Protein AF-0000000078644577 (afdb_homodimer)

Foldseek 3Di:
DLQCLAQDALVDAEEDADALVDDLVVQVVVVVVQCVDVVCVVSVRYYYDRRHQHDDQFALSVVVRLLVVLVVCCVPPVPDLKDWDDDPQKHFLAHNLLVCVLVVPPDSQAKEAAKFLPCPPLCVVWFFWFKAFCSVPDRDGDDIDTDPGTHDGDDVFGWMFADLTIIGTSVLSVCLNPVPVCLNVVLSVSRNGTTSSSGISSRRSQLRDPVNPLRYQNHSLEDFAADVVGDPDTDEDAPVCLVVRLQQLGGMYDGHDDPGVVVVVSCVPHQVPDDPHHRDFPCDDDPHRHSPDGDGDPSSVSNSVVSVVRSVVSVVPPDGSDD/DVQCLAQDALLAAEEDADALPDDLVVQVVVVVVQCVDVVCVVSVRHYYDRRHFHDDQFALSVVVRLLVVLVVVVVVPRPDLKDWDDDPQKHFLAHNLLVVVLVVPPDSQAKEAAKFLPCPPLCVVWFFWFKAFCSVPDRDGDDIDTDPGTHDGDDVFGWMFADLTIIGTSVLSVCLNPVPPCLNVVLSVSRNGTTSSSGISSRGSQLRDPVNPLRYQNHSLEDFAADVVGDPDTDEDAPVCLVVRLQQLGGMYDGHDDPGVVVVVSCVPHQVADDPHHRDFPCDDDPHRHSPDGDGDPSSVSNSVVRVVRSVVSVVPPDGSDD

Nearest PDB structures (foldseek):
  6ejc-assembly1_A  TM=8.434E-01  e=5.855E-18  Homo sapiens
  6foa-assembly1_A  TM=8.448E-01  e=1.329E-17  Homo sapiens
  6eja-assembly1_A  TM=8.284E-01  e=1.329E-17  Homo sapiens
  6ejb-assembly1_A  TM=8.358E-01  e=1.495E-17  Homo sapiens
  6ej7-assembly1_A  TM=8.425E-01  e=7.267E-17  Homo sapiens

Organism: Amborella trichopoda (NCBI:txid13333)

Solvent-accessible surface area (backbone atoms only — not comparable to full-atom values): 34469 Å² total; per-residue (Å²): 106,68,55,57,27,56,67,48,51,83,78,48,78,43,74,45,80,56,54,33,83,50,49,71,66,54,50,49,48,49,52,48,54,50,61,67,37,62,70,45,54,74,66,62,39,66,44,68,58,77,89,46,62,27,50,39,78,54,24,25,21,35,42,51,47,54,52,24,51,52,28,41,46,56,67,75,48,78,80,61,52,65,48,69,61,78,57,93,35,39,41,69,63,44,36,57,28,16,51,53,53,45,52,71,74,44,70,64,70,44,23,28,40,29,60,41,64,79,52,71,71,45,43,71,65,24,54,21,38,36,35,45,36,41,26,48,35,30,66,65,72,50,77,66,48,72,38,80,48,68,47,77,71,55,68,60,51,66,73,26,34,46,55,66,42,37,35,34,12,40,69,56,51,50,42,52,42,44,15,55,83,29,56,37,50,33,50,48,41,56,32,34,26,18,53,38,24,54,24,20,49,66,44,21,44,45,47,64,32,76,89,46,57,90,23,63,26,76,35,48,47,58,41,72,44,66,48,88,74,69,59,98,58,64,37,72,60,44,67,90,43,46,65,63,52,68,69,60,19,33,50,28,34,40,34,46,55,88,86,39,68,41,56,55,48,41,28,58,73,62,38,55,31,51,90,94,45,50,34,72,46,57,23,67,42,97,87,49,79,40,76,86,47,64,60,62,53,76,54,24,56,39,29,43,50,42,51,52,52,42,48,53,50,41,70,65,43,78,50,75,63,56,129,104,70,56,55,27,57,67,48,52,84,76,49,79,43,78,45,82,55,58,34,83,49,48,70,66,55,50,50,48,48,53,51,55,51,62,67,37,62,69,44,55,75,65,60,39,66,43,69,59,77,88,44,63,26,50,38,78,54,23,26,23,36,43,50,48,54,52,24,51,51,28,40,51,62,62,70,65,58,98,59,52,63,49,71,61,78,58,92,35,40,42,71,64,44,38,56,27,15,52,53,53,44,52,72,74,45,70,65,69,43,24,28,37,28,60,41,62,78,52,74,72,45,42,70,66,25,54,20,38,36,35,45,36,39,25,48,36,29,66,64,72,53,77,65,46,71,38,80,47,69,46,78,71,56,67,61,52,64,72,27,34,46,54,64,42,37,35,34,13,41,69,58,51,50,43,54,41,45,15,55,83,32,57,37,50,33,50,48,42,55,33,35,27,19,52,38,24,53,25,21,49,65,45,21,45,45,46,64,32,76,89,45,57,90,24,64,26,75,35,49,46,59,40,70,46,68,48,87,74,67,58,98,58,64,36,70,60,44,66,90,43,46,66,60,52,70,68,60,20,31,49,28,32,40,32,45,56,88,86,40,67,43,56,54,48,41,29,59,75,62,39,56,32,52,90,95,43,50,32,70,45,57,24,68,40,100,88,48,80,39,76,85,46,64,59,62,52,75,54,23,56,40,29,42,50,43,52,52,52,42,49,53,49,41,69,67,43,78,50,78,61,56,129

Secondary structure (DSSP, 8-state):
-HHHHHS--TTS-EEE---TTS-HHHHHHHHHHHHHSHHHHHH--EEE-SSPPP--TTSHHHHHHHHHHHHHHHHH-TT--EEE---TT-EESS-HHHHHHHHHTS-TT-EE--EES--TTHIIIIISEEEE-GGGT-SS----EEEEEE-PPPSSS---EE-S--EEEHHHHHHHHH-TTSHHHHHHHHHTTSSSGGGTHHHHHHHH-GGGTT-EES---EE----SS--SSPPPP-GGGHHHHHHS--SEE----TT-HHHHHIIIIII-PPTTSPPP-TTEETTEE-TT-----HHHHHHHHHHHHHHHHHHH-S-TT--/-HHHHHH--TTS-EEE---TTS-HHHHHHHHHHHHHSHHHHHH--EEE-SSPPP--TTSHHHHHHHHHHHHHHHHTT----EEE---TT-EESS-HHHHHHHHHTS-TT-EE--EES--TTHIIIIISEEEE-GGGT-SS----EEEEEE-PPPSSS---EE-S--EEEHHHHHHHHH-TTSHHHHHHHHHTTSSSGGGTHHHHHHHH-GGGTT-EES---EE----SS--SSPPPP-GGGHHHHHHS--SEE----TT-HHHHHIIIIII-PPTTSPPP-TTEETTEE-TT-----HHHHHHHHHHHHHHHHHHH---TT--

Radius of gyration: 27.71 Å; Cα contacts (8 Å, |Δi|>4): 1169; chains: 2; bounding box: 49×83×67 Å

Sequence (646 aa):
MRLLKAVYHPRNQYLLHLDAISSDEERTKLAHSVRSVKVFRVFGNVNVIGKADASDRMGSSSLAAALHAAAVLLKINGDWDWFVTLSSSDYPIVTQDDLLDVFSHVPRNLNFIDHTSDVGWKLYQRVQPIVVDPGIYLARRTRIFYASQTRPAPNSFKFFTGSPWVILSRSFMEYCVTGYDNLPRRVLMYFTNVLLPLEAYFHTVLCNSPQFQNTTVNTDLRFLVWDTPPKSDPNFLNLTHFEDMTNSGAAFARRFQEDDPILNKIDSEILKRPRNGVVPGKWCSEDRVDVNIVEPGPFAVKLSKLISKMVAKENIRSTQCKFMRLLKAVYHPRNQYLLHLDAISSDEERTKLAHSVRSVKVFRVFGNVNVIGKADASDRMGSSSLAAALHAAAVLLKINGDWDWFVTLSSSDYPIVTQDDLLDVFSHVPRNLNFIDHTSDVGWKLYQRVQPIVVDPGIYLARRTRIFYASQTRPAPNSFKFFTGSPWVILSRSFMEYCVTGYDNLPRRVLMYFTNVLLPLEAYFHTVLCNSPQFQNTTVNTDLRFLVWDTPPKSDPNFLNLTHFEDMTNSGAAFARRFQEDDPILNKIDSEILKRPRNGVVPGKWCSEDRVDVNIVEPGPFAVKLSKLISKMVAKENIRSTQCKF

InterPro domains:
  IPR003406 Glycosyl transferase, family 14 [PF02485] (2-244)
  IPR044610 Beta-glucuronosyltransferase GlcAT14A/B/C [PTHR45719] (1-321)

pLDDT: mean 89.2, std 10.63, range [40.31, 98.38]

Structure (mmCIF, N/CA/C/O backbone):
data_AF-0000000078644577-model_v1
#
loop_
_entity.id
_entity.type
_entity.pdbx_description
1 polymer 'Uncharacterized protein'
#
loop_
_atom_site.group_PDB
_atom_site.id
_atom_site.type_symbol
_atom_site.label_atom_id
_atom_site.label_alt_id
_atom_site.label_comp_id
_atom_site.label_asym_id
_atom_site.label_entity_id
_atom_site.label_seq_id
_atom_site.pdbx_PDB_ins_code
_atom_site.Cartn_x
_atom_site.Cartn_y
_atom_site.Cartn_z
_atom_site.occupancy
_atom_site.B_iso_or_equiv
_atom_site.auth_seq_id
_atom_site.auth_comp_id
_atom_site.auth_asym_id
_atom_site.auth_atom_id
_atom_site.pdbx_PDB_model_num
ATOM 1 N N . MET A 1 1 ? 11.891 -20.547 -18.719 1 87.94 1 MET A N 1
ATOM 2 C CA . MET A 1 1 ? 11.578 -20.344 -20.125 1 87.94 1 MET A CA 1
ATOM 3 C C . MET A 1 1 ? 10.562 -21.375 -20.609 1 87.94 1 MET A C 1
ATOM 5 O O . MET A 1 1 ? 9.617 -21.031 -21.328 1 87.94 1 MET A O 1
ATOM 9 N N . ARG A 1 2 ? 10.734 -22.625 -20.125 1 91.69 2 ARG A N 1
ATOM 10 C CA . ARG A 1 2 ? 9.789 -23.656 -20.562 1 91.69 2 ARG A CA 1
ATOM 11 C C . ARG A 1 2 ? 8.367 -23.312 -20.125 1 91.69 2 ARG A C 1
ATOM 13 O O . ARG A 1 2 ? 7.434 -23.359 -20.922 1 91.69 2 ARG A O 1
ATOM 20 N N . LEU A 1 3 ? 8.242 -22.953 -18.859 1 94.5 3 LEU A N 1
ATOM 21 C CA . LEU A 1 3 ? 6.934 -22.578 -18.328 1 94.5 3 LEU A CA 1
ATOM 22 C C . LEU A 1 3 ? 6.359 -21.391 -19.109 1 94.5 3 LEU A C 1
ATOM 24 O O . LEU A 1 3 ? 5.188 -21.406 -19.484 1 94.5 3 LEU A O 1
ATOM 28 N N . LEU A 1 4 ? 7.172 -20.375 -19.328 1 94.81 4 LEU A N 1
ATOM 29 C CA . LEU A 1 4 ? 6.727 -19.188 -20.031 1 94.81 4 LEU A CA 1
ATOM 30 C C . LEU A 1 4 ? 6.176 -19.531 -21.406 1 94.81 4 LEU A C 1
ATOM 32 O O . LEU A 1 4 ? 5.109 -19.047 -21.797 1 94.81 4 LEU A O 1
ATOM 36 N N . LYS A 1 5 ? 6.859 -20.391 -22.109 1 94.94 5 LYS A N 1
ATOM 37 C CA . LYS A 1 5 ? 6.434 -20.797 -23.453 1 94.94 5 LYS A CA 1
ATOM 38 C C . LYS A 1 5 ? 5.152 -21.625 -23.391 1 94.94 5 LYS A C 1
ATOM 40 O O . LYS A 1 5 ? 4.328 -21.562 -24.297 1 94.94 5 LYS A O 1
ATOM 45 N N . ALA A 1 6 ? 5.016 -22.359 -22.297 1 96.12 6 ALA A N 1
ATOM 46 C CA . ALA A 1 6 ? 3.859 -23.234 -22.125 1 96.12 6 ALA A CA 1
ATOM 47 C C . ALA A 1 6 ? 2.598 -22.422 -21.828 1 96.12 6 ALA A C 1
ATOM 49 O O . ALA A 1 6 ? 1.49 -22.844 -22.172 1 96.12 6 ALA A O 1
ATOM 50 N N . VAL A 1 7 ? 2.75 -21.25 -21.188 1 97 7 VAL A N 1
ATOM 51 C CA . VAL A 1 7 ? 1.579 -20.484 -20.766 1 97 7 VAL A CA 1
ATOM 52 C C . VAL A 1 7 ? 1.41 -19.266 -21.656 1 97 7 VAL A C 1
ATOM 54 O O . VAL A 1 7 ? 0.558 -18.406 -21.391 1 97 7 VAL A O 1
ATOM 57 N N . TYR A 1 8 ? 2.098 -19.109 -22.734 1 96.06 8 TYR A N 1
ATOM 58 C CA . TYR A 1 8 ? 2.154 -17.875 -23.5 1 96.06 8 TYR A CA 1
ATOM 59 C C . TYR A 1 8 ? 0.902 -17.703 -24.344 1 96.06 8 TYR A C 1
ATOM 61 O O . TYR A 1 8 ? 0.438 -18.656 -24.984 1 96.06 8 TYR A O 1
ATOM 69 N N . HIS A 1 9 ? 0.362 -16.641 -24.391 1 94.88 9 HIS A N 1
ATOM 70 C CA . HIS A 1 9 ? -0.679 -16.141 -25.281 1 94.88 9 HIS A CA 1
ATOM 71 C C . HIS A 1 9 ? -0.552 -14.633 -25.469 1 94.88 9 HIS A C 1
ATOM 73 O O . HIS A 1 9 ? -0.275 -13.898 -24.516 1 94.88 9 HIS A O 1
ATOM 79 N N . PRO A 1 10 ? -0.743 -14.109 -26.609 1 92.94 10 PRO A N 1
ATOM 80 C CA . PRO A 1 10 ? -0.548 -12.688 -26.875 1 92.94 10 PRO A CA 1
ATOM 81 C C . PRO A 1 10 ? -1.476 -11.797 -26.047 1 92.94 10 PRO A C 1
ATOM 83 O O . PRO A 1 10 ? -1.176 -10.617 -25.828 1 92.94 10 PRO A O 1
ATOM 86 N N . ARG A 1 11 ? -2.535 -12.297 -25.531 1 92.56 11 ARG A N 1
ATOM 87 C CA . ARG A 1 11 ? -3.502 -11.484 -24.797 1 92.56 11 ARG A CA 1
ATOM 88 C C . ARG A 1 11 ? -3.119 -11.383 -23.328 1 92.56 11 ARG A C 1
ATOM 90 O O . ARG A 1 11 ? -3.67 -10.562 -22.594 1 92.56 11 ARG A O 1
ATOM 97 N N . ASN A 1 12 ? -2.209 -12.195 -22.922 1 94.75 12 ASN A N 1
ATOM 98 C CA . ASN A 1 12 ? -1.759 -12.172 -21.547 1 94.75 12 ASN A CA 1
ATOM 99 C C . ASN A 1 12 ? -0.59 -11.211 -21.344 1 94.75 12 ASN A C 1
ATOM 101 O O . ASN A 1 12 ? 0.024 -10.766 -22.312 1 94.75 12 ASN A O 1
ATOM 105 N N . GLN A 1 13 ? -0.437 -10.797 -20.125 1 95.5 13 GLN A N 1
ATOM 106 C CA . GLN A 1 13 ? 0.747 -10.055 -19.703 1 95.5 13 GLN A CA 1
ATOM 107 C C . GLN A 1 13 ? 1.597 -10.883 -18.75 1 95.5 13 GLN A C 1
ATOM 109 O O . GLN A 1 13 ? 1.066 -11.547 -17.844 1 95.5 13 GLN A O 1
ATOM 114 N N . TYR A 1 14 ? 2.908 -10.914 -19 1 95.06 14 TYR A N 1
ATOM 115 C CA . TYR A 1 14 ? 3.801 -11.742 -18.203 1 95.06 14 TYR A CA 1
ATOM 116 C C . TYR A 1 14 ? 4.863 -10.891 -17.516 1 95.06 14 TYR A C 1
ATOM 118 O O . TYR A 1 14 ? 5.441 -9.992 -18.125 1 95.06 14 TYR A O 1
ATOM 126 N N . LEU A 1 15 ? 4.984 -11.117 -16.312 1 92.12 15 LEU A N 1
ATOM 127 C CA . LEU A 1 15 ? 6.035 -10.484 -15.516 1 92.12 15 LEU A CA 1
ATOM 128 C C . LEU A 1 15 ? 6.91 -11.539 -14.844 1 92.12 15 LEU A C 1
ATOM 130 O O . LEU A 1 15 ? 6.426 -12.328 -14.031 1 92.12 15 LEU A O 1
ATOM 134 N N . LEU A 1 16 ? 8.148 -11.516 -15.164 1 90.44 16 LEU A N 1
ATOM 135 C CA . LEU A 1 16 ? 9.094 -12.492 -14.625 1 90.44 16 LEU A CA 1
ATOM 136 C C . LEU A 1 16 ? 9.914 -11.883 -13.492 1 90.44 16 LEU A C 1
ATOM 138 O O . LEU A 1 16 ? 10.492 -10.805 -13.648 1 90.44 16 LEU A O 1
ATOM 142 N N . HIS A 1 17 ? 9.836 -12.531 -12.453 1 83.81 17 HIS A N 1
ATOM 143 C CA . HIS A 1 17 ? 10.609 -12.117 -11.281 1 83.81 17 HIS A CA 1
ATOM 144 C C . HIS A 1 17 ? 11.711 -13.117 -10.969 1 83.81 17 HIS A C 1
ATOM 146 O O . HIS A 1 17 ? 11.453 -14.32 -10.844 1 83.81 17 HIS A O 1
ATOM 152 N N . LEU A 1 18 ? 12.914 -12.57 -10.945 1 74.5 18 LEU A N 1
ATOM 153 C CA . LEU A 1 18 ? 14.047 -13.375 -10.492 1 74.5 18 LEU A CA 1
ATOM 154 C C . LEU A 1 18 ? 14.492 -12.945 -9.102 1 74.5 18 LEU A C 1
ATOM 156 O O . LEU A 1 18 ? 14.539 -11.75 -8.797 1 74.5 18 LEU A O 1
ATOM 160 N N . ASP A 1 19 ? 14.633 -13.891 -8.297 1 65.31 19 ASP A N 1
ATOM 161 C CA . ASP A 1 19 ? 15.031 -13.57 -6.934 1 65.31 19 ASP A CA 1
ATOM 162 C C . ASP A 1 19 ? 16.297 -12.719 -6.918 1 65.31 19 ASP A C 1
ATOM 164 O O . ASP A 1 19 ? 17.141 -12.836 -7.801 1 65.31 19 ASP A O 1
ATOM 168 N N . ALA A 1 20 ? 16.328 -11.852 -5.977 1 59.16 20 ALA A N 1
ATOM 169 C CA . ALA A 1 20 ? 17.438 -10.906 -5.855 1 59.16 20 ALA A CA 1
ATOM 170 C C . ALA A 1 20 ? 18.766 -11.625 -5.703 1 59.16 20 ALA A C 1
ATOM 172 O O . ALA A 1 20 ? 19.828 -11.07 -6.023 1 59.16 20 ALA A O 1
ATOM 173 N N . ILE A 1 21 ? 18.625 -12.867 -5.289 1 59.81 21 ILE A N 1
ATOM 174 C CA . ILE A 1 21 ? 19.859 -13.609 -5.074 1 59.81 21 ILE A CA 1
ATOM 175 C C . ILE A 1 21 ? 20.484 -13.961 -6.422 1 59.81 21 ILE A C 1
ATOM 177 O O . ILE A 1 21 ? 21.688 -14.195 -6.508 1 59.81 21 ILE A O 1
ATOM 181 N N . SER A 1 22 ? 19.641 -13.781 -7.352 1 63.38 22 SER A N 1
ATOM 182 C CA . SER A 1 22 ? 20.172 -14.07 -8.68 1 63.38 22 SER A CA 1
ATOM 183 C C . SER A 1 22 ? 21.125 -12.969 -9.148 1 63.38 22 SER A C 1
ATOM 185 O O . SER A 1 22 ? 20.906 -11.789 -8.852 1 63.38 22 SER A O 1
ATOM 187 N N . SER A 1 23 ? 22.188 -13.383 -9.688 1 66.5 23 SER A N 1
ATOM 188 C CA . SER A 1 23 ? 23.203 -12.445 -10.156 1 66.5 23 SER A CA 1
ATOM 189 C C . SER A 1 23 ? 22.688 -11.586 -11.297 1 66.5 23 SER A C 1
ATOM 191 O O . SER A 1 23 ? 21.672 -11.922 -11.922 1 66.5 23 SER A O 1
ATOM 193 N N . ASP A 1 24 ? 23.25 -10.5 -11.359 1 72.06 24 ASP A N 1
ATOM 194 C CA . ASP A 1 24 ? 22.938 -9.625 -12.492 1 72.06 24 ASP A CA 1
ATOM 195 C C . ASP A 1 24 ? 23.109 -10.367 -13.82 1 72.06 24 ASP A C 1
ATOM 197 O O . ASP A 1 24 ? 22.375 -10.117 -14.773 1 72.06 24 ASP A O 1
ATOM 201 N N . GLU A 1 25 ? 24.047 -11.227 -13.773 1 75.75 25 GLU A N 1
ATOM 202 C CA . GLU A 1 25 ? 24.312 -12.016 -14.977 1 75.75 25 GLU A CA 1
ATOM 203 C C . GLU A 1 25 ? 23.125 -12.906 -15.312 1 75.75 25 GLU A C 1
ATOM 205 O O . GLU A 1 25 ? 22.719 -13.016 -16.484 1 75.75 25 GLU A O 1
ATOM 210 N N . GLU A 1 26 ? 22.516 -13.477 -14.312 1 76.69 26 GLU A N 1
ATOM 211 C CA . GLU A 1 26 ? 21.359 -14.352 -14.523 1 76.69 26 GLU A CA 1
ATOM 212 C C . GLU A 1 26 ? 20.156 -13.555 -15.023 1 76.69 26 GLU A C 1
ATOM 214 O O . GLU A 1 26 ? 19.406 -14.031 -15.883 1 76.69 26 GLU A O 1
ATOM 219 N N . ARG A 1 27 ? 20.094 -12.43 -14.547 1 77.25 27 ARG A N 1
ATOM 220 C CA . ARG A 1 27 ? 19.016 -11.555 -14.969 1 77.25 27 ARG A CA 1
ATOM 221 C C . ARG A 1 27 ? 19.172 -11.133 -16.422 1 77.25 27 ARG A C 1
ATOM 223 O O . ARG A 1 27 ? 18.203 -11.125 -17.188 1 77.25 27 ARG A O 1
ATOM 230 N N . THR A 1 28 ? 20.359 -10.797 -16.688 1 78.75 28 THR A N 1
ATOM 231 C CA . THR A 1 28 ? 20.656 -10.398 -18.062 1 78.75 28 THR A CA 1
ATOM 232 C C . THR A 1 28 ? 20.438 -11.57 -19.016 1 78.75 28 THR A C 1
ATOM 234 O O . THR A 1 28 ? 19.922 -11.383 -20.109 1 78.75 28 THR A O 1
ATOM 237 N N . LYS A 1 29 ? 20.781 -12.672 -18.547 1 82.31 29 LYS A N 1
ATOM 238 C CA . LYS A 1 29 ? 20.594 -13.859 -19.359 1 82.31 29 LYS A CA 1
ATOM 239 C C . LYS A 1 29 ? 19.109 -14.133 -19.609 1 82.31 29 LYS A C 1
ATOM 241 O O . LYS A 1 29 ? 18.719 -14.484 -20.719 1 82.31 29 LYS A O 1
ATOM 246 N N . LEU A 1 30 ? 18.359 -13.945 -18.578 1 83.06 30 LEU A N 1
ATOM 247 C CA . LEU A 1 30 ? 16.922 -14.148 -18.719 1 83.06 30 LEU A CA 1
ATOM 248 C C . LEU A 1 30 ? 16.328 -13.133 -19.688 1 83.06 30 LEU A C 1
ATOM 250 O O . LEU A 1 30 ? 15.531 -13.484 -20.562 1 83.06 30 LEU A O 1
ATOM 254 N N . ALA A 1 31 ? 16.734 -11.938 -19.516 1 82.75 31 ALA A N 1
ATOM 255 C CA . ALA A 1 31 ? 16.234 -10.875 -20.391 1 82.75 31 ALA A CA 1
ATOM 256 C C . ALA A 1 31 ? 16.609 -11.148 -21.844 1 82.75 31 ALA A C 1
ATOM 258 O O . ALA A 1 31 ? 15.805 -10.938 -22.75 1 82.75 31 ALA A O 1
ATOM 259 N N . HIS A 1 32 ? 17.797 -11.617 -22.016 1 86.19 32 HIS A N 1
ATOM 260 C CA . HIS A 1 32 ? 18.25 -11.953 -23.359 1 86.19 32 HIS A CA 1
ATOM 261 C C . HIS A 1 32 ? 17.453 -13.125 -23.938 1 86.19 32 HIS A C 1
ATOM 263 O O . HIS A 1 32 ? 17.094 -13.117 -25.125 1 86.19 32 HIS A O 1
ATOM 269 N N . SER A 1 33 ? 17.25 -14.039 -23.062 1 88 33 SER A N 1
ATOM 270 C CA . SER A 1 33 ? 16.484 -15.203 -23.5 1 88 33 SER A CA 1
ATOM 271 C C . SER A 1 33 ? 15.078 -14.812 -23.922 1 88 33 SER A C 1
ATOM 273 O O . SER A 1 33 ? 14.555 -15.312 -24.922 1 88 33 SER A O 1
ATOM 275 N N . VAL A 1 34 ? 14.469 -13.938 -23.203 1 89 34 VAL A N 1
ATOM 276 C CA . VAL A 1 34 ? 13.125 -13.461 -23.5 1 89 34 VAL A CA 1
ATOM 277 C C . VAL A 1 34 ? 13.133 -12.711 -24.828 1 89 34 VAL A C 1
ATOM 279 O O . VAL A 1 34 ? 12.25 -12.914 -25.672 1 89 34 VAL A O 1
ATOM 282 N N . ARG A 1 35 ? 14.172 -11.922 -25.141 1 88.56 35 ARG A N 1
ATOM 283 C CA . ARG A 1 35 ? 14.266 -11.102 -26.344 1 88.56 35 ARG A CA 1
ATOM 284 C C . ARG A 1 35 ? 14.578 -11.969 -27.562 1 88.56 35 ARG A C 1
ATOM 286 O O . ARG A 1 35 ? 14.328 -11.562 -28.703 1 88.56 35 ARG A O 1
ATOM 293 N N . SER A 1 36 ? 15.078 -13.117 -27.266 1 90.38 36 SER A N 1
ATOM 294 C CA . SER A 1 36 ? 15.492 -13.977 -28.359 1 90.38 36 SER A CA 1
ATOM 295 C C . SER A 1 36 ? 14.297 -14.688 -28.984 1 90.38 36 SER A C 1
ATOM 297 O O . SER A 1 36 ? 14.391 -15.195 -30.109 1 90.38 36 SER A O 1
ATOM 299 N N . VAL A 1 37 ? 13.258 -14.781 -28.328 1 91.12 37 VAL A N 1
ATOM 300 C CA . VAL A 1 37 ? 12.062 -15.438 -28.828 1 91.12 37 VAL A CA 1
ATOM 301 C C . VAL A 1 37 ? 11.234 -14.445 -29.656 1 91.12 37 VAL A C 1
ATOM 303 O O . VAL A 1 37 ? 10.766 -13.438 -29.125 1 91.12 37 VAL A O 1
ATOM 306 N N . LYS A 1 38 ? 11 -14.688 -30.875 1 90.62 38 LYS A N 1
ATOM 307 C CA . LYS A 1 38 ? 10.398 -13.766 -31.844 1 90.62 38 LYS A CA 1
ATOM 308 C C . LYS A 1 38 ? 8.992 -13.344 -31.391 1 90.62 38 LYS A C 1
ATOM 310 O O . LYS A 1 38 ? 8.664 -12.156 -31.391 1 90.62 38 LYS A O 1
ATOM 315 N N . VAL A 1 39 ? 8.203 -14.289 -31.016 1 91.12 39 VAL A N 1
ATOM 316 C CA . VAL A 1 39 ? 6.812 -14 -30.688 1 91.12 39 VAL A CA 1
ATOM 317 C C . VAL A 1 39 ? 6.75 -13.055 -29.484 1 91.12 39 VAL A C 1
ATOM 319 O O . VAL A 1 39 ? 5.875 -12.195 -29.422 1 91.12 39 VAL A O 1
ATOM 322 N N . PHE A 1 40 ? 7.66 -13.211 -28.547 1 93.56 40 PHE A N 1
ATOM 323 C CA . PHE A 1 40 ? 7.703 -12.336 -27.375 1 93.56 40 PHE A CA 1
ATOM 324 C C . PHE A 1 40 ? 8.016 -10.906 -27.797 1 93.56 40 PHE A C 1
ATOM 326 O O . PHE A 1 40 ? 7.457 -9.953 -27.25 1 93.56 40 PHE A O 1
ATOM 333 N N . ARG A 1 41 ? 8.859 -10.758 -28.75 1 92 41 ARG A N 1
ATOM 334 C CA . ARG A 1 41 ? 9.258 -9.445 -29.25 1 92 41 ARG A CA 1
ATOM 335 C C . ARG A 1 41 ? 8.133 -8.789 -30.031 1 92 41 ARG A C 1
ATOM 337 O O . ARG A 1 41 ? 7.891 -7.586 -29.891 1 92 41 ARG A O 1
ATOM 344 N N . VAL A 1 42 ? 7.516 -9.539 -30.828 1 91.44 42 VAL A N 1
ATOM 345 C CA . VAL A 1 42 ? 6.484 -9.016 -31.719 1 91.44 42 VAL A CA 1
ATOM 346 C C . VAL A 1 42 ? 5.324 -8.453 -30.891 1 91.44 42 VAL A C 1
ATOM 348 O O . VAL A 1 42 ? 4.844 -7.352 -31.172 1 91.44 42 VAL A O 1
ATOM 351 N N . PHE A 1 43 ? 4.895 -9.18 -29.891 1 91.88 43 PHE A N 1
ATOM 352 C CA . PHE A 1 43 ? 3.729 -8.742 -29.125 1 91.88 43 PHE A CA 1
ATOM 353 C C . PHE A 1 43 ? 4.145 -7.879 -27.953 1 91.88 43 PHE A C 1
ATOM 355 O O . PHE A 1 43 ? 3.34 -7.102 -27.422 1 91.88 43 PHE A O 1
ATOM 362 N N . GLY A 1 44 ? 5.324 -8.039 -27.406 1 91.62 44 GLY A N 1
ATOM 363 C CA . GLY A 1 44 ? 5.887 -7.172 -26.375 1 91.62 44 GLY A CA 1
ATOM 364 C C . GLY A 1 44 ? 5.156 -7.266 -25.047 1 91.62 44 GLY A C 1
ATOM 365 O O . GLY A 1 44 ? 5.004 -6.266 -24.344 1 91.62 44 GLY A O 1
ATOM 366 N N . ASN A 1 45 ? 4.613 -8.484 -24.703 1 93.94 45 ASN A N 1
ATOM 367 C CA . ASN A 1 45 ? 3.793 -8.617 -23.516 1 93.94 45 ASN A CA 1
ATOM 368 C C . ASN A 1 45 ? 4.516 -9.406 -22.422 1 93.94 45 ASN A C 1
ATOM 370 O O . ASN A 1 45 ? 3.883 -9.906 -21.484 1 93.94 45 ASN A O 1
ATOM 374 N N . VAL A 1 46 ? 5.855 -9.594 -22.609 1 93.56 46 VAL A N 1
ATOM 375 C CA . VAL A 1 46 ? 6.688 -10.25 -21.609 1 93.56 46 VAL A CA 1
ATOM 376 C C . VAL A 1 46 ? 7.672 -9.25 -21.016 1 93.56 46 VAL A C 1
ATOM 378 O O . VAL A 1 46 ? 8.492 -8.68 -21.734 1 93.56 46 VAL A O 1
ATOM 381 N N . ASN A 1 47 ? 7.539 -9.07 -19.719 1 89.44 47 ASN A N 1
ATOM 382 C CA . ASN A 1 47 ? 8.398 -8.117 -19.031 1 89.44 47 ASN A CA 1
ATOM 383 C C . ASN A 1 47 ? 9.211 -8.789 -17.922 1 89.44 47 ASN A C 1
ATOM 385 O O . ASN A 1 47 ? 8.742 -9.742 -17.297 1 89.44 47 ASN A O 1
ATOM 389 N N . VAL A 1 48 ? 10.391 -8.352 -17.75 1 86.69 48 VAL A N 1
ATOM 390 C CA . VAL A 1 48 ? 11.266 -8.836 -16.688 1 86.69 48 VAL A CA 1
ATOM 391 C C . VAL A 1 48 ? 11.523 -7.723 -15.68 1 86.69 48 VAL A C 1
ATOM 393 O O . VAL A 1 48 ? 11.82 -6.586 -16.047 1 86.69 48 VAL A O 1
ATOM 396 N N . ILE A 1 49 ? 11.32 -8.031 -14.484 1 79.62 49 ILE A N 1
ATOM 397 C CA . ILE A 1 49 ? 11.594 -7.043 -13.453 1 79.62 49 ILE A CA 1
ATOM 398 C C . ILE A 1 49 ? 13.094 -6.785 -13.359 1 79.62 49 ILE A C 1
ATOM 400 O O . ILE A 1 49 ? 13.883 -7.727 -13.242 1 79.62 49 ILE A O 1
ATOM 404 N N . GLY A 1 50 ? 13.555 -5.59 -13.57 1 69.69 50 GLY A N 1
ATOM 405 C CA . GLY A 1 50 ? 14.953 -5.203 -13.539 1 69.69 50 GLY A CA 1
ATOM 406 C C . GLY A 1 50 ? 15.578 -5.32 -12.164 1 69.69 50 GLY A C 1
ATOM 407 O O . GLY A 1 50 ? 16.422 -6.191 -11.93 1 69.69 50 GLY A O 1
ATOM 408 N N . LYS A 1 51 ? 15.289 -4.379 -11.312 1 64.38 51 LYS A N 1
ATOM 409 C CA . LYS A 1 51 ? 15.828 -4.395 -9.953 1 64.38 51 LYS A CA 1
ATOM 410 C C . LYS A 1 51 ? 14.977 -5.266 -9.031 1 64.38 51 LYS A C 1
ATOM 412 O O . LYS A 1 51 ? 13.828 -4.93 -8.742 1 64.38 51 LYS A O 1
ATOM 417 N N . ALA A 1 52 ? 15.531 -6.652 -8.906 1 63 52 ALA A N 1
ATOM 418 C CA . ALA A 1 52 ? 14.734 -7.551 -8.078 1 63 52 ALA A CA 1
ATOM 419 C C . ALA A 1 52 ? 15.086 -7.395 -6.605 1 63 52 ALA A C 1
ATOM 421 O O . ALA A 1 52 ? 16.25 -7.211 -6.254 1 63 52 ALA A O 1
ATOM 422 N N . ASP A 1 53 ? 14.07 -7.109 -5.809 1 63.88 53 ASP A N 1
ATOM 423 C CA . ASP A 1 53 ? 14.25 -7.074 -4.359 1 63.88 53 ASP A CA 1
ATOM 424 C C . ASP A 1 53 ? 14.523 -8.469 -3.807 1 63.88 53 ASP A C 1
ATOM 426 O O . ASP A 1 53 ? 14.07 -9.469 -4.375 1 63.88 53 ASP A O 1
ATOM 430 N N . ALA A 1 54 ? 15.414 -8.523 -2.834 1 70 54 ALA A N 1
ATOM 431 C CA . ALA A 1 54 ? 15.633 -9.781 -2.125 1 70 54 ALA A CA 1
ATOM 432 C C . ALA A 1 54 ? 14.328 -10.312 -1.54 1 70 54 ALA A C 1
ATOM 434 O O . ALA A 1 54 ? 13.539 -9.555 -0.967 1 70 54 ALA A O 1
ATOM 435 N N . SER A 1 55 ? 13.969 -11.484 -1.998 1 76.12 55 SER A N 1
ATOM 436 C CA . SER A 1 55 ? 12.727 -12.039 -1.478 1 76.12 55 SER A CA 1
ATOM 437 C C . SER A 1 55 ? 12.961 -13.383 -0.795 1 76.12 55 SER A C 1
ATOM 439 O O . SER A 1 55 ? 13.734 -14.203 -1.288 1 76.12 55 SER A O 1
ATOM 441 N N . ASP A 1 56 ? 12.531 -13.43 0.429 1 81.19 56 ASP A N 1
ATOM 442 C CA . ASP A 1 56 ? 12.508 -14.672 1.191 1 81.19 56 ASP A CA 1
ATOM 443 C C . ASP A 1 56 ? 11.102 -15.266 1.228 1 81.19 56 ASP A C 1
ATOM 445 O O . ASP A 1 56 ? 10.156 -14.609 1.685 1 81.19 56 ASP A O 1
ATOM 449 N N . ARG A 1 57 ? 11.039 -16.5 0.817 1 81.38 57 ARG A N 1
ATOM 450 C CA . ARG A 1 57 ? 9.727 -17.141 0.735 1 81.38 57 ARG A CA 1
ATOM 451 C C . ARG A 1 57 ? 9.047 -17.188 2.102 1 81.38 57 ARG A C 1
ATOM 453 O O . ARG A 1 57 ? 7.824 -17.125 2.191 1 81.38 57 ARG A O 1
ATOM 460 N N . MET A 1 58 ? 9.797 -17.188 3.102 1 88.19 58 MET A N 1
ATOM 461 C CA . MET A 1 58 ? 9.258 -17.344 4.449 1 88.19 58 MET A CA 1
ATOM 462 C C . MET A 1 58 ? 8.883 -15.984 5.035 1 88.19 58 MET A C 1
ATOM 464 O O . MET A 1 58 ? 8.172 -15.906 6.039 1 88.19 58 MET A O 1
ATOM 468 N N . GLY A 1 59 ? 9.398 -14.984 4.375 1 91.38 59 GLY A N 1
ATOM 469 C CA . GLY A 1 59 ? 9.242 -13.672 4.984 1 91.38 59 GLY A CA 1
ATOM 470 C C . GLY A 1 59 ? 8.375 -12.734 4.164 1 91.38 59 GLY A C 1
ATOM 471 O O . GLY A 1 59 ? 7.879 -13.102 3.104 1 91.38 59 GLY A O 1
ATOM 472 N N . SER A 1 60 ? 8.242 -11.523 4.691 1 94.75 60 SER A N 1
ATOM 473 C CA . SER A 1 60 ? 7.336 -10.523 4.129 1 94.75 60 SER A CA 1
ATOM 474 C C . SER A 1 60 ? 7.895 -9.938 2.836 1 94.75 60 SER A C 1
ATOM 476 O O . SER A 1 60 ? 7.164 -9.305 2.07 1 94.75 60 SER A O 1
ATOM 478 N N . SER A 1 61 ? 9.172 -10.164 2.539 1 92.12 61 SER A N 1
ATOM 479 C CA . SER A 1 61 ? 9.734 -9.688 1.278 1 92.12 61 SER A CA 1
ATOM 480 C C . SER A 1 61 ? 9.07 -10.375 0.086 1 92.12 61 SER A C 1
ATOM 482 O O . SER A 1 61 ? 8.977 -9.789 -0.996 1 92.12 61 SER A O 1
ATOM 484 N N . SER A 1 62 ? 8.609 -11.586 0.284 1 91.81 62 SER A N 1
ATOM 485 C CA . SER A 1 62 ? 7.898 -12.281 -0.782 1 91.81 62 SER A CA 1
ATOM 486 C C . SER A 1 62 ? 6.547 -11.633 -1.056 1 91.81 62 SER A C 1
ATOM 488 O O . SER A 1 62 ? 6.109 -11.562 -2.205 1 91.81 62 SER A O 1
ATOM 490 N N . LEU A 1 63 ? 5.922 -11.242 0.002 1 94.75 63 LEU A N 1
ATOM 491 C CA . LEU A 1 63 ? 4.652 -10.531 -0.138 1 94.75 63 LEU A CA 1
ATOM 492 C C . LEU A 1 63 ? 4.848 -9.203 -0.855 1 94.75 63 LEU A C 1
ATOM 494 O O . LEU A 1 63 ? 4.074 -8.859 -1.752 1 94.75 63 LEU A O 1
ATOM 498 N N . ALA A 1 64 ? 5.918 -8.484 -0.475 1 93.31 64 ALA A N 1
ATOM 499 C CA . ALA A 1 64 ? 6.246 -7.23 -1.15 1 93.31 64 ALA A CA 1
ATOM 500 C C . ALA A 1 64 ? 6.465 -7.453 -2.645 1 93.31 64 ALA A C 1
ATOM 502 O O . ALA A 1 64 ? 6.02 -6.656 -3.471 1 93.31 64 ALA A O 1
ATOM 503 N N . ALA A 1 65 ? 7.098 -8.523 -2.941 1 91.19 65 ALA A N 1
ATOM 504 C CA . ALA A 1 65 ? 7.383 -8.836 -4.336 1 91.19 65 ALA A CA 1
ATOM 505 C C . ALA A 1 65 ? 6.098 -9.117 -5.109 1 91.19 65 ALA A C 1
ATOM 507 O O . ALA A 1 65 ? 5.941 -8.672 -6.25 1 91.19 65 ALA A O 1
ATOM 508 N N . ALA A 1 66 ? 5.227 -9.875 -4.527 1 93.25 66 ALA A N 1
ATOM 509 C CA . ALA A 1 66 ? 3.961 -10.195 -5.18 1 93.25 66 ALA A CA 1
ATOM 510 C C . ALA A 1 66 ? 3.143 -8.93 -5.441 1 93.25 66 ALA A C 1
ATOM 512 O O . ALA A 1 66 ? 2.609 -8.75 -6.535 1 93.25 66 ALA A O 1
ATOM 513 N N . LEU A 1 67 ? 3.061 -8.078 -4.457 1 94.38 67 LEU A N 1
ATOM 514 C CA . LEU A 1 67 ? 2.307 -6.836 -4.609 1 94.38 67 LEU A CA 1
ATOM 515 C C . LEU A 1 67 ? 2.994 -5.895 -5.59 1 94.38 67 LEU A C 1
ATOM 517 O O . LEU A 1 67 ? 2.33 -5.148 -6.312 1 94.38 67 LEU A O 1
ATOM 521 N N . HIS A 1 68 ? 4.324 -5.934 -5.613 1 92.31 68 HIS A N 1
ATOM 522 C CA . HIS A 1 68 ? 5.066 -5.172 -6.605 1 92.31 68 HIS A CA 1
ATOM 523 C C . HIS A 1 68 ? 4.707 -5.609 -8.023 1 92.31 68 HIS A C 1
ATOM 525 O O . HIS A 1 68 ? 4.461 -4.77 -8.891 1 92.31 68 HIS A O 1
ATOM 531 N N . ALA A 1 69 ? 4.668 -6.871 -8.188 1 91.94 69 ALA A N 1
ATOM 532 C CA . ALA A 1 69 ? 4.301 -7.414 -9.492 1 91.94 69 ALA A CA 1
ATOM 533 C C . ALA A 1 69 ? 2.902 -6.953 -9.906 1 91.94 69 ALA A C 1
ATOM 535 O O . ALA A 1 69 ? 2.686 -6.547 -11.047 1 91.94 69 ALA A O 1
ATOM 536 N N . ALA A 1 70 ? 2.004 -7.055 -9 1 93.31 70 ALA A N 1
ATOM 537 C CA . ALA A 1 70 ? 0.639 -6.613 -9.273 1 93.31 70 ALA A CA 1
ATOM 538 C C . ALA A 1 70 ? 0.609 -5.137 -9.656 1 93.31 70 ALA A C 1
ATOM 540 O O . ALA A 1 70 ? -0.067 -4.758 -10.617 1 93.31 70 ALA A O 1
ATOM 541 N N . ALA A 1 71 ? 1.357 -4.324 -8.922 1 91.88 71 ALA A N 1
ATOM 542 C CA . ALA A 1 71 ? 1.384 -2.887 -9.188 1 91.88 71 ALA A CA 1
ATOM 543 C C . ALA A 1 71 ? 1.936 -2.602 -10.586 1 91.88 71 ALA A C 1
ATOM 545 O O . ALA A 1 71 ? 1.403 -1.756 -11.305 1 91.88 71 ALA A O 1
ATOM 546 N N . VAL A 1 72 ? 2.975 -3.293 -10.953 1 90.62 72 VAL A N 1
ATOM 547 C CA . VAL A 1 72 ? 3.592 -3.119 -12.266 1 90.62 72 VAL A CA 1
ATOM 548 C C . VAL A 1 72 ? 2.598 -3.504 -13.359 1 90.62 72 VAL A C 1
ATOM 550 O O . VAL A 1 72 ? 2.418 -2.768 -14.336 1 90.62 72 VAL A O 1
ATOM 553 N N . LEU A 1 73 ? 1.937 -4.59 -13.195 1 93.19 73 LEU A N 1
ATOM 554 C CA . LEU A 1 73 ? 1.009 -5.078 -14.211 1 93.19 73 LEU A CA 1
ATOM 555 C C . LEU A 1 73 ? -0.197 -4.152 -14.328 1 93.19 73 LEU A C 1
ATOM 557 O O . LEU A 1 73 ? -0.744 -3.977 -15.422 1 93.19 73 LEU A O 1
ATOM 561 N N . LEU A 1 74 ? -0.612 -3.611 -13.203 1 91.88 74 LEU A N 1
ATOM 562 C CA . LEU A 1 74 ? -1.714 -2.656 -13.234 1 91.88 74 LEU A CA 1
ATOM 563 C C . LEU A 1 74 ? -1.315 -1.388 -13.984 1 91.88 74 LEU A C 1
ATOM 565 O O . LEU A 1 74 ? -2.152 -0.758 -14.633 1 91.88 74 LEU A O 1
ATOM 569 N N . LYS A 1 75 ? -0.08 -1.033 -13.859 1 88 75 LYS A N 1
ATOM 570 C CA . LYS A 1 75 ? 0.407 0.19 -14.492 1 88 75 LYS A CA 1
ATOM 571 C C . LYS A 1 75 ? 0.601 -0.005 -15.992 1 88 75 LYS A C 1
ATOM 573 O O . LYS A 1 75 ? 0.232 0.861 -16.781 1 88 75 LYS A O 1
ATOM 578 N N . ILE A 1 76 ? 1.273 -1.031 -16.5 1 84.19 76 ILE A N 1
ATOM 579 C CA . ILE A 1 76 ? 1.612 -1.27 -17.906 1 84.19 76 ILE A CA 1
ATOM 580 C C . ILE A 1 76 ? 0.339 -1.515 -18.703 1 84.19 76 ILE A C 1
ATOM 582 O O . ILE A 1 76 ? 0.195 -1.01 -19.828 1 84.19 76 ILE A O 1
ATOM 586 N N . ASN A 1 77 ? -0.368 -2.49 -18.391 1 73.19 77 ASN A N 1
ATOM 587 C CA . ASN A 1 77 ? -1.481 -2.951 -19.219 1 73.19 77 ASN A CA 1
ATOM 588 C C . ASN A 1 77 ? -2.76 -3.102 -18.391 1 73.19 77 ASN A C 1
ATOM 590 O O . ASN A 1 77 ? -2.945 -4.109 -17.719 1 73.19 77 ASN A O 1
ATOM 594 N N . GLY A 1 78 ? -3.635 -2.068 -18.516 1 66.19 78 GLY A N 1
ATOM 595 C CA . GLY A 1 78 ? -4.805 -2.033 -17.656 1 66.19 78 GLY A CA 1
ATOM 596 C C . GLY A 1 78 ? -5.887 -3.006 -18.078 1 66.19 78 GLY A C 1
ATOM 597 O O . GLY A 1 78 ? -6.895 -3.166 -17.375 1 66.19 78 GLY A O 1
ATOM 598 N N . ASP A 1 79 ? -5.539 -4.113 -19.109 1 85.44 79 ASP A N 1
ATOM 599 C CA . ASP A 1 79 ? -6.801 -4.75 -19.484 1 85.44 79 ASP A CA 1
ATOM 600 C C . ASP A 1 79 ? -6.789 -6.234 -19.125 1 85.44 79 ASP A C 1
ATOM 602 O O . ASP A 1 79 ? -7.512 -7.031 -19.734 1 85.44 79 ASP A O 1
ATOM 606 N N . TRP A 1 80 ? -5.973 -6.754 -18.266 1 94.06 80 TRP A N 1
ATOM 607 C CA . TRP A 1 80 ? -6.039 -8.148 -17.828 1 94.06 80 TRP A CA 1
ATOM 608 C C . TRP A 1 80 ? -7.125 -8.336 -16.781 1 94.06 80 TRP A C 1
ATOM 610 O O . TRP A 1 80 ? -7.52 -7.387 -16.094 1 94.06 80 TRP A O 1
ATOM 620 N N . ASP A 1 81 ? -7.621 -9.547 -16.688 1 96.31 81 ASP A N 1
ATOM 621 C CA . ASP A 1 81 ? -8.766 -9.805 -15.82 1 96.31 81 ASP A CA 1
ATOM 622 C C . ASP A 1 81 ? -8.336 -10.461 -14.508 1 96.31 81 ASP A C 1
ATOM 624 O O . ASP A 1 81 ? -8.898 -10.164 -13.453 1 96.31 81 ASP A O 1
ATOM 628 N N . TRP A 1 82 ? -7.328 -11.328 -14.641 1 97.75 82 TRP A N 1
ATOM 629 C CA . TRP A 1 82 ? -6.922 -12.062 -13.438 1 97.75 82 TRP A CA 1
ATOM 630 C C . TRP A 1 82 ? -5.406 -12.023 -13.266 1 97.75 82 TRP A C 1
ATOM 632 O O . TRP A 1 82 ? -4.664 -12.047 -14.25 1 97.75 82 TRP A O 1
ATOM 642 N N . PHE A 1 83 ? -5.008 -11.945 -12.047 1 97.56 83 PHE A N 1
ATOM 643 C CA . PHE A 1 83 ? -3.619 -12.055 -11.617 1 97.56 83 PHE A CA 1
ATOM 644 C C . PHE A 1 83 ? -3.307 -13.469 -11.156 1 97.56 83 PHE A C 1
ATOM 646 O O . PHE A 1 83 ? -3.9 -13.961 -10.188 1 97.56 83 PHE A O 1
ATOM 653 N N . VAL A 1 84 ? -2.402 -14.164 -11.82 1 97.69 84 VAL A N 1
ATOM 654 C CA . VAL A 1 84 ? -2.07 -15.555 -11.523 1 97.69 84 VAL A CA 1
ATOM 655 C C . VAL A 1 84 ? -0.615 -15.656 -11.078 1 97.69 84 VAL A C 1
ATOM 657 O O . VAL A 1 84 ? 0.282 -15.117 -11.734 1 97.69 84 VAL A O 1
ATOM 660 N N . THR A 1 85 ? -0.356 -16.281 -10 1 96.5 85 THR A N 1
ATOM 661 C CA . THR A 1 85 ? 1.014 -16.5 -9.547 1 96.5 85 THR A CA 1
ATOM 662 C C . THR A 1 85 ? 1.466 -17.922 -9.898 1 96.5 85 THR A C 1
ATOM 664 O O . THR A 1 85 ? 0.722 -18.891 -9.695 1 96.5 85 THR A O 1
ATOM 667 N N . LEU A 1 86 ? 2.645 -17.984 -10.445 1 95.75 86 LEU A N 1
ATOM 668 C CA . LEU A 1 86 ? 3.244 -19.266 -10.797 1 95.75 86 LEU A CA 1
ATOM 669 C C . LEU A 1 86 ? 4.715 -19.312 -10.398 1 95.75 86 LEU A C 1
ATOM 671 O O . LEU A 1 86 ? 5.375 -18.266 -10.344 1 95.75 86 LEU A O 1
ATOM 675 N N . SER A 1 87 ? 5.176 -20.406 -10.047 1 92.06 87 SER A N 1
ATOM 676 C CA . SER A 1 87 ? 6.602 -20.625 -9.836 1 92.06 87 SER A CA 1
ATOM 677 C C . SER A 1 87 ? 7.184 -21.531 -10.914 1 92.06 87 SER A C 1
ATOM 679 O O . SER A 1 87 ? 6.449 -22.094 -11.727 1 92.06 87 SER A O 1
ATOM 681 N N . SER A 1 88 ? 8.484 -21.75 -10.875 1 89.69 88 SER A N 1
ATOM 682 C CA . SER A 1 88 ? 9.172 -22.578 -11.859 1 89.69 88 SER A CA 1
ATOM 683 C C . SER A 1 88 ? 8.773 -24.047 -11.719 1 89.69 88 SER A C 1
ATOM 685 O O . SER A 1 88 ? 9.016 -24.859 -12.617 1 89.69 88 SER A O 1
ATOM 687 N N . SER A 1 89 ? 8.094 -24.344 -10.609 1 94 89 SER A N 1
ATOM 688 C CA . SER A 1 89 ? 7.703 -25.734 -10.391 1 94 89 SER A CA 1
ATOM 689 C C . SER A 1 89 ? 6.25 -25.969 -10.797 1 94 89 SER A C 1
ATOM 691 O O . SER A 1 89 ? 5.707 -27.047 -10.578 1 94 89 SER A O 1
ATOM 693 N N . ASP A 1 90 ? 5.633 -25 -11.297 1 96.31 90 ASP A N 1
ATOM 694 C CA . ASP A 1 90 ? 4.273 -25.094 -11.828 1 96.31 90 ASP A CA 1
ATOM 695 C C . ASP A 1 90 ? 4.285 -25.391 -13.32 1 96.31 90 ASP A C 1
ATOM 697 O O . ASP A 1 90 ? 5.258 -25.094 -14.016 1 96.31 90 ASP A O 1
ATOM 701 N N . TYR A 1 91 ? 3.209 -25.984 -13.789 1 98.06 91 TYR A N 1
ATOM 702 C CA . TYR A 1 91 ? 3.021 -26.188 -15.219 1 98.06 91 TYR A CA 1
ATOM 703 C C . TYR A 1 91 ? 1.54 -26.25 -15.57 1 98.06 91 TYR A C 1
ATOM 705 O O . TYR A 1 91 ? 0.734 -26.781 -14.797 1 98.06 91 TYR A O 1
ATOM 713 N N . PRO A 1 92 ? 1.189 -25.672 -16.703 1 97.94 92 PRO A N 1
ATOM 714 C CA . PRO A 1 92 ? -0.217 -25.766 -17.109 1 97.94 92 PRO A CA 1
ATOM 715 C C . PRO A 1 92 ? -0.612 -27.172 -17.547 1 97.94 92 PRO A C 1
ATOM 717 O O . PRO A 1 92 ? 0.186 -27.875 -18.188 1 97.94 92 PRO A O 1
ATOM 720 N N . ILE A 1 93 ? -1.812 -27.547 -17.297 1 97.94 93 ILE A N 1
ATOM 721 C CA . ILE A 1 93 ? -2.305 -28.844 -17.75 1 97.94 93 ILE A CA 1
ATOM 722 C C . ILE A 1 93 ? -3.551 -28.656 -18.609 1 97.94 93 ILE A C 1
ATOM 724 O O . ILE A 1 93 ? -4.406 -29.547 -18.672 1 97.94 93 ILE A O 1
ATOM 728 N N . VAL A 1 94 ? -3.777 -27.5 -19.125 1 97.31 94 VAL A N 1
ATOM 729 C CA . VAL A 1 94 ? -4.727 -27.109 -20.172 1 97.31 94 VAL A CA 1
ATOM 730 C C . VAL A 1 94 ? -4.059 -26.125 -21.141 1 97.31 94 VAL A C 1
ATOM 732 O O . VAL A 1 94 ? -3.096 -25.453 -20.781 1 97.31 94 VAL A O 1
ATOM 735 N N . THR A 1 95 ? -4.523 -26.031 -22.344 1 95.81 95 THR A N 1
ATOM 736 C CA . THR A 1 95 ? -3.99 -25.062 -23.297 1 95.81 95 THR A CA 1
ATOM 737 C C . THR A 1 95 ? -4.469 -23.656 -22.953 1 95.81 95 THR A C 1
ATOM 739 O O . THR A 1 95 ? -5.418 -23.484 -22.172 1 95.81 95 THR A O 1
ATOM 742 N N . GLN A 1 96 ? -3.807 -22.672 -23.469 1 95.62 96 GLN A N 1
ATOM 743 C CA . GLN A 1 96 ? -4.254 -21.297 -23.266 1 95.62 96 GLN A CA 1
ATOM 744 C C . GLN A 1 96 ? -5.625 -21.062 -23.891 1 95.62 96 GLN A C 1
ATOM 746 O O . GLN A 1 96 ? -6.43 -20.281 -23.375 1 95.62 96 GLN A O 1
ATOM 751 N N . ASP A 1 97 ? -5.855 -21.734 -25.016 1 95.88 97 ASP A N 1
ATOM 752 C CA . ASP A 1 97 ? -7.18 -21.656 -25.625 1 95.88 97 ASP A CA 1
ATOM 753 C C . ASP A 1 97 ? -8.258 -22.172 -24.672 1 95.88 97 ASP A C 1
ATOM 755 O O . ASP A 1 97 ? -9.32 -21.562 -24.547 1 95.88 97 ASP A O 1
ATOM 759 N N . ASP A 1 98 ? -7.977 -23.312 -24.031 1 96.94 98 ASP A N 1
ATOM 760 C CA . ASP A 1 98 ? -8.906 -23.875 -23.062 1 96.94 98 ASP A CA 1
ATOM 761 C C . ASP A 1 98 ? -9.156 -22.891 -21.922 1 96.94 98 ASP A C 1
ATOM 763 O O . ASP A 1 98 ? -10.305 -22.609 -21.578 1 96.94 98 ASP A O 1
ATOM 767 N N . LEU A 1 99 ? -8.102 -22.359 -21.359 1 97.06 99 LEU A N 1
ATOM 768 C CA . LEU A 1 99 ? -8.172 -21.469 -20.203 1 97.06 99 LEU A CA 1
ATOM 769 C C . LEU A 1 99 ? -8.945 -20.203 -20.531 1 97.06 99 LEU A C 1
ATOM 771 O O . LEU A 1 99 ? -9.859 -19.812 -19.797 1 97.06 99 LEU A O 1
ATOM 775 N N . LEU A 1 100 ? -8.594 -19.562 -21.641 1 96.25 100 LEU A N 1
ATOM 776 C CA . LEU A 1 100 ? -9.227 -18.312 -22.062 1 96.25 100 LEU A CA 1
ATOM 777 C C . LEU A 1 100 ? -10.703 -18.531 -22.359 1 96.25 100 LEU A C 1
ATOM 779 O O . LEU A 1 100 ? -11.539 -17.688 -22.016 1 96.25 100 LEU A O 1
ATOM 783 N N . ASP A 1 101 ? -10.961 -19.625 -22.953 1 96.38 101 ASP A N 1
ATOM 784 C CA . ASP A 1 101 ? -12.359 -19.938 -23.266 1 96.38 101 ASP A CA 1
ATOM 785 C C . ASP A 1 101 ? -13.18 -20.078 -21.984 1 96.38 101 ASP A C 1
ATOM 787 O O . ASP A 1 101 ? -14.219 -19.438 -21.828 1 96.38 101 ASP A O 1
ATOM 791 N N . VAL A 1 102 ? -12.75 -20.906 -21.094 1 97.25 102 VAL A N 1
ATOM 792 C CA . VAL A 1 102 ? -13.484 -21.172 -19.859 1 97.25 102 VAL A CA 1
ATOM 793 C C . VAL A 1 102 ? -13.625 -19.891 -19.047 1 97.25 102 VAL A C 1
ATOM 795 O O . VAL A 1 102 ? -14.719 -19.562 -18.578 1 97.25 102 VAL A O 1
ATOM 798 N N . PHE A 1 103 ? -12.57 -19.078 -18.938 1 96.81 103 PHE A N 1
ATOM 799 C CA . PHE A 1 103 ? -12.586 -17.891 -18.109 1 96.81 103 PHE A CA 1
ATOM 800 C C . PHE A 1 103 ? -13.43 -16.781 -18.766 1 96.81 103 PHE A C 1
ATOM 802 O O . PHE A 1 103 ? -13.844 -15.844 -18.094 1 96.81 103 PHE A O 1
ATOM 809 N N . SER A 1 104 ? -13.602 -16.859 -20.047 1 95.38 104 SER A N 1
ATOM 810 C CA . SER A 1 104 ? -14.469 -15.891 -20.703 1 95.38 104 SER A CA 1
ATOM 811 C C . SER A 1 104 ? -15.906 -16.016 -20.219 1 95.38 104 SER A C 1
ATOM 813 O O . SER A 1 104 ? -16.703 -15.086 -20.359 1 95.38 104 SER A O 1
ATOM 815 N N . HIS A 1 105 ? -16.203 -17.172 -19.609 1 94.56 105 HIS A N 1
ATOM 816 C CA . HIS A 1 105 ? -17.562 -17.406 -19.125 1 94.56 105 HIS A CA 1
ATOM 817 C C . HIS A 1 105 ? -17.656 -17.219 -17.609 1 94.56 105 HIS A C 1
ATOM 819 O O . HIS A 1 105 ? -18.734 -17.375 -17.031 1 94.56 105 HIS A O 1
ATOM 825 N N . VAL A 1 106 ? -16.594 -16.922 -16.969 1 93.88 106 VAL A N 1
ATOM 826 C CA . VAL A 1 106 ? -16.516 -16.75 -15.523 1 93.88 106 VAL A CA 1
ATOM 827 C C . VAL A 1 106 ? -16.672 -15.266 -15.18 1 93.88 106 VAL A C 1
ATOM 829 O O . VAL A 1 106 ? -16.078 -14.398 -15.828 1 93.88 106 VAL A O 1
ATOM 832 N N . PRO A 1 107 ? -17.562 -14.953 -14.227 1 94.12 107 PRO A N 1
ATOM 833 C CA . PRO A 1 107 ? -17.625 -13.555 -13.797 1 94.12 107 PRO A CA 1
ATOM 834 C C . PRO A 1 107 ? -16.25 -13 -13.43 1 94.12 107 PRO A C 1
ATOM 836 O O . PRO A 1 107 ? -15.492 -13.633 -12.68 1 94.12 107 PRO A O 1
ATOM 839 N N . ARG A 1 108 ? -15.914 -11.844 -13.891 1 94.62 108 ARG A N 1
ATOM 840 C CA . ARG A 1 108 ? -14.57 -11.281 -13.828 1 94.62 108 ARG A CA 1
ATOM 841 C C . ARG A 1 108 ? -14.211 -10.875 -12.406 1 94.62 108 ARG A C 1
ATOM 843 O O . ARG A 1 108 ? -13.047 -10.617 -12.102 1 94.62 108 ARG A O 1
ATOM 850 N N . ASN A 1 109 ? -15.141 -10.82 -11.5 1 94.12 109 ASN A N 1
ATOM 851 C CA . ASN A 1 109 ? -14.875 -10.383 -10.133 1 94.12 109 ASN A CA 1
ATOM 852 C C . ASN A 1 109 ? -14.547 -11.562 -9.227 1 94.12 109 ASN A C 1
ATOM 854 O O . ASN A 1 109 ? -14.258 -11.375 -8.039 1 94.12 109 ASN A O 1
ATOM 858 N N . LEU A 1 110 ? -14.586 -12.797 -9.766 1 95.81 110 LEU A N 1
ATOM 859 C CA . LEU A 1 110 ? -14.336 -13.969 -8.938 1 95.81 110 LEU A CA 1
ATOM 860 C C . LEU A 1 110 ? -12.852 -14.109 -8.625 1 95.81 110 LEU A C 1
ATOM 862 O O . LEU A 1 110 ? -12.008 -13.82 -9.477 1 95.81 110 LEU A O 1
ATOM 866 N N . ASN A 1 111 ? -12.594 -14.516 -7.457 1 97.62 111 ASN A N 1
ATOM 867 C CA . ASN A 1 111 ? -11.25 -14.789 -6.977 1 97.62 111 ASN A CA 1
ATOM 868 C C . ASN A 1 111 ? -11.07 -16.25 -6.609 1 97.62 111 ASN A C 1
ATOM 870 O O . ASN A 1 111 ? -11.805 -16.781 -5.77 1 97.62 111 ASN A O 1
ATOM 874 N N . PHE A 1 112 ? -10.148 -16.938 -7.223 1 97.31 112 PHE A N 1
ATOM 875 C CA . PHE A 1 112 ? -9.867 -18.344 -6.965 1 97.31 112 PHE A CA 1
ATOM 876 C C . PHE A 1 112 ? -8.727 -18.484 -5.965 1 97.31 112 PHE A C 1
ATOM 878 O O . PHE A 1 112 ? -7.559 -18.297 -6.312 1 97.31 112 PHE A O 1
ATOM 885 N N . ILE A 1 113 ? -9.062 -18.828 -4.777 1 95.88 113 ILE A N 1
ATOM 886 C CA . ILE A 1 113 ? -8.117 -18.859 -3.67 1 95.88 113 ILE A CA 1
ATOM 887 C C . ILE A 1 113 ? -8.539 -19.938 -2.668 1 95.88 113 ILE A C 1
ATOM 889 O O . ILE A 1 113 ? -9.664 -19.906 -2.158 1 95.88 113 ILE A O 1
ATOM 893 N N . ASP A 1 114 ? -7.668 -20.938 -2.441 1 93.38 114 ASP A N 1
ATOM 894 C CA . ASP A 1 114 ? -7.895 -21.922 -1.392 1 93.38 114 ASP A CA 1
ATOM 895 C C . ASP A 1 114 ? -7.699 -21.297 -0.007 1 93.38 114 ASP A C 1
ATOM 897 O O . ASP A 1 114 ? -6.59 -20.906 0.353 1 93.38 114 ASP A O 1
ATOM 901 N N . HIS A 1 115 ? -8.758 -21.188 0.771 1 90.62 115 HIS A N 1
ATOM 902 C CA . HIS A 1 115 ? -8.68 -20.453 2.031 1 90.62 115 HIS A CA 1
ATOM 903 C C . HIS A 1 115 ? -9.438 -21.188 3.137 1 90.62 115 HIS A C 1
ATOM 905 O O . HIS A 1 115 ? -10.375 -21.938 2.861 1 90.62 115 HIS A O 1
ATOM 911 N N . THR A 1 116 ? -9.023 -20.953 4.344 1 90.88 116 THR A N 1
ATOM 912 C CA . THR A 1 116 ? -9.695 -21.469 5.527 1 90.88 116 THR A CA 1
ATOM 913 C C . THR A 1 116 ? -9.508 -20.531 6.715 1 90.88 116 THR A C 1
ATOM 915 O O . THR A 1 116 ? -8.484 -19.844 6.812 1 90.88 116 THR A O 1
ATOM 918 N N . SER A 1 117 ? -10.453 -20.438 7.59 1 88.88 117 SER A N 1
ATOM 919 C CA . SER A 1 117 ? -10.352 -19.672 8.828 1 88.88 117 SER A CA 1
ATOM 920 C C . SER A 1 117 ? -9.875 -20.547 9.977 1 88.88 117 SER A C 1
ATOM 922 O O . SER A 1 117 ? -9.664 -20.062 11.094 1 88.88 117 SER A O 1
ATOM 924 N N . ASP A 1 118 ? -9.797 -21.797 9.648 1 88.12 118 ASP A N 1
ATOM 925 C CA . ASP A 1 118 ? -9.266 -22.719 10.648 1 88.12 118 ASP A CA 1
ATOM 926 C C . ASP A 1 118 ? -7.738 -22.641 10.711 1 88.12 118 ASP A C 1
ATOM 928 O O . ASP A 1 118 ? -7.047 -23.344 9.977 1 88.12 118 ASP A O 1
ATOM 932 N N . VAL A 1 119 ? -7.344 -21.922 11.617 1 85.56 119 VAL A N 1
ATOM 933 C CA . VAL A 1 119 ? -5.918 -21.609 11.656 1 85.56 119 VAL A CA 1
ATOM 934 C C . VAL A 1 119 ? -5.188 -22.656 12.5 1 85.56 119 VAL A C 1
ATOM 936 O O . VAL A 1 119 ? -4.035 -23 12.219 1 85.56 119 VAL A O 1
ATOM 939 N N . GLY A 1 120 ? -5.777 -23.25 13.531 1 84.19 120 GLY A N 1
ATOM 940 C CA . GLY A 1 120 ? -5.191 -24.281 14.367 1 84.19 120 GLY A CA 1
ATOM 941 C C . GLY A 1 120 ? -3.812 -23.922 14.883 1 84.19 120 GLY A C 1
ATOM 942 O O . GLY A 1 120 ? -3.631 -22.875 15.484 1 84.19 120 GLY A O 1
ATOM 943 N N . TRP A 1 121 ? -2.855 -24.828 14.609 1 82.75 121 TRP A N 1
ATOM 944 C CA . TRP A 1 121 ? -1.49 -24.672 15.102 1 82.75 121 TRP A CA 1
ATOM 945 C C . TRP A 1 121 ? -0.816 -23.453 14.477 1 82.75 121 TRP A C 1
ATOM 947 O O . TRP A 1 121 ? 0.162 -22.938 15.016 1 82.75 121 TRP A O 1
ATOM 957 N N . LYS A 1 122 ? -1.233 -22.969 13.406 1 87.25 122 LYS A N 1
ATOM 958 C CA . LYS A 1 122 ? -0.666 -21.812 12.719 1 87.25 122 LYS A CA 1
ATOM 959 C C . LYS A 1 122 ? -0.775 -20.562 13.586 1 87.25 122 LYS A C 1
ATOM 961 O O . LYS A 1 122 ? -0.053 -19.578 13.367 1 87.25 122 LYS A O 1
ATOM 966 N N . LEU A 1 123 ? -1.704 -20.562 14.516 1 87.12 123 LEU A N 1
ATOM 967 C CA . LEU A 1 123 ? -1.853 -19.438 15.438 1 87.12 123 LEU A CA 1
ATOM 968 C C . LEU A 1 123 ? -0.568 -19.203 16.219 1 87.12 123 LEU A C 1
ATOM 970 O O . LEU A 1 123 ? -0.087 -18.078 16.312 1 87.12 123 LEU A O 1
ATOM 974 N N . TYR A 1 124 ? 0 -20.281 16.703 1 89.19 124 TYR A N 1
ATOM 975 C CA . TYR A 1 124 ? 1.163 -20.172 17.578 1 89.19 124 TYR A CA 1
ATOM 976 C C . TYR A 1 124 ? 2.449 -20.078 16.766 1 89.19 124 TYR A C 1
ATOM 978 O O . TYR A 1 124 ? 3.461 -19.578 17.25 1 89.19 124 TYR A O 1
ATOM 986 N N . GLN A 1 125 ? 2.369 -20.484 15.57 1 88.12 125 GLN A N 1
ATOM 987 C CA . GLN A 1 125 ? 3.6 -20.531 14.789 1 88.12 125 GLN A CA 1
ATOM 988 C C . GLN A 1 125 ? 3.699 -19.328 13.852 1 88.12 125 GLN A C 1
ATOM 990 O O . GLN A 1 125 ? 4.797 -18.891 13.5 1 88.12 125 GLN A O 1
ATOM 995 N N . ARG A 1 126 ? 2.561 -18.844 13.469 1 89.88 126 ARG A N 1
ATOM 996 C CA . ARG A 1 126 ? 2.598 -17.844 12.414 1 89.88 126 ARG A CA 1
ATOM 997 C C . ARG A 1 126 ? 1.953 -16.531 12.875 1 89.88 126 ARG A C 1
ATOM 999 O O . ARG A 1 126 ? 2.396 -15.453 12.5 1 89.88 126 ARG A O 1
ATOM 1006 N N . VAL A 1 127 ? 1.023 -16.609 13.695 1 89.88 127 VAL A N 1
ATOM 1007 C CA . VAL A 1 127 ? 0.224 -15.438 14.039 1 89.88 127 VAL A CA 1
ATOM 1008 C C . VAL A 1 127 ? 0.846 -14.719 15.234 1 89.88 127 VAL A C 1
ATOM 1010 O O . VAL A 1 127 ? 1.016 -13.5 15.211 1 89.88 127 VAL A O 1
ATOM 1013 N N . GLN A 1 128 ? 1.255 -15.414 16.203 1 92 128 GLN A N 1
ATOM 1014 C CA . GLN A 1 128 ? 1.66 -14.812 17.469 1 92 128 GLN A CA 1
ATOM 1015 C C . GLN A 1 128 ? 3.125 -14.383 17.438 1 92 128 GLN A C 1
ATOM 1017 O O . GLN A 1 128 ? 3.479 -13.32 17.953 1 92 128 GLN A O 1
ATOM 1022 N N . PRO A 1 129 ? 3.939 -15.188 16.844 1 93.62 129 PRO A N 1
ATOM 1023 C CA . PRO A 1 129 ? 5.336 -14.742 16.812 1 93.62 129 PRO A CA 1
ATOM 1024 C C . PRO A 1 129 ? 5.531 -13.484 15.969 1 93.62 129 PRO A C 1
ATOM 1026 O O . PRO A 1 129 ? 4.742 -13.211 15.062 1 93.62 129 PRO A O 1
ATOM 1029 N N . ILE A 1 130 ? 6.555 -12.758 16.391 1 94.69 130 ILE A N 1
ATOM 1030 C CA . ILE A 1 130 ? 6.957 -11.578 15.625 1 94.69 130 ILE A CA 1
ATOM 1031 C C . ILE A 1 130 ? 8.211 -11.891 14.82 1 94.69 130 ILE A C 1
ATOM 1033 O O . ILE A 1 130 ? 9.305 -12.008 15.383 1 94.69 130 ILE A O 1
ATOM 1037 N N . VAL A 1 131 ? 8.055 -11.977 13.555 1 95.06 131 VAL A N 1
ATOM 1038 C CA . VAL A 1 131 ? 9.148 -12.336 12.648 1 95.06 131 VAL A CA 1
ATOM 1039 C C . VAL A 1 131 ? 9.68 -11.078 11.969 1 95.06 131 VAL A C 1
ATOM 1041 O O . VAL A 1 131 ? 8.906 -10.195 11.586 1 95.06 131 VAL A O 1
ATOM 1044 N N . VAL A 1 132 ? 10.984 -11 11.836 1 93.56 132 VAL A N 1
ATOM 1045 C CA . VAL A 1 132 ? 11.617 -9.883 11.141 1 93.56 132 VAL A CA 1
ATOM 1046 C C . VAL A 1 132 ? 12.289 -10.383 9.867 1 93.56 132 VAL A C 1
ATOM 1048 O O . VAL A 1 132 ? 13.078 -11.32 9.898 1 93.56 132 VAL A O 1
ATOM 1051 N N . ASP A 1 133 ? 11.93 -9.828 8.75 1 93.38 133 ASP A N 1
ATOM 1052 C CA . ASP A 1 133 ? 12.508 -10.164 7.453 1 93.38 133 ASP A CA 1
ATOM 1053 C C . ASP A 1 133 ? 13.469 -9.078 6.977 1 93.38 133 ASP A C 1
ATOM 1055 O O . ASP A 1 133 ? 13.039 -8.039 6.465 1 93.38 133 ASP A O 1
ATOM 1059 N N . PRO A 1 134 ? 14.742 -9.312 7.027 1 91.19 134 PRO A N 1
ATOM 1060 C CA . PRO A 1 134 ? 15.719 -8.305 6.609 1 91.19 134 PRO A CA 1
ATOM 1061 C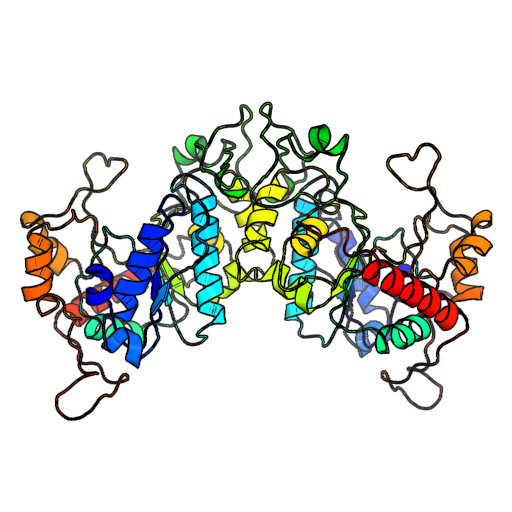 C . PRO A 1 134 ? 15.656 -8.008 5.117 1 91.19 134 PRO A C 1
ATOM 1063 O O . PRO A 1 134 ? 16.188 -6.992 4.66 1 91.19 134 PRO A O 1
ATOM 1066 N N . GLY A 1 135 ? 15.016 -8.859 4.363 1 89.19 135 GLY A N 1
ATOM 1067 C CA . GLY A 1 135 ? 14.883 -8.633 2.936 1 89.19 135 GLY A CA 1
ATOM 1068 C C . GLY A 1 135 ? 14.078 -7.391 2.602 1 89.19 135 GLY A C 1
ATOM 1069 O O . GLY A 1 135 ? 14.102 -6.918 1.462 1 89.19 135 GLY A O 1
ATOM 1070 N N . ILE A 1 136 ? 13.438 -6.883 3.605 1 91.31 136 ILE A N 1
ATOM 1071 C CA . ILE A 1 136 ? 12.625 -5.688 3.418 1 91.31 136 ILE A CA 1
ATOM 1072 C C . ILE A 1 136 ? 13.523 -4.453 3.398 1 91.31 136 ILE A C 1
ATOM 1074 O O . ILE A 1 136 ? 13.242 -3.48 2.695 1 91.31 136 ILE A O 1
ATOM 1078 N N . TYR A 1 137 ? 14.68 -4.504 4.109 1 90.5 137 TYR A N 1
ATOM 1079 C CA . TYR A 1 137 ? 15.398 -3.248 4.301 1 90.5 137 TYR A CA 1
ATOM 1080 C C . TYR A 1 137 ? 16.891 -3.428 4.035 1 90.5 137 TYR A C 1
ATOM 1082 O O . TYR A 1 137 ? 17.641 -2.449 3.961 1 90.5 137 TYR A O 1
ATOM 1090 N N . LEU A 1 138 ? 17.281 -4.637 3.949 1 87.81 138 LEU A N 1
ATOM 1091 C CA . LEU A 1 138 ? 18.688 -4.879 3.639 1 87.81 138 LEU A CA 1
ATOM 1092 C C . LEU A 1 138 ? 18.859 -5.289 2.18 1 87.81 138 LEU A C 1
ATOM 1094 O O . LEU A 1 138 ? 18.031 -6.008 1.631 1 87.81 138 LEU A O 1
ATOM 1098 N N . ALA A 1 139 ? 19.922 -4.879 1.634 1 78 139 ALA A N 1
ATOM 1099 C CA . ALA A 1 139 ? 20.219 -5.203 0.242 1 78 139 ALA A CA 1
ATOM 1100 C C . ALA A 1 139 ? 20.625 -6.668 0.095 1 78 139 ALA A C 1
ATOM 1102 O O . ALA A 1 139 ? 20.312 -7.305 -0.914 1 78 139 ALA A O 1
ATOM 1103 N N . ARG A 1 140 ? 21.375 -7.098 1.137 1 73.75 140 ARG A N 1
ATOM 1104 C CA . ARG A 1 140 ? 21.797 -8.492 1.092 1 73.75 140 ARG A CA 1
ATOM 1105 C C . ARG A 1 140 ? 20.969 -9.352 2.041 1 73.75 140 ARG A C 1
ATOM 1107 O O . ARG A 1 140 ? 20.734 -8.969 3.191 1 73.75 140 ARG A O 1
ATOM 1114 N N . ARG A 1 141 ? 20.484 -10.367 1.482 1 64.62 141 ARG A N 1
ATOM 1115 C CA . ARG A 1 141 ? 19.562 -11.266 2.178 1 64.62 141 ARG A CA 1
ATOM 1116 C C . ARG A 1 141 ? 20.234 -11.891 3.396 1 64.62 141 ARG A C 1
ATOM 1118 O O . ARG A 1 141 ? 21.375 -12.344 3.322 1 64.62 141 ARG A O 1
ATOM 1125 N N . THR A 1 142 ? 19.594 -11.57 4.426 1 72.69 142 THR A N 1
ATOM 1126 C CA . THR A 1 142 ? 19.891 -12.391 5.59 1 72.69 142 THR A CA 1
ATOM 1127 C C . THR A 1 142 ? 18.672 -13.188 6.027 1 72.69 142 THR A C 1
ATOM 1129 O O . THR A 1 142 ? 17.562 -12.938 5.551 1 72.69 142 THR A O 1
ATOM 1132 N N . ARG A 1 143 ? 18.797 -14.164 6.777 1 83.25 143 ARG A N 1
ATOM 1133 C CA . ARG A 1 143 ? 17.703 -15.031 7.227 1 83.25 143 ARG A CA 1
ATOM 1134 C C . ARG A 1 143 ? 16.75 -14.266 8.133 1 83.25 143 ARG A C 1
ATOM 1136 O O . ARG A 1 143 ? 17.156 -13.359 8.859 1 83.25 143 ARG A O 1
ATOM 1143 N N . ILE A 1 144 ? 15.562 -14.633 8.039 1 88.81 144 ILE A N 1
ATOM 1144 C CA . ILE A 1 144 ? 14.562 -14.062 8.938 1 88.81 144 ILE A CA 1
ATOM 1145 C C . ILE A 1 144 ? 14.906 -14.414 10.383 1 88.81 144 ILE A C 1
ATOM 1147 O O . ILE A 1 144 ? 15.594 -15.406 10.641 1 88.81 144 ILE A O 1
ATOM 1151 N N . PHE A 1 145 ? 14.531 -13.578 11.297 1 89.69 145 PHE A N 1
ATOM 1152 C CA . PHE A 1 145 ? 14.719 -13.891 12.703 1 89.69 145 PHE A CA 1
ATOM 1153 C C . PHE A 1 145 ? 13.477 -13.531 13.516 1 89.69 145 PHE A C 1
ATOM 1155 O O . PHE A 1 145 ? 12.57 -12.867 13 1 89.69 145 PHE A O 1
ATOM 1162 N N . TYR A 1 146 ? 13.453 -14.039 14.75 1 90.94 146 TYR A N 1
ATOM 1163 C CA . TYR A 1 146 ? 12.281 -13.906 15.602 1 90.94 146 TYR A CA 1
ATOM 1164 C C . TYR A 1 146 ? 12.562 -12.961 16.766 1 90.94 146 TYR A C 1
ATOM 1166 O O . TYR A 1 146 ? 13.648 -12.992 17.344 1 90.94 146 TYR A O 1
ATOM 1174 N N . ALA A 1 147 ? 11.547 -12.148 17.016 1 91.38 147 ALA A N 1
ATOM 1175 C CA . ALA A 1 147 ? 11.578 -11.461 18.297 1 91.38 147 ALA A CA 1
ATOM 1176 C C . ALA A 1 147 ? 11.234 -12.406 19.438 1 91.38 147 ALA A C 1
ATOM 1178 O O . ALA A 1 147 ? 10.539 -13.406 19.234 1 91.38 147 ALA A O 1
ATOM 1179 N N . SER A 1 148 ? 11.695 -12.016 20.609 1 89.81 148 SER A N 1
ATOM 1180 C CA . SER A 1 148 ? 11.406 -12.844 21.766 1 89.81 148 SER A CA 1
ATOM 1181 C C . SER A 1 148 ? 9.969 -12.672 22.234 1 89.81 148 SER A C 1
ATOM 1183 O O . SER A 1 148 ? 9.359 -13.602 22.766 1 89.81 148 SER A O 1
ATOM 1185 N N . GLN A 1 149 ? 9.453 -11.547 22.016 1 89.56 149 GLN A N 1
ATOM 1186 C CA . GLN A 1 149 ? 8.086 -11.25 22.422 1 89.56 149 GLN A CA 1
ATOM 1187 C C . GLN A 1 149 ? 7.082 -11.836 21.438 1 89.56 149 GLN A C 1
ATOM 1189 O O . GLN A 1 149 ? 7.375 -11.977 20.25 1 89.56 149 GLN A O 1
ATOM 1194 N N . THR A 1 150 ? 5.984 -12.211 21.953 1 91.12 150 THR A N 1
ATOM 1195 C CA . THR A 1 150 ? 4.844 -12.609 21.141 1 91.12 150 THR A CA 1
ATOM 1196 C C . THR A 1 150 ? 3.736 -11.562 21.219 1 91.12 150 THR A C 1
ATOM 1198 O O . THR A 1 150 ? 3.824 -10.617 22 1 91.12 150 THR A O 1
ATOM 1201 N N . ARG A 1 151 ? 2.812 -11.672 20.344 1 90.81 151 ARG A N 1
ATOM 1202 C CA . ARG A 1 151 ? 1.7 -10.727 20.359 1 90.81 151 ARG A CA 1
ATOM 1203 C C . ARG A 1 151 ? 0.363 -11.453 20.266 1 90.81 151 ARG A C 1
ATOM 1205 O O . ARG A 1 151 ? 0.299 -12.586 19.781 1 90.81 151 ARG A O 1
ATOM 1212 N N . PRO A 1 152 ? -0.677 -10.789 20.766 1 89.88 152 PRO A N 1
ATOM 1213 C CA . PRO A 1 152 ? -2.002 -11.398 20.641 1 89.88 152 PRO A CA 1
ATOM 1214 C C . PRO A 1 152 ? -2.482 -11.477 19.203 1 89.88 152 PRO A C 1
ATOM 1216 O O . PRO A 1 152 ? -2.027 -10.703 18.359 1 89.88 152 PRO A O 1
ATOM 1219 N N . ALA A 1 153 ? -3.371 -12.398 18.984 1 91 153 ALA A N 1
ATOM 1220 C CA . ALA A 1 153 ? -3.984 -12.5 17.656 1 91 153 ALA A CA 1
ATOM 1221 C C . ALA A 1 153 ? -4.785 -11.242 17.328 1 91 153 ALA A C 1
ATOM 1223 O O . ALA A 1 153 ? -5.348 -10.609 18.219 1 91 153 ALA A O 1
ATOM 1224 N N . PRO A 1 154 ? -4.742 -10.938 16.062 1 92.56 154 PRO A N 1
ATOM 1225 C CA . PRO A 1 154 ? -5.527 -9.766 15.68 1 92.56 154 PRO A CA 1
ATOM 1226 C C . PRO A 1 154 ? -7.02 -9.938 15.961 1 92.56 154 PRO A C 1
ATOM 1228 O O . PRO A 1 154 ? -7.551 -11.039 15.828 1 92.56 154 PRO A O 1
ATOM 1231 N N . ASN A 1 155 ? -7.68 -8.859 16.281 1 90.94 155 ASN A N 1
ATOM 1232 C CA . ASN A 1 155 ? -9.125 -8.906 16.453 1 90.94 155 ASN A CA 1
ATOM 1233 C C . ASN A 1 155 ? -9.82 -7.789 15.68 1 90.94 155 ASN A C 1
ATOM 1235 O O . ASN A 1 155 ? -11.039 -7.633 15.766 1 90.94 155 ASN A O 1
ATOM 1239 N N . SER A 1 156 ? -9.023 -6.992 15.008 1 89.5 156 SER A N 1
ATOM 1240 C CA . SER A 1 156 ? -9.617 -5.996 14.117 1 89.5 156 SER A CA 1
ATOM 1241 C C . SER A 1 156 ? -10 -6.617 12.781 1 89.5 156 SER A C 1
ATOM 1243 O O . SER A 1 156 ? -10.773 -6.031 12.016 1 89.5 156 SER A O 1
ATOM 1245 N N . PHE A 1 157 ? -9.469 -7.715 12.461 1 91.56 157 PHE A N 1
ATOM 1246 C CA . PHE A 1 157 ? -9.812 -8.555 11.32 1 91.56 157 PHE A CA 1
ATOM 1247 C C . PHE A 1 157 ? -9.555 -10.023 11.641 1 91.56 157 PHE A C 1
ATOM 1249 O O . PHE A 1 157 ? -8.812 -10.344 12.57 1 91.56 157 PHE A O 1
ATOM 1256 N N . LYS A 1 158 ? -10.188 -10.852 10.898 1 93.31 158 LYS A N 1
ATOM 1257 C CA . LYS A 1 158 ? -10.023 -12.289 11.094 1 93.31 158 LYS A CA 1
ATOM 1258 C C . LYS A 1 158 ? -8.883 -12.836 10.234 1 93.31 158 LYS A C 1
ATOM 1260 O O . LYS A 1 158 ? -8.773 -12.492 9.055 1 93.31 158 LYS A O 1
ATOM 1265 N N . PHE A 1 159 ? -8.055 -13.648 10.867 1 94.56 159 PHE A N 1
ATOM 1266 C CA . PHE A 1 159 ? -6.926 -14.258 10.172 1 94.56 159 PHE A CA 1
ATOM 1267 C C . PHE A 1 159 ? -7.379 -15.438 9.328 1 94.56 159 PHE A C 1
ATOM 1269 O O . PHE A 1 159 ? -8.125 -16.297 9.805 1 94.56 159 PHE A O 1
ATOM 1276 N N . PHE A 1 160 ? -7.023 -15.477 8.047 1 94.81 160 PHE A N 1
ATOM 1277 C CA . PHE A 1 160 ? -7.273 -16.578 7.137 1 94.81 160 PHE A CA 1
ATOM 1278 C C . PHE A 1 160 ? -5.965 -17.109 6.562 1 94.81 160 PHE A C 1
ATOM 1280 O O . PHE A 1 160 ? -4.961 -16.406 6.531 1 94.81 160 PHE A O 1
ATOM 1287 N N . THR A 1 161 ? -5.941 -18.344 6.195 1 94.25 161 THR A N 1
ATOM 1288 C CA . THR A 1 161 ? -4.754 -18.953 5.605 1 94.25 161 THR A CA 1
ATOM 1289 C C . THR A 1 161 ? -5.141 -19.922 4.488 1 94.25 161 THR A C 1
ATOM 1291 O O . THR A 1 161 ? -6.316 -20.25 4.328 1 94.25 161 THR A O 1
ATOM 1294 N N . GLY A 1 162 ? -4.176 -20.281 3.648 1 93.5 162 GLY A N 1
ATOM 1295 C CA . GLY A 1 162 ? -4.395 -21.219 2.557 1 93.5 162 GLY A CA 1
ATOM 1296 C C . GLY A 1 162 ? -3.209 -21.328 1.615 1 93.5 162 GLY A C 1
ATOM 1297 O O . GLY A 1 162 ? -2.059 -21.203 2.039 1 93.5 162 GLY A O 1
ATOM 1298 N N . SER A 1 163 ? -3.49 -21.672 0.369 1 93.12 163 SER A N 1
ATOM 1299 C CA . SER A 1 163 ? -2.469 -21.859 -0.658 1 93.12 163 SER A CA 1
ATOM 1300 C C . SER A 1 163 ? -1.86 -20.516 -1.065 1 93.12 163 SER A C 1
ATOM 1302 O O . SER A 1 163 ? -2.574 -19.516 -1.205 1 93.12 163 SER A O 1
ATOM 1304 N N . PRO A 1 164 ? -0.483 -20.5 -1.186 1 94.56 164 PRO A N 1
ATOM 1305 C CA . PRO A 1 164 ? 0.126 -19.25 -1.643 1 94.56 164 PRO A CA 1
ATOM 1306 C C . PRO A 1 164 ? -0.126 -18.984 -3.123 1 94.56 164 PRO A C 1
ATOM 1308 O O . PRO A 1 164 ? 0.166 -17.891 -3.611 1 94.56 164 PRO A O 1
ATOM 1311 N N . TRP A 1 165 ? -0.676 -19.922 -3.834 1 95.81 165 TRP A N 1
ATOM 1312 C CA . TRP A 1 165 ? -0.948 -19.766 -5.258 1 95.81 165 TRP A CA 1
ATOM 1313 C C . TRP A 1 165 ? -2.371 -19.266 -5.492 1 95.81 165 TRP A C 1
ATOM 1315 O O . TRP A 1 165 ? -3.334 -19.875 -5.031 1 95.81 165 TRP A O 1
ATOM 1325 N N . VAL A 1 166 ? -2.42 -18.172 -6.242 1 97.44 166 VAL A N 1
ATOM 1326 C CA . VAL A 1 166 ? -3.725 -17.516 -6.293 1 97.44 166 VAL A CA 1
ATOM 1327 C C . VAL A 1 166 ? -4.051 -17.125 -7.73 1 97.44 166 VAL A C 1
ATOM 1329 O O . VAL A 1 166 ? -3.156 -17.016 -8.57 1 97.44 166 VAL A O 1
ATOM 1332 N N . ILE A 1 167 ? -5.277 -17.016 -8.109 1 98.25 167 ILE A N 1
ATOM 1333 C CA . ILE A 1 167 ? -5.883 -16.391 -9.281 1 98.25 167 ILE A CA 1
ATOM 1334 C C . ILE A 1 167 ? -6.883 -15.32 -8.836 1 98.25 167 ILE A C 1
ATOM 1336 O O . ILE A 1 167 ? -8.023 -15.641 -8.484 1 98.25 167 ILE A O 1
ATOM 1340 N N . LEU A 1 168 ? -6.395 -14.109 -8.844 1 98.25 168 LEU A N 1
ATOM 1341 C CA . LEU A 1 168 ? -7.16 -13.031 -8.219 1 98.25 168 LEU A CA 1
ATOM 1342 C C . LEU A 1 168 ? -7.609 -12.016 -9.266 1 98.25 168 LEU A C 1
ATOM 1344 O O . LEU A 1 168 ? -6.859 -11.695 -10.188 1 98.25 168 LEU A O 1
ATOM 1348 N N . SER A 1 169 ? -8.789 -11.516 -9.078 1 97.69 169 SER A N 1
ATOM 1349 C CA . SER A 1 169 ? -9.359 -10.562 -10.023 1 97.69 169 SER A CA 1
ATOM 1350 C C . SER A 1 169 ? -8.57 -9.258 -10.039 1 97.69 169 SER A C 1
ATOM 1352 O O . SER A 1 169 ? -7.969 -8.875 -9.031 1 97.69 169 SER A O 1
ATOM 1354 N N . ARG A 1 170 ? -8.609 -8.633 -11.18 1 96.44 170 ARG A N 1
ATOM 1355 C CA . ARG A 1 170 ? -7.938 -7.352 -11.328 1 96.44 170 ARG A CA 1
ATOM 1356 C C . ARG A 1 170 ? -8.438 -6.34 -10.305 1 96.44 170 ARG A C 1
ATOM 1358 O O . ARG A 1 170 ? -7.648 -5.617 -9.695 1 96.44 170 ARG A O 1
ATOM 1365 N N . SER A 1 171 ? -9.742 -6.262 -10.078 1 95 171 SER A N 1
ATOM 1366 C CA . SER A 1 171 ? -10.336 -5.309 -9.141 1 95 171 SER A CA 1
ATOM 1367 C C . SER A 1 171 ? -9.844 -5.555 -7.719 1 95 171 SER A C 1
ATOM 1369 O O . SER A 1 171 ? -9.586 -4.605 -6.977 1 95 171 SER A O 1
ATOM 1371 N N . PHE A 1 172 ? -9.742 -6.781 -7.363 1 96.94 172 PHE A N 1
ATOM 1372 C CA . PHE A 1 172 ? -9.258 -7.094 -6.027 1 96.94 172 PHE A CA 1
ATOM 1373 C C . PHE A 1 172 ? -7.785 -6.715 -5.887 1 96.94 172 PHE A C 1
ATOM 1375 O O . PHE A 1 172 ? -7.371 -6.188 -4.852 1 96.94 172 PHE A O 1
ATOM 1382 N N . MET A 1 173 ? -7.012 -6.992 -6.906 1 96.19 173 MET A N 1
ATOM 1383 C CA . MET A 1 173 ? -5.598 -6.633 -6.844 1 96.19 173 MET A CA 1
ATOM 1384 C C . MET A 1 173 ? -5.422 -5.121 -6.773 1 96.19 173 MET A C 1
ATOM 1386 O O . MET A 1 173 ? -4.539 -4.625 -6.074 1 96.19 173 MET A O 1
ATOM 1390 N N . GLU A 1 174 ? -6.223 -4.406 -7.531 1 93.12 17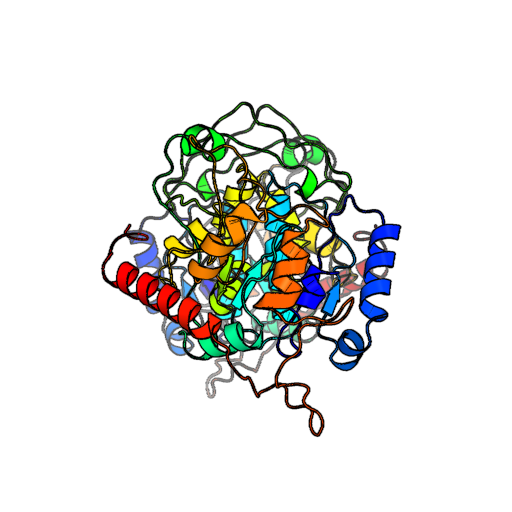4 GLU A N 1
ATOM 1391 C CA . GLU A 1 174 ? -6.211 -2.949 -7.426 1 93.12 174 GLU A CA 1
ATOM 1392 C C . GLU A 1 174 ? -6.52 -2.494 -6.004 1 93.12 174 GLU A C 1
ATOM 1394 O O . GLU A 1 174 ? -5.891 -1.567 -5.492 1 93.12 174 GLU A O 1
ATOM 1399 N N . TYR A 1 175 ? -7.484 -3.143 -5.43 1 94.94 175 TYR A N 1
ATOM 1400 C CA . TYR A 1 175 ? -7.859 -2.867 -4.047 1 94.94 175 TYR A CA 1
ATOM 1401 C C . TYR A 1 175 ? -6.691 -3.129 -3.104 1 94.94 175 TYR A C 1
ATOM 1403 O O . TYR A 1 175 ? -6.438 -2.344 -2.189 1 94.94 175 TYR A O 1
ATOM 1411 N N . CYS A 1 176 ? -5.938 -4.207 -3.301 1 96.12 176 CYS A N 1
ATOM 1412 C CA . CYS A 1 176 ? -4.805 -4.559 -2.453 1 96.12 176 CYS A CA 1
ATOM 1413 C C . CYS A 1 176 ? -3.686 -3.533 -2.586 1 96.12 176 CYS A C 1
ATOM 1415 O O . CYS A 1 176 ? -2.994 -3.234 -1.611 1 96.12 176 CYS A O 1
ATOM 1417 N N . VAL A 1 177 ? -3.502 -3.012 -3.768 1 93.31 177 VAL A N 1
ATOM 1418 C CA . VAL A 1 177 ? -2.393 -2.104 -4.039 1 93.31 177 VAL A CA 1
ATOM 1419 C C . VAL A 1 177 ? -2.754 -0.694 -3.574 1 93.31 177 VAL A C 1
ATOM 1421 O O . VAL A 1 177 ? -1.939 -0.012 -2.947 1 93.31 177 VAL A O 1
ATOM 1424 N N . THR A 1 178 ? -3.945 -0.226 -3.768 1 86.56 178 THR A N 1
ATOM 1425 C CA . THR A 1 178 ? -4.324 1.146 -3.455 1 86.56 178 THR A CA 1
ATOM 1426 C C . THR A 1 178 ? -4.793 1.262 -2.006 1 86.56 178 THR A C 1
ATOM 1428 O O . THR A 1 178 ? -4.453 2.221 -1.312 1 86.56 178 THR A O 1
ATOM 1431 N N . GLY A 1 179 ? -5.594 0.249 -1.57 1 81.94 179 GLY A N 1
ATOM 1432 C CA . GLY A 1 179 ? -6.043 0.223 -0.187 1 81.94 179 GLY A CA 1
ATOM 1433 C C . GLY A 1 179 ? -6.91 1.413 0.181 1 81.94 179 GLY A C 1
ATOM 1434 O O . GLY A 1 179 ? -6.664 2.076 1.19 1 81.94 179 GLY A O 1
ATOM 1435 N N . TYR A 1 180 ? -7.973 1.672 -0.476 1 81 180 TYR A N 1
ATOM 1436 C CA . TYR A 1 180 ? -8.727 2.904 -0.277 1 81 180 TYR A CA 1
ATOM 1437 C C . TYR A 1 180 ? -9.398 2.916 1.091 1 81 180 TYR A C 1
ATOM 1439 O O . TYR A 1 180 ? -9.617 3.98 1.674 1 81 180 TYR A O 1
ATOM 1447 N N . ASP A 1 181 ? -9.719 1.723 1.652 1 86.5 181 ASP A N 1
ATOM 1448 C CA . ASP A 1 181 ? -10.391 1.701 2.947 1 86.5 181 ASP A CA 1
ATOM 1449 C C . ASP A 1 181 ? -9.422 1.334 4.066 1 86.5 181 ASP A C 1
ATOM 1451 O O . ASP A 1 181 ? -9.828 1.104 5.203 1 86.5 181 ASP A O 1
ATOM 1455 N N . ASN A 1 182 ? -8.188 1.154 3.816 1 90.25 182 ASN A N 1
ATOM 1456 C CA . ASN A 1 182 ? -7.094 1.003 4.77 1 90.25 182 ASN A CA 1
ATOM 1457 C C . ASN A 1 182 ? -6.914 -0.454 5.188 1 90.25 182 ASN A C 1
ATOM 1459 O O . ASN A 1 182 ? -5.902 -0.807 5.801 1 90.25 182 ASN A O 1
ATOM 1463 N N . LEU A 1 183 ? -7.879 -1.346 4.914 1 93.38 183 LEU A N 1
ATOM 1464 C CA . LEU A 1 183 ? -7.773 -2.738 5.336 1 93.38 183 LEU A CA 1
ATOM 1465 C C . LEU A 1 183 ? -6.551 -3.404 4.719 1 93.38 183 LEU A C 1
ATOM 1467 O O . LEU A 1 183 ? -5.715 -3.965 5.43 1 93.38 183 LEU A O 1
ATOM 1471 N N . PRO A 1 184 ? -6.398 -3.32 3.367 1 96.44 184 PRO A N 1
ATOM 1472 C CA . PRO A 1 184 ? -5.219 -3.973 2.797 1 96.44 184 PRO A CA 1
ATOM 1473 C C . PRO A 1 184 ? -3.912 -3.445 3.385 1 96.44 184 PRO A C 1
ATOM 1475 O O . PRO A 1 184 ? -2.973 -4.215 3.6 1 96.44 184 PRO A O 1
ATOM 1478 N N . ARG A 1 185 ? -3.857 -2.178 3.637 1 95.19 185 ARG A N 1
ATOM 1479 C CA . ARG A 1 185 ? -2.648 -1.561 4.172 1 95.19 185 ARG A CA 1
ATOM 1480 C C . ARG A 1 185 ? -2.365 -2.053 5.59 1 95.19 185 ARG A C 1
ATOM 1482 O O . ARG A 1 185 ? -1.234 -2.424 5.906 1 95.19 185 ARG A O 1
ATOM 1489 N N . ARG A 1 186 ? -3.365 -2.043 6.43 1 94.25 186 ARG A N 1
ATOM 1490 C CA . ARG A 1 186 ? -3.203 -2.504 7.805 1 94.25 186 ARG A CA 1
ATOM 1491 C C . ARG A 1 186 ? -2.803 -3.975 7.848 1 94.25 186 ARG A C 1
ATOM 1493 O O . ARG A 1 186 ? -1.941 -4.367 8.633 1 94.25 186 ARG A O 1
ATOM 1500 N N . VAL A 1 187 ? -3.482 -4.73 7.051 1 96.94 187 VAL A N 1
ATOM 1501 C CA . VAL A 1 187 ? -3.162 -6.152 6.992 1 96.94 187 VAL A CA 1
ATOM 1502 C C . VAL A 1 187 ? -1.733 -6.344 6.488 1 96.94 187 VAL A C 1
ATOM 1504 O O . VAL A 1 187 ? -0.993 -7.184 7.008 1 96.94 187 VAL A O 1
ATOM 1507 N N . LEU A 1 188 ? -1.341 -5.574 5.477 1 97.31 188 LEU A N 1
ATOM 1508 C CA . LEU A 1 188 ? 0.034 -5.629 4.992 1 97.31 188 LEU A CA 1
ATOM 1509 C C . LEU A 1 188 ? 1.02 -5.309 6.109 1 97.31 188 LEU A C 1
ATOM 1511 O O . LEU A 1 188 ? 2.023 -6.004 6.277 1 97.31 188 LEU A O 1
ATOM 1515 N N . MET A 1 189 ? 0.732 -4.281 6.848 1 96.88 189 MET A N 1
ATOM 1516 C CA . MET A 1 189 ? 1.597 -3.879 7.953 1 96.88 189 MET A CA 1
ATOM 1517 C C . MET A 1 189 ? 1.684 -4.98 9 1 96.88 189 MET A C 1
ATOM 1519 O O . MET A 1 189 ? 2.768 -5.281 9.5 1 96.88 189 MET A O 1
ATOM 1523 N N . TYR A 1 190 ? 0.586 -5.578 9.305 1 96.56 190 TYR A N 1
ATOM 1524 C CA . TYR A 1 190 ? 0.58 -6.691 10.25 1 96.56 190 TYR A CA 1
ATOM 1525 C C . TYR A 1 190 ? 1.408 -7.855 9.719 1 96.56 190 TYR A C 1
ATOM 1527 O O . TYR A 1 190 ? 2.221 -8.43 10.453 1 96.56 190 TYR A O 1
ATOM 1535 N N . PHE A 1 191 ? 1.242 -8.164 8.469 1 97.56 191 PHE A N 1
ATOM 1536 C CA . PHE A 1 191 ? 1.846 -9.352 7.875 1 97.56 191 PHE A CA 1
ATOM 1537 C C . PHE A 1 191 ? 3.324 -9.117 7.586 1 97.56 191 PHE A C 1
ATOM 1539 O O . PHE A 1 191 ? 4.035 -10.039 7.18 1 97.56 191 PHE A O 1
ATOM 1546 N N . THR A 1 192 ? 3.775 -7.926 7.777 1 96.88 192 THR A N 1
ATOM 1547 C CA . THR A 1 192 ? 5.207 -7.652 7.707 1 96.88 192 THR A CA 1
ATOM 1548 C C . THR A 1 192 ? 5.973 -8.523 8.695 1 96.88 192 THR A C 1
ATOM 1550 O O . THR A 1 192 ? 7.129 -8.875 8.461 1 96.88 192 THR A O 1
ATOM 1553 N N . ASN A 1 193 ? 5.305 -8.875 9.75 1 96.75 193 ASN A N 1
ATOM 1554 C CA . ASN A 1 193 ? 5.969 -9.625 10.812 1 96.75 193 ASN A CA 1
ATOM 1555 C C . ASN A 1 193 ? 5.352 -11.016 10.992 1 96.75 193 ASN A C 1
ATOM 1557 O O . ASN A 1 193 ? 5.305 -11.539 12.102 1 96.75 193 ASN A O 1
ATOM 1561 N N . VAL A 1 194 ? 4.82 -11.516 9.977 1 96.44 194 VAL A N 1
ATOM 1562 C CA . VAL A 1 194 ? 4.195 -12.836 10.039 1 96.44 194 VAL A CA 1
ATOM 1563 C C . VAL A 1 194 ? 4.957 -13.805 9.133 1 96.44 194 VAL A C 1
ATOM 1565 O O . VAL A 1 194 ? 5.359 -13.453 8.023 1 96.44 194 VAL A O 1
ATOM 1568 N N . LEU A 1 195 ? 5.102 -15.016 9.609 1 95.19 195 LEU A N 1
ATOM 1569 C CA . LEU A 1 195 ? 5.742 -16.062 8.828 1 95.19 195 LEU A CA 1
ATOM 1570 C C . LEU A 1 195 ? 4.848 -16.516 7.676 1 95.19 195 LEU A C 1
ATOM 1572 O O . LEU A 1 195 ? 3.641 -16.672 7.852 1 95.19 195 LEU A O 1
ATOM 1576 N N . LEU A 1 196 ? 5.418 -16.734 6.496 1 93.88 196 LEU A N 1
ATOM 1577 C CA . LEU A 1 196 ? 4.75 -17.219 5.293 1 93.88 196 LEU A CA 1
ATOM 1578 C C . LEU A 1 196 ? 3.533 -16.375 4.965 1 93.88 196 LEU A C 1
ATOM 1580 O O . LEU A 1 196 ? 2.43 -16.891 4.789 1 93.88 196 LEU A O 1
ATOM 1584 N N . PRO A 1 197 ? 3.764 -15.094 4.762 1 96.12 197 PRO A N 1
ATOM 1585 C CA . PRO A 1 197 ? 2.641 -14.172 4.578 1 96.12 197 PRO A CA 1
ATOM 1586 C C . PRO A 1 197 ? 1.885 -14.422 3.273 1 96.12 197 PRO A C 1
ATOM 1588 O O . PRO A 1 197 ? 0.705 -14.078 3.164 1 96.12 197 PRO A O 1
ATOM 1591 N N . LEU A 1 198 ? 2.449 -15.023 2.281 1 95.69 198 LEU A N 1
ATOM 1592 C CA . LEU A 1 198 ? 1.781 -15.297 1.015 1 95.69 198 LEU A CA 1
ATOM 1593 C C . LEU A 1 198 ? 0.664 -16.312 1.198 1 95.69 198 LEU A C 1
ATOM 1595 O O . LEU A 1 198 ? -0.224 -16.438 0.349 1 95.69 198 LEU A O 1
ATOM 1599 N N . GLU A 1 199 ? 0.697 -17 2.27 1 95.56 199 GLU A N 1
ATOM 1600 C CA . GLU A 1 199 ? -0.314 -18.016 2.535 1 95.56 199 GLU A CA 1
ATOM 1601 C C . GLU A 1 199 ? -1.479 -17.453 3.338 1 95.56 199 GLU A C 1
ATOM 1603 O O . GLU A 1 199 ? -2.367 -18.188 3.768 1 95.56 199 GLU A O 1
ATOM 1608 N N . ALA A 1 200 ? -1.437 -16.172 3.512 1 96.81 200 ALA A N 1
ATOM 1609 C CA . ALA A 1 200 ? -2.459 -15.695 4.441 1 96.81 200 ALA A CA 1
ATOM 1610 C C . ALA A 1 200 ? -2.922 -14.289 4.078 1 96.81 200 ALA A C 1
ATOM 1612 O O . ALA A 1 200 ? -4.066 -13.914 4.352 1 96.81 200 ALA A O 1
ATOM 1613 N N . TYR A 1 201 ? -2.078 -13.438 3.494 1 97.75 201 TYR A N 1
ATOM 1614 C CA . TYR A 1 201 ? -2.385 -12.023 3.303 1 97.75 201 TYR A CA 1
ATOM 1615 C C . TYR A 1 201 ? -3.617 -11.852 2.424 1 97.75 201 TYR A C 1
ATOM 1617 O O . TYR A 1 201 ? -4.605 -11.242 2.846 1 97.75 201 TYR A O 1
ATOM 1625 N N . PHE A 1 202 ? -3.529 -12.391 1.202 1 98.06 202 PHE A N 1
ATOM 1626 C CA . PHE A 1 202 ? -4.629 -12.203 0.263 1 98.06 202 PHE A CA 1
ATOM 1627 C C . PHE A 1 202 ? -5.91 -12.836 0.793 1 98.06 202 PHE A C 1
ATOM 1629 O O . PHE A 1 202 ? -7 -12.281 0.62 1 98.06 202 PHE A O 1
ATOM 1636 N N . HIS A 1 203 ? -5.746 -13.961 1.457 1 96.75 203 HIS A N 1
ATOM 1637 C CA . HIS A 1 203 ? -6.875 -14.656 2.07 1 96.75 203 HIS A CA 1
ATOM 1638 C C . HIS A 1 203 ? -7.562 -13.773 3.109 1 96.75 203 HIS A C 1
ATOM 1640 O O . HIS A 1 203 ? -8.789 -13.648 3.111 1 96.75 203 HIS A O 1
ATOM 1646 N N . THR A 1 204 ? -6.746 -13.18 3.879 1 96.75 204 THR A N 1
ATOM 1647 C CA . THR A 1 204 ? -7.246 -12.359 4.973 1 96.75 204 THR A CA 1
ATOM 1648 C C . THR A 1 204 ? -7.895 -11.086 4.441 1 96.75 204 THR A C 1
ATOM 1650 O O . THR A 1 204 ? -8.992 -10.711 4.867 1 96.75 204 THR A O 1
ATOM 1653 N N . VAL A 1 205 ? -7.258 -10.438 3.518 1 97.19 205 VAL A N 1
ATOM 1654 C CA . VAL A 1 205 ? -7.816 -9.211 2.953 1 97.19 205 VAL A CA 1
ATOM 1655 C C . VAL A 1 205 ? -9.133 -9.516 2.25 1 97.19 205 VAL A C 1
ATOM 1657 O O . VAL A 1 205 ? -10.141 -8.836 2.475 1 97.19 205 VAL A O 1
ATOM 1660 N N . LEU A 1 206 ? -9.109 -10.547 1.443 1 96.94 206 LEU A N 1
ATOM 1661 C CA . LEU A 1 206 ? -10.266 -10.906 0.629 1 96.94 206 LEU A CA 1
ATOM 1662 C C . LEU A 1 206 ? -11.469 -11.234 1.508 1 96.94 206 LEU A C 1
ATOM 1664 O O . LEU A 1 206 ? -12.562 -10.719 1.289 1 96.94 206 LEU A O 1
ATOM 1668 N N . CYS A 1 207 ? -11.234 -11.969 2.512 1 95.19 207 CYS A N 1
ATOM 1669 C CA . CYS A 1 207 ? -12.336 -12.5 3.311 1 95.19 207 CYS A CA 1
ATOM 1670 C C . CYS A 1 207 ? -12.82 -11.469 4.32 1 95.19 207 CYS A C 1
ATOM 1672 O O . CYS A 1 207 ? -13.906 -11.617 4.891 1 95.19 207 CYS A O 1
ATOM 1674 N N . ASN A 1 208 ? -12.023 -10.438 4.574 1 94.81 208 ASN A N 1
ATOM 1675 C CA . ASN A 1 208 ? -12.453 -9.414 5.52 1 94.81 208 ASN A CA 1
ATOM 1676 C C . ASN A 1 208 ? -13.008 -8.188 4.801 1 94.81 208 ASN A C 1
ATOM 1678 O O . ASN A 1 208 ? -13.477 -7.25 5.445 1 94.81 208 ASN A O 1
ATOM 1682 N N . SER A 1 209 ? -12.953 -8.156 3.49 1 93.81 209 SER A N 1
ATOM 1683 C CA . SER A 1 209 ? -13.406 -6.996 2.73 1 93.81 209 SER A CA 1
ATOM 1684 C C . SER A 1 209 ? -14.883 -7.125 2.357 1 93.81 209 SER A C 1
ATOM 1686 O O . SER A 1 209 ? -15.266 -8.031 1.61 1 93.81 209 SER A O 1
ATOM 1688 N N . PRO A 1 210 ? -15.695 -6.211 2.756 1 89.69 210 PRO A N 1
ATOM 1689 C CA . PRO A 1 210 ? -17.109 -6.273 2.383 1 89.69 210 PRO A CA 1
ATOM 1690 C C . PRO A 1 210 ? -17.328 -6.172 0.875 1 89.69 210 PRO A C 1
ATOM 1692 O O . PRO A 1 210 ? -18.25 -6.793 0.336 1 89.69 210 PRO A O 1
ATOM 1695 N N . GLN A 1 211 ? -16.547 -5.461 0.197 1 89.75 211 GLN A N 1
ATOM 1696 C CA . GLN A 1 211 ? -16.672 -5.25 -1.242 1 89.75 211 GLN A CA 1
ATOM 1697 C C . GLN A 1 211 ? -16.453 -6.551 -2.008 1 89.75 211 GLN A C 1
ATOM 1699 O O . GLN A 1 211 ? -16.969 -6.727 -3.111 1 89.75 211 GLN A O 1
ATOM 1704 N N . PHE A 1 212 ? -15.711 -7.441 -1.447 1 93.12 212 PHE A N 1
ATOM 1705 C CA . PHE A 1 212 ? -15.352 -8.656 -2.168 1 93.12 212 PHE A CA 1
ATOM 1706 C C . PHE A 1 212 ? -15.984 -9.875 -1.515 1 93.12 212 PHE A C 1
ATOM 1708 O O . PHE A 1 212 ? -15.547 -11.008 -1.739 1 93.12 212 PHE A O 1
ATOM 1715 N N . GLN A 1 213 ? -17.047 -9.383 -0.83 1 84.56 213 GLN A N 1
ATOM 1716 C CA . GLN A 1 213 ? -17.844 -10.461 -0.246 1 84.56 213 GLN A CA 1
ATOM 1717 C C . GLN A 1 213 ? -18.484 -11.32 -1.331 1 84.56 213 GLN A C 1
ATOM 1719 O O . GLN A 1 213 ? -18.953 -10.805 -2.342 1 84.56 213 GLN A O 1
ATOM 1724 N N . ASN A 1 214 ? -18.391 -12.625 -1.337 1 85.25 214 ASN A N 1
ATOM 1725 C CA . ASN A 1 214 ? -19.031 -13.578 -2.238 1 85.25 214 ASN A CA 1
ATOM 1726 C C . ASN A 1 214 ? -18.297 -13.664 -3.572 1 85.25 214 ASN A C 1
ATOM 1728 O O . ASN A 1 214 ? -18.891 -14 -4.594 1 85.25 214 ASN A O 1
ATOM 1732 N N . THR A 1 215 ? -17.172 -13.18 -3.617 1 93.62 215 THR A N 1
ATOM 1733 C CA . THR A 1 215 ? -16.406 -13.266 -4.852 1 93.62 215 THR A CA 1
ATOM 1734 C C . THR A 1 215 ? -15.336 -14.359 -4.75 1 93.62 215 THR A C 1
ATOM 1736 O O . THR A 1 215 ? -14.547 -14.555 -5.68 1 93.62 215 THR A O 1
ATOM 1739 N N . THR A 1 216 ? -15.359 -15.086 -3.705 1 93.56 216 THR A N 1
ATOM 1740 C CA . THR A 1 216 ? -14.328 -16.078 -3.457 1 93.56 216 THR A CA 1
ATOM 1741 C C . THR A 1 216 ? -14.773 -17.469 -3.943 1 93.56 216 THR A C 1
ATOM 1743 O O . THR A 1 216 ? -15.914 -17.859 -3.709 1 93.56 216 THR A O 1
ATOM 1746 N N . VAL A 1 217 ? -13.984 -18.125 -4.684 1 94.31 217 VAL A N 1
ATOM 1747 C CA . VAL A 1 217 ? -14.125 -19.547 -5.02 1 94.31 217 VAL A CA 1
ATOM 1748 C C . VAL A 1 217 ? -13.016 -20.344 -4.344 1 94.31 217 VAL A C 1
ATOM 1750 O O . VAL A 1 217 ? -11.828 -20.094 -4.574 1 94.31 217 VAL A O 1
ATOM 1753 N N . ASN A 1 218 ? -13.273 -21.281 -3.527 1 93.06 218 ASN A N 1
ATOM 1754 C CA . ASN A 1 218 ? -12.32 -21.953 -2.648 1 93.06 218 ASN A CA 1
ATOM 1755 C C . ASN A 1 218 ? -11.508 -23 -3.4 1 93.06 218 ASN A C 1
ATOM 1757 O O . ASN A 1 218 ? -11.633 -24.188 -3.129 1 93.06 218 ASN A O 1
ATOM 1761 N N . THR A 1 219 ? -10.742 -22.578 -4.285 1 94.44 219 THR A N 1
ATOM 1762 C CA . THR A 1 219 ? -9.812 -23.391 -5.055 1 94.44 219 THR A CA 1
ATOM 1763 C C . THR A 1 219 ? -8.711 -22.531 -5.664 1 94.44 219 THR A C 1
ATOM 1765 O O . THR A 1 219 ? -8.953 -21.359 -6.012 1 94.44 219 THR A O 1
ATOM 1768 N N . ASP A 1 220 ? -7.57 -23.047 -5.777 1 95.69 220 ASP A N 1
ATOM 1769 C CA . ASP A 1 220 ? -6.496 -22.328 -6.461 1 95.69 220 ASP A CA 1
ATOM 1770 C C . ASP A 1 220 ? -6.285 -22.875 -7.871 1 95.69 220 ASP A C 1
ATOM 1772 O O . ASP A 1 220 ? -5.359 -22.453 -8.57 1 95.69 220 ASP A O 1
ATOM 1776 N N . LEU A 1 221 ? -7.18 -23.906 -8.289 1 97.12 221 LEU A N 1
ATOM 1777 C CA . LEU A 1 221 ? -7.207 -24.547 -9.602 1 97.12 221 LEU A CA 1
ATOM 1778 C C . LEU A 1 221 ? -5.879 -25.234 -9.898 1 97.12 221 LEU A C 1
ATOM 1780 O O . LEU A 1 221 ? -5.398 -25.203 -11.031 1 97.12 221 LEU A O 1
ATOM 1784 N N . ARG A 1 222 ? -5.27 -25.797 -8.844 1 97.19 222 ARG A N 1
ATOM 1785 C CA . ARG A 1 222 ? -4.023 -26.547 -8.977 1 97.19 222 ARG A CA 1
ATOM 1786 C C . ARG A 1 222 ? -4.195 -27.984 -8.523 1 97.19 222 ARG A C 1
ATOM 1788 O O . ARG A 1 222 ? -4.879 -28.266 -7.535 1 97.19 222 ARG A O 1
ATOM 1795 N N . PHE A 1 223 ? -3.656 -28.875 -9.297 1 97.25 223 PHE A N 1
ATOM 1796 C CA . PHE A 1 223 ? -3.555 -30.266 -8.891 1 97.25 223 PHE A CA 1
ATOM 1797 C C . PHE A 1 223 ? -2.289 -30.5 -8.078 1 97.25 223 PHE A C 1
ATOM 1799 O O . PHE A 1 223 ? -1.183 -30.219 -8.547 1 97.25 223 PHE A O 1
ATOM 1806 N N . LEU A 1 224 ? -2.477 -30.906 -6.918 1 95.06 224 LEU A N 1
ATOM 1807 C CA . LEU A 1 224 ? -1.391 -31.219 -5.996 1 95.06 224 LEU A CA 1
ATOM 1808 C C . LEU A 1 224 ? -1.57 -32.625 -5.395 1 95.06 224 LEU A C 1
ATOM 1810 O O . LEU A 1 224 ? -2.697 -33.094 -5.262 1 95.06 224 LEU A O 1
ATOM 1814 N N . VAL A 1 225 ? -0.427 -33.188 -5.094 1 93.06 225 VAL A N 1
ATOM 1815 C CA . VAL A 1 225 ? -0.446 -34.438 -4.367 1 93.06 225 VAL A CA 1
ATOM 1816 C C . VAL A 1 225 ? 0.347 -34.312 -3.068 1 93.06 225 VAL A C 1
ATOM 1818 O O . VAL A 1 225 ? 1.503 -33.875 -3.082 1 93.06 225 VAL A O 1
ATOM 1821 N N . TRP A 1 226 ? -0.27 -34.625 -2 1 89 226 TRP A N 1
ATOM 1822 C CA . TRP A 1 226 ? 0.358 -34.469 -0.692 1 89 226 TRP A CA 1
ATOM 1823 C C . TRP A 1 226 ? 0.651 -35.844 -0.064 1 89 226 TRP A C 1
ATOM 1825 O O . TRP A 1 226 ? -0.033 -36.812 -0.352 1 89 226 TRP A O 1
ATOM 1835 N N . ASP A 1 227 ? 1.582 -35.75 0.807 1 82.19 227 ASP A N 1
ATOM 1836 C CA . ASP A 1 227 ? 1.83 -36.906 1.651 1 82.19 227 ASP A CA 1
ATOM 1837 C C . ASP A 1 227 ? 0.771 -37.031 2.746 1 82.19 227 ASP A C 1
ATOM 1839 O O . ASP A 1 227 ? 0.032 -36.062 3.008 1 82.19 227 ASP A O 1
ATOM 1843 N N . THR A 1 228 ? 0.683 -38.188 3.309 1 72.81 228 THR A N 1
ATOM 1844 C CA . THR A 1 228 ? -0.118 -38.438 4.504 1 72.81 228 THR A CA 1
ATOM 1845 C C . THR A 1 228 ? 0.755 -38.938 5.641 1 72.81 228 THR A C 1
ATOM 1847 O O . THR A 1 228 ? 1.273 -40.062 5.574 1 72.81 228 THR A O 1
ATOM 1850 N N . PRO A 1 229 ? 0.851 -38.219 6.715 1 76.56 229 PRO A N 1
ATOM 1851 C CA . PRO A 1 229 ? 0.355 -36.844 6.867 1 76.56 229 PRO A CA 1
ATOM 1852 C C . PRO A 1 229 ? 1.116 -35.844 6.004 1 76.56 229 PRO A C 1
ATOM 1854 O O . PRO A 1 229 ? 2.234 -36.125 5.566 1 76.56 229 PRO A O 1
ATOM 1857 N N . PRO A 1 230 ? 0.481 -34.781 5.711 1 71.56 230 PRO A N 1
ATOM 1858 C CA . PRO A 1 230 ? 1.096 -33.812 4.805 1 71.56 230 PRO A CA 1
ATOM 1859 C C . PRO A 1 230 ? 2.391 -33.219 5.359 1 71.56 230 PRO A C 1
ATOM 1861 O O . PRO A 1 230 ? 2.498 -32.969 6.566 1 71.56 230 PRO A O 1
ATOM 1864 N N . LYS A 1 231 ? 3.354 -33.188 4.457 1 74.5 231 LYS A N 1
ATOM 1865 C CA . LYS A 1 231 ? 4.602 -32.5 4.758 1 74.5 231 LYS A CA 1
ATOM 1866 C C . LYS A 1 231 ? 4.535 -31.031 4.344 1 74.5 231 LYS A C 1
ATOM 1868 O O . LYS A 1 231 ? 3.459 -30.516 4.02 1 74.5 231 LYS A O 1
ATOM 1873 N N . SER A 1 232 ? 5.645 -30.297 4.516 1 71.5 232 SER A N 1
ATOM 1874 C CA . SER A 1 232 ? 5.691 -28.859 4.27 1 71.5 232 SER A CA 1
ATOM 1875 C C . SER A 1 232 ? 5.484 -28.547 2.793 1 71.5 232 SER A C 1
ATOM 1877 O O . SER A 1 232 ? 4.906 -27.516 2.451 1 71.5 232 SER A O 1
ATOM 1879 N N . ASP A 1 233 ? 5.934 -29.594 2.035 1 81.06 233 ASP A N 1
ATOM 1880 C CA . ASP A 1 233 ? 5.805 -29.375 0.595 1 81.06 233 ASP A CA 1
ATOM 1881 C C . ASP A 1 233 ? 5.059 -30.547 -0.063 1 81.06 233 ASP A C 1
ATOM 1883 O O . ASP A 1 233 ? 5.176 -31.688 0.375 1 81.06 233 ASP A O 1
ATOM 1887 N N . PRO A 1 234 ? 4.285 -30.234 -1.078 1 88.94 234 PRO A N 1
ATOM 1888 C CA . PRO A 1 234 ? 3.648 -31.312 -1.837 1 88.94 234 PRO A CA 1
ATOM 1889 C C . PRO A 1 234 ? 4.66 -32.219 -2.533 1 88.94 234 PRO A C 1
ATOM 1891 O O . PRO A 1 234 ? 5.812 -31.828 -2.73 1 88.94 234 PRO A O 1
ATOM 1894 N N . ASN A 1 235 ? 4.168 -33.375 -2.932 1 91.38 235 ASN A N 1
ATOM 1895 C CA . ASN A 1 235 ? 5.008 -34.344 -3.643 1 91.38 235 ASN A CA 1
ATOM 1896 C C . ASN A 1 235 ? 5.324 -33.844 -5.059 1 91.38 235 ASN A C 1
ATOM 1898 O O . ASN A 1 235 ? 4.523 -33.156 -5.672 1 91.38 235 ASN A O 1
ATOM 1902 N N . PHE A 1 236 ? 6.496 -34.344 -5.469 1 94.75 236 PHE A N 1
ATOM 1903 C CA . PHE A 1 236 ? 6.777 -34.125 -6.887 1 94.75 236 PHE A CA 1
ATOM 1904 C C . PHE A 1 236 ? 5.898 -35.031 -7.746 1 94.75 236 PHE A C 1
ATOM 1906 O O . PHE A 1 236 ? 5.711 -36.219 -7.438 1 94.75 236 PHE A O 1
ATOM 1913 N N . LEU A 1 237 ? 5.363 -34.469 -8.758 1 96.69 237 LEU A N 1
ATOM 1914 C CA . LEU A 1 237 ? 4.527 -35.219 -9.695 1 96.69 237 LEU A CA 1
ATOM 1915 C C . LEU A 1 237 ? 5.383 -36 -10.695 1 96.69 237 LEU A C 1
ATOM 1917 O O . LEU A 1 237 ? 6.441 -35.5 -11.109 1 96.69 237 LEU A O 1
ATOM 1921 N N . ASN A 1 238 ? 4.887 -37.125 -11.016 1 96.31 238 ASN A N 1
ATOM 1922 C CA . ASN A 1 238 ? 5.535 -37.938 -12.023 1 96.31 238 ASN A CA 1
ATOM 1923 C C . ASN A 1 238 ? 4.516 -38.625 -12.93 1 96.31 238 ASN A C 1
ATOM 1925 O O . ASN A 1 238 ? 3.332 -38.281 -12.906 1 96.31 238 ASN A O 1
ATOM 1929 N N . LEU A 1 239 ? 5.059 -39.531 -13.742 1 97.38 239 LEU A N 1
ATOM 1930 C CA . LEU A 1 239 ? 4.223 -40.156 -14.781 1 97.38 239 LEU A CA 1
ATOM 1931 C C . LEU A 1 239 ? 3.064 -40.906 -14.156 1 97.38 239 LEU A C 1
ATOM 1933 O O . LEU A 1 239 ? 1.993 -41.031 -14.758 1 97.38 239 LEU A O 1
ATOM 1937 N N . THR A 1 240 ? 3.215 -41.375 -12.914 1 96.69 240 THR A N 1
ATOM 1938 C CA . THR A 1 240 ? 2.174 -42.156 -12.266 1 96.69 240 THR A CA 1
ATOM 1939 C C . THR A 1 240 ? 0.984 -41.281 -11.891 1 96.69 240 THR A C 1
ATOM 1941 O O . THR A 1 240 ? -0.109 -41.781 -11.625 1 96.69 240 THR A O 1
ATOM 1944 N N . HIS A 1 241 ? 1.171 -40.031 -11.891 1 96.94 241 HIS A N 1
ATOM 1945 C CA . HIS A 1 241 ? 0.12 -39.094 -11.484 1 96.94 241 HIS A CA 1
ATOM 1946 C C . HIS A 1 241 ? -0.609 -38.531 -12.703 1 96.94 241 HIS A C 1
ATOM 1948 O O . HIS A 1 241 ? -1.546 -37.75 -12.555 1 96.94 241 HIS A O 1
ATOM 1954 N N . PHE A 1 242 ? -0.196 -38.875 -13.898 1 97.62 242 PHE A N 1
ATOM 1955 C CA . PHE A 1 242 ? -0.641 -38.219 -15.125 1 97.62 242 PHE A CA 1
ATOM 1956 C C . PHE A 1 242 ? -2.15 -38.375 -15.289 1 97.62 242 PHE A C 1
ATOM 1958 O O . PHE A 1 242 ? -2.836 -37.375 -15.578 1 97.62 242 PHE A O 1
ATOM 1965 N N . GLU A 1 243 ? -2.668 -39.5 -15.078 1 96.75 243 GLU A N 1
ATOM 1966 C CA . GLU A 1 243 ? -4.098 -39.75 -15.273 1 96.75 243 GLU A CA 1
ATOM 1967 C C . GLU A 1 243 ? -4.93 -38.938 -14.273 1 96.75 243 GLU A C 1
ATOM 1969 O O . GLU A 1 243 ? -5.918 -38.312 -14.641 1 96.75 243 GLU A O 1
ATOM 1974 N N . ASP A 1 244 ? -4.535 -39 -13.031 1 96.94 244 ASP A N 1
ATOM 1975 C CA . ASP A 1 244 ? -5.238 -38.25 -12 1 96.94 244 ASP A CA 1
ATOM 1976 C C . ASP A 1 244 ? -5.168 -36.75 -12.281 1 96.94 244 ASP A C 1
ATOM 1978 O O . ASP A 1 244 ? -6.141 -36 -12.07 1 96.94 244 ASP A O 1
ATOM 1982 N N . MET A 1 245 ? -4.066 -36.312 -12.664 1 96.88 245 MET A N 1
ATOM 1983 C CA . MET A 1 245 ? -3.834 -34.906 -12.984 1 96.88 245 MET A CA 1
ATOM 1984 C C . MET A 1 245 ? -4.75 -34.438 -14.109 1 96.88 245 MET A C 1
ATOM 1986 O O . MET A 1 245 ? -5.418 -33.406 -13.992 1 96.88 245 MET A O 1
ATOM 1990 N N . THR A 1 246 ? -4.848 -35.25 -15.164 1 94.88 246 THR A N 1
ATOM 1991 C CA . THR A 1 246 ? -5.645 -34.906 -16.328 1 94.88 246 THR A CA 1
ATOM 1992 C C . THR A 1 246 ? -7.137 -34.938 -16 1 94.88 246 THR A C 1
ATOM 1994 O O . THR A 1 246 ? -7.926 -34.188 -16.594 1 94.88 246 THR A O 1
ATOM 1997 N N . ASN A 1 247 ? -7.512 -35.719 -15.055 1 95.25 247 ASN A N 1
ATOM 1998 C CA . ASN A 1 247 ? -8.914 -35.875 -14.703 1 95.25 247 ASN A CA 1
ATOM 1999 C C . ASN A 1 247 ? -9.344 -34.875 -13.625 1 95.25 247 ASN A C 1
ATOM 2001 O O . ASN A 1 247 ? -10.531 -34.75 -13.336 1 95.25 247 ASN A O 1
ATOM 2005 N N . SER A 1 248 ? -8.469 -34.188 -13.055 1 95.56 248 SER A N 1
ATOM 2006 C CA . SER A 1 248 ? -8.75 -33.312 -11.922 1 95.56 248 SER A CA 1
ATOM 2007 C C . SER A 1 248 ? -9.562 -32.094 -12.359 1 95.56 248 SER A C 1
ATOM 2009 O O . SER A 1 248 ? -10.258 -31.469 -11.555 1 95.56 248 SER A O 1
ATOM 2011 N N . GLY A 1 249 ? -9.398 -31.672 -13.672 1 96.19 249 GLY A N 1
ATOM 2012 C CA . GLY A 1 249 ? -10.039 -30.469 -14.172 1 96.19 249 GLY A CA 1
ATOM 2013 C C . GLY A 1 249 ? -9.297 -29.203 -13.789 1 96.19 249 GLY A C 1
ATOM 2014 O O . GLY A 1 249 ? -9.75 -28.094 -14.094 1 96.19 249 GLY A O 1
ATOM 2015 N N . ALA A 1 250 ? -8.125 -29.344 -13.117 1 97.5 250 ALA A N 1
ATOM 2016 C CA . ALA A 1 250 ? -7.34 -28.188 -12.711 1 97.5 250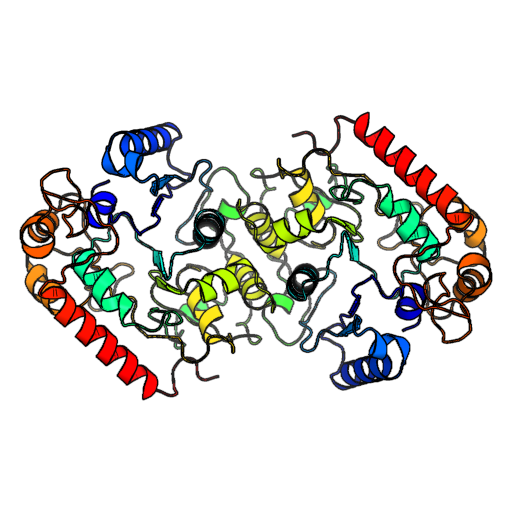 ALA A CA 1
ATOM 2017 C C . ALA A 1 250 ? -6.688 -27.5 -13.906 1 97.5 250 ALA A C 1
ATOM 2019 O O . ALA A 1 250 ? -6.602 -28.094 -14.992 1 97.5 250 ALA A O 1
ATOM 2020 N N . ALA A 1 251 ? -6.332 -26.266 -13.727 1 98.12 251 ALA A N 1
ATOM 2021 C CA . ALA A 1 251 ? -5.684 -25.516 -14.797 1 98.12 251 ALA A CA 1
ATOM 2022 C C . ALA A 1 251 ? -4.172 -25.703 -14.758 1 98.12 251 ALA A C 1
ATOM 2024 O O . ALA A 1 251 ? -3.506 -25.656 -15.797 1 98.12 251 ALA A O 1
ATOM 2025 N N . PHE A 1 252 ? -3.645 -25.844 -13.555 1 98.38 252 PHE A N 1
ATOM 2026 C CA . PHE A 1 252 ? -2.211 -26 -13.336 1 98.38 252 PHE A CA 1
ATOM 2027 C C . PHE A 1 252 ? -1.937 -27.188 -12.414 1 98.38 252 PHE A C 1
ATOM 2029 O O . PHE A 1 252 ? -2.846 -27.688 -11.75 1 98.38 252 PHE A O 1
ATOM 2036 N N . ALA A 1 253 ? -0.717 -27.625 -12.453 1 98.06 253 ALA A N 1
ATOM 2037 C CA . ALA A 1 253 ? -0.268 -28.672 -11.531 1 98.06 253 ALA A CA 1
ATOM 2038 C C . ALA A 1 253 ? 1.119 -28.359 -10.977 1 98.06 253 ALA A C 1
ATOM 2040 O O . ALA A 1 253 ? 1.888 -27.609 -11.602 1 98.06 253 ALA A O 1
ATOM 2041 N N . ARG A 1 254 ? 1.314 -28.766 -9.875 1 95.62 254 ARG A N 1
ATOM 2042 C CA . ARG A 1 254 ? 2.592 -28.609 -9.195 1 95.62 254 ARG A CA 1
ATOM 2043 C C . ARG A 1 254 ? 2.811 -29.719 -8.172 1 95.62 254 ARG A C 1
ATOM 2045 O O . ARG A 1 254 ? 1.854 -30.344 -7.711 1 95.62 254 ARG A O 1
ATOM 2052 N N . ARG A 1 255 ? 4.047 -30.172 -7.699 1 95.25 255 ARG A N 1
ATOM 2053 C CA . ARG A 1 255 ? 5.285 -29.547 -8.172 1 95.25 255 ARG A CA 1
ATOM 2054 C C . ARG A 1 255 ? 6.012 -30.469 -9.148 1 95.25 255 ARG A C 1
ATOM 2056 O O . ARG A 1 255 ? 5.957 -31.703 -9.016 1 95.25 255 ARG A O 1
ATOM 2063 N N . PHE A 1 256 ? 6.695 -29.844 -10.047 1 96.88 256 PHE A N 1
ATOM 2064 C CA . PHE A 1 256 ? 7.449 -30.625 -11.031 1 96.88 256 PHE A CA 1
ATOM 2065 C C . PHE A 1 256 ? 8.945 -30.422 -10.844 1 96.88 256 PHE A C 1
ATOM 2067 O O . PHE A 1 256 ? 9.398 -29.312 -10.547 1 96.88 256 PHE A O 1
ATOM 2074 N N . GLN A 1 257 ? 9.609 -31.484 -10.969 1 94.69 257 GLN A N 1
ATOM 2075 C CA . GLN A 1 257 ? 11.062 -31.375 -11.07 1 94.69 257 GLN A CA 1
ATOM 2076 C C . GLN A 1 257 ? 11.484 -30.938 -12.469 1 94.69 257 GLN A C 1
ATOM 2078 O O . GLN A 1 257 ? 10.844 -31.312 -13.461 1 94.69 257 GLN A O 1
ATOM 2083 N N . GLU A 1 258 ? 12.602 -30.312 -12.367 1 90.56 258 GLU A N 1
ATOM 2084 C CA . GLU A 1 258 ? 13.094 -29.844 -13.664 1 90.56 258 GLU A CA 1
ATOM 2085 C C . GLU A 1 258 ? 13.328 -31.016 -14.609 1 90.56 258 GLU A C 1
ATOM 2087 O O . GLU A 1 258 ? 13.875 -32.062 -14.203 1 90.56 258 GLU A O 1
ATOM 2092 N N . ASP A 1 259 ? 12.898 -31.109 -15.75 1 87.88 259 ASP A N 1
ATOM 2093 C CA . ASP A 1 259 ? 13.141 -32.031 -16.859 1 87.88 259 ASP A CA 1
ATOM 2094 C C . ASP A 1 259 ? 12.523 -33.406 -16.578 1 87.88 259 ASP A C 1
ATOM 2096 O O . ASP A 1 259 ? 12.977 -34.406 -17.094 1 87.88 259 ASP A O 1
ATOM 2100 N N . ASP A 1 260 ? 11.656 -33.406 -15.602 1 94.5 260 ASP A N 1
ATOM 2101 C CA . ASP A 1 260 ? 10.922 -34.656 -15.398 1 94.5 260 ASP A CA 1
ATOM 2102 C C . ASP A 1 260 ? 10.18 -35.062 -16.672 1 94.5 260 ASP A C 1
ATOM 2104 O O . ASP A 1 260 ? 9.602 -34.219 -17.359 1 94.5 260 ASP A O 1
ATOM 2108 N N . PRO A 1 261 ? 10.141 -36.375 -16.969 1 96.38 261 PRO A N 1
ATOM 2109 C CA . PRO A 1 261 ? 9.516 -36.875 -18.188 1 96.38 261 PRO A CA 1
ATOM 2110 C C . PRO A 1 261 ? 8.031 -36.531 -18.281 1 96.38 261 PRO A C 1
ATOM 2112 O O . PRO A 1 261 ? 7.469 -36.469 -19.375 1 96.38 261 PRO A O 1
ATOM 2115 N N . ILE A 1 262 ? 7.402 -36.375 -17.172 1 97.25 262 ILE A N 1
ATOM 2116 C CA . ILE A 1 262 ? 5.98 -36.062 -17.172 1 97.25 262 ILE A CA 1
ATOM 2117 C C . ILE A 1 262 ? 5.75 -34.75 -17.922 1 97.25 262 ILE A C 1
ATOM 2119 O O . ILE A 1 262 ? 4.711 -34.562 -18.562 1 97.25 262 ILE A O 1
ATOM 2123 N N . LEU A 1 263 ? 6.695 -33.844 -17.859 1 96.94 263 LEU A N 1
ATOM 2124 C CA . LEU A 1 263 ? 6.566 -32.562 -18.531 1 96.94 263 LEU A CA 1
ATOM 2125 C C . LEU A 1 263 ? 6.527 -32.75 -20.047 1 96.94 263 LEU A C 1
ATOM 2127 O O . LEU A 1 263 ? 5.777 -32.031 -20.75 1 96.94 263 LEU A O 1
ATOM 2131 N N . ASN A 1 264 ? 7.281 -33.656 -20.516 1 96.5 264 ASN A N 1
ATOM 2132 C CA . ASN A 1 264 ? 7.254 -33.969 -21.953 1 96.5 264 ASN A CA 1
ATOM 2133 C C . ASN A 1 264 ? 5.91 -34.562 -22.359 1 96.5 264 ASN A C 1
ATOM 2135 O O . ASN A 1 264 ? 5.418 -34.281 -23.453 1 96.5 264 ASN A O 1
ATOM 2139 N N . LYS A 1 265 ? 5.457 -35.375 -21.516 1 97.44 265 LYS A N 1
ATOM 2140 C CA . LYS A 1 265 ? 4.156 -35.969 -21.797 1 97.44 265 LYS A CA 1
ATOM 2141 C C . LYS A 1 265 ? 3.059 -34.906 -21.828 1 97.44 265 LYS A C 1
ATOM 2143 O O . LYS A 1 265 ? 2.184 -34.938 -22.703 1 97.44 265 LYS A O 1
ATOM 2148 N N . ILE A 1 266 ? 3.057 -33.969 -20.922 1 97.31 266 ILE A N 1
ATOM 2149 C CA . ILE A 1 266 ? 2.105 -32.875 -20.906 1 97.31 266 ILE A CA 1
ATOM 2150 C C . ILE A 1 266 ? 2.23 -32.062 -22.188 1 97.31 266 ILE A C 1
ATOM 2152 O O . ILE A 1 266 ? 1.226 -31.75 -22.844 1 97.31 266 ILE A O 1
ATOM 2156 N N . ASP A 1 267 ? 3.453 -31.75 -22.562 1 96.62 267 ASP A N 1
ATOM 2157 C CA . ASP A 1 267 ? 3.711 -30.984 -23.781 1 96.62 267 ASP A CA 1
ATOM 2158 C C . ASP A 1 267 ? 3.125 -31.672 -25 1 96.62 267 ASP A C 1
ATOM 2160 O O . ASP A 1 267 ? 2.529 -31.031 -25.875 1 96.62 267 ASP A O 1
ATOM 2164 N N . SER A 1 268 ? 3.268 -32.969 -25.062 1 95.88 268 SER A N 1
ATOM 2165 C CA . SER A 1 268 ? 2.885 -33.719 -26.25 1 95.88 268 SER A CA 1
ATOM 2166 C C . SER A 1 268 ? 1.395 -34.031 -26.25 1 95.88 268 SER A C 1
ATOM 2168 O O . SER A 1 268 ? 0.712 -33.875 -27.266 1 95.88 268 SER A O 1
ATOM 2170 N N . GLU A 1 269 ? 0.884 -34.438 -25.109 1 95.62 269 GLU A N 1
ATOM 2171 C CA . GLU A 1 269 ? -0.454 -35.031 -25.094 1 95.62 269 GLU A CA 1
ATOM 2172 C C . GLU A 1 269 ? -1.508 -33.969 -24.734 1 95.62 269 GLU A C 1
ATOM 2174 O O . GLU A 1 269 ? -2.68 -34.125 -25.094 1 95.62 269 GLU A O 1
ATOM 2179 N N . ILE A 1 270 ? -1.111 -33 -24.016 1 96.06 270 ILE A N 1
ATOM 2180 C CA . ILE A 1 270 ? -2.096 -32.031 -23.562 1 96.06 270 ILE A CA 1
ATOM 2181 C C . ILE A 1 270 ? -1.913 -30.703 -24.328 1 96.06 270 ILE A C 1
ATOM 2183 O O . ILE A 1 270 ? -2.834 -30.25 -25.016 1 96.06 270 ILE A O 1
ATOM 2187 N N . LEU A 1 271 ? -0.723 -30.156 -24.359 1 96.06 271 LEU A N 1
ATOM 2188 C CA . LEU A 1 271 ? -0.484 -28.812 -24.859 1 96.06 271 LEU A CA 1
ATOM 2189 C C . LEU A 1 271 ? -0.172 -28.828 -26.359 1 96.06 271 LEU A C 1
ATOM 2191 O O . LEU A 1 271 ? -0.28 -27.797 -27.031 1 96.06 271 LEU A O 1
ATOM 2195 N N . LYS A 1 272 ? 0.306 -29.984 -26.875 1 93.81 272 LYS A N 1
ATOM 2196 C CA . LYS A 1 272 ? 0.759 -30.094 -28.25 1 93.81 272 LYS A CA 1
ATOM 2197 C C . LYS A 1 272 ? 1.819 -29.047 -28.578 1 93.81 272 LYS A C 1
ATOM 2199 O O . LYS A 1 272 ? 1.768 -28.406 -29.641 1 93.81 272 LYS A O 1
ATOM 2204 N N . ARG A 1 273 ? 2.684 -28.844 -27.656 1 93.12 273 ARG A N 1
ATOM 2205 C CA . ARG A 1 273 ? 3.729 -27.828 -27.781 1 93.12 273 ARG A CA 1
ATOM 2206 C C . ARG A 1 273 ? 4.977 -28.422 -28.438 1 93.12 273 ARG A C 1
ATOM 2208 O O . ARG A 1 273 ? 5.488 -29.453 -28 1 93.12 273 ARG A O 1
ATOM 2215 N N . PRO A 1 274 ? 5.402 -27.781 -29.547 1 90.25 274 PRO A N 1
ATOM 2216 C CA . PRO A 1 274 ? 6.66 -28.234 -30.156 1 90.25 274 PRO A CA 1
ATOM 2217 C C . PRO A 1 274 ? 7.863 -28 -29.234 1 90.25 274 PRO A C 1
ATOM 2219 O O . PRO A 1 274 ? 7.785 -27.203 -28.297 1 90.25 274 PRO A O 1
ATOM 2222 N N . ARG A 1 275 ? 8.914 -28.688 -29.641 1 84.5 275 ARG A N 1
ATOM 2223 C CA . ARG A 1 275 ? 10.133 -28.531 -28.859 1 84.5 275 ARG A CA 1
ATOM 2224 C C . ARG A 1 275 ? 10.641 -27.094 -28.906 1 84.5 275 ARG A C 1
ATOM 2226 O O . ARG A 1 275 ? 10.781 -26.516 -29.984 1 84.5 275 ARG A O 1
ATOM 2233 N N . ASN A 1 276 ? 10.734 -26.375 -27.938 1 84.38 276 ASN A N 1
ATOM 2234 C CA . ASN A 1 276 ? 11.297 -25.031 -27.75 1 84.38 276 ASN A CA 1
ATOM 2235 C C . ASN A 1 276 ? 10.328 -23.953 -28.219 1 84.38 276 ASN A C 1
ATOM 2237 O O . ASN A 1 276 ? 10.719 -22.797 -28.375 1 84.38 276 ASN A O 1
ATOM 2241 N N . GLY A 1 277 ? 9.141 -24.359 -28.625 1 89.62 277 GLY A N 1
ATOM 2242 C CA . GLY A 1 277 ? 8.148 -23.406 -29.078 1 89.62 277 GLY A CA 1
ATOM 2243 C C . GLY A 1 277 ? 7.078 -23.109 -28.047 1 89.62 277 GLY A C 1
ATOM 2244 O O . GLY A 1 277 ? 7.094 -23.672 -26.953 1 89.62 277 GLY A O 1
ATOM 2245 N N . VAL A 1 278 ? 6.195 -22.188 -28.438 1 92.06 278 VAL A N 1
ATOM 2246 C CA . VAL A 1 278 ? 5.055 -21.859 -27.578 1 92.06 278 VAL A CA 1
ATOM 2247 C C . VAL A 1 278 ? 3.887 -22.781 -27.906 1 92.06 278 VAL A C 1
ATOM 2249 O O . VAL A 1 278 ? 3.881 -23.453 -28.938 1 92.06 278 VAL A O 1
ATOM 2252 N N . VAL A 1 279 ? 3.023 -22.922 -27 1 91.19 279 VAL A N 1
ATOM 2253 C CA . VAL A 1 279 ? 1.814 -23.703 -27.219 1 91.19 279 VAL A CA 1
ATOM 2254 C C . VAL A 1 279 ? 1.01 -23.109 -28.375 1 91.19 279 VAL A C 1
ATOM 2256 O O . VAL A 1 279 ? 0.735 -21.906 -28.391 1 91.19 279 VAL A O 1
ATOM 2259 N N . PRO A 1 280 ? 0.703 -23.922 -29.312 1 88 280 PRO A N 1
ATOM 2260 C CA . PRO A 1 280 ? -0.095 -23.406 -30.422 1 88 280 PRO A CA 1
ATOM 2261 C C . PRO A 1 280 ? -1.5 -22.984 -30 1 88 280 PRO A C 1
ATOM 2263 O O . PRO A 1 280 ? -2.066 -23.562 -29.062 1 88 280 PRO A O 1
ATOM 2266 N N . GLY A 1 281 ? -2.008 -21.984 -30.594 1 88.88 281 GLY A N 1
ATOM 2267 C CA . GLY A 1 281 ? -3.365 -21.484 -30.391 1 88.88 281 GLY A CA 1
ATOM 2268 C C . GLY A 1 281 ? -4.035 -21.062 -31.688 1 88.88 281 GLY A C 1
ATOM 2269 O O . GLY A 1 281 ? -3.379 -20.938 -32.719 1 88.88 281 GLY A O 1
ATOM 2270 N N . LYS A 1 282 ? -5.262 -20.922 -31.562 1 90.12 282 LYS A N 1
ATOM 2271 C CA . LYS A 1 282 ? -6.016 -20.516 -32.75 1 90.12 282 LYS A CA 1
ATOM 2272 C C . LYS A 1 282 ? -5.633 -19.109 -33.188 1 90.12 282 LYS A C 1
ATOM 2274 O O . LYS A 1 282 ? -5.883 -18.719 -34.312 1 90.12 282 LYS A O 1
ATOM 2279 N N . TRP A 1 283 ? -4.984 -18.391 -32.281 1 89 283 TRP A N 1
ATOM 2280 C CA . TRP A 1 283 ? -4.625 -17.016 -32.562 1 89 283 TRP A CA 1
ATOM 2281 C C . TRP A 1 283 ? -3.553 -16.938 -33.656 1 89 283 TRP A C 1
ATOM 2283 O O . TRP A 1 283 ? -3.346 -15.883 -34.25 1 89 283 TRP A O 1
ATOM 2293 N N . CYS A 1 284 ? -2.781 -18 -33.875 1 82.38 284 CYS A N 1
ATOM 2294 C CA . CYS A 1 284 ? -1.748 -17.984 -34.906 1 82.38 284 CYS A CA 1
ATOM 2295 C C . CYS A 1 284 ? -1.991 -19.078 -35.938 1 82.38 284 CYS A C 1
ATOM 2297 O O . CYS A 1 284 ? -1.37 -20.141 -35.875 1 82.38 284 CYS A O 1
ATOM 2299 N N . SER A 1 285 ? -3.09 -19.062 -36.594 1 71 285 SER A N 1
ATOM 2300 C CA . SER A 1 285 ? -3.355 -20.047 -37.656 1 71 285 SER A CA 1
ATOM 2301 C C . SER A 1 285 ? -2.85 -19.547 -39 1 71 285 SER A C 1
ATOM 2303 O O . SER A 1 285 ? -2.467 -18.391 -39.125 1 71 285 SER A O 1
ATOM 2305 N N . GLU A 1 286 ? -2.586 -20.484 -40.031 1 62.34 286 GLU A N 1
ATOM 2306 C CA . GLU A 1 286 ? -1.905 -20.359 -41.312 1 62.34 286 GLU A CA 1
ATOM 2307 C C . GLU A 1 286 ? -2.227 -19.016 -41.969 1 62.34 286 GLU A C 1
ATOM 2309 O O . GLU A 1 286 ? -1.35 -18.391 -42.562 1 62.34 286 GLU A O 1
ATOM 2314 N N . ASP A 1 287 ? -3.443 -18.516 -41.906 1 65.19 287 ASP A N 1
ATOM 2315 C CA . ASP A 1 287 ? -3.701 -17.422 -42.844 1 65.19 287 ASP A CA 1
ATOM 2316 C C . ASP A 1 287 ? -3.988 -16.125 -42.094 1 65.19 287 ASP A C 1
ATOM 2318 O O . ASP A 1 287 ? -4.25 -15.086 -42.719 1 65.19 287 ASP A O 1
ATOM 2322 N N . ARG A 1 288 ? -3.988 -16.125 -40.719 1 72.69 288 ARG A N 1
ATOM 2323 C CA . ARG A 1 288 ? -4.316 -14.859 -40.062 1 72.69 288 ARG A CA 1
ATOM 2324 C C . ARG A 1 288 ? -3.99 -14.906 -38.594 1 72.69 288 ARG A C 1
ATOM 2326 O O . ARG A 1 288 ? -4.098 -15.953 -37.938 1 72.69 288 ARG A O 1
ATOM 2333 N N . VAL A 1 289 ? -3.316 -13.867 -38.094 1 82.75 289 VAL A N 1
ATOM 2334 C CA . VAL A 1 289 ? -3.094 -13.672 -36.688 1 82.75 289 VAL A CA 1
ATOM 2335 C C . VAL A 1 289 ? -4.266 -12.898 -36.062 1 82.75 289 VAL A C 1
ATOM 2337 O O . VAL A 1 289 ? -4.555 -11.773 -36.469 1 82.75 289 VAL A O 1
ATOM 2340 N N . ASP A 1 290 ? -5.109 -13.641 -35.25 1 90.31 290 ASP A N 1
ATOM 2341 C CA . ASP A 1 290 ? -6.188 -13.023 -34.5 1 90.31 290 ASP A CA 1
ATOM 2342 C C . ASP A 1 290 ? -6.141 -13.445 -33.031 1 90.31 290 ASP A C 1
ATOM 2344 O O . ASP A 1 290 ? -6.57 -14.547 -32.688 1 90.31 290 ASP A O 1
ATOM 2348 N N . VAL A 1 291 ? -5.766 -12.586 -32.188 1 90.81 291 VAL A N 1
ATOM 2349 C CA . VAL A 1 291 ? -5.461 -12.898 -30.812 1 90.81 291 VAL A CA 1
ATOM 2350 C C . VAL A 1 291 ? -6.754 -13.102 -30.031 1 90.81 291 VAL A C 1
ATOM 2352 O O . VAL A 1 291 ? -6.73 -13.578 -28.891 1 90.81 291 VAL A O 1
ATOM 2355 N N . ASN A 1 292 ? -7.93 -12.812 -30.672 1 90.25 292 ASN A N 1
ATOM 2356 C CA . ASN A 1 292 ? -9.203 -12.883 -29.969 1 90.25 292 ASN A CA 1
ATOM 2357 C C . ASN A 1 292 ? -9.906 -14.219 -30.203 1 90.25 292 ASN A C 1
ATOM 2359 O O . ASN A 1 292 ? -10.922 -14.516 -29.578 1 90.25 292 ASN A O 1
ATOM 2363 N N . ILE A 1 293 ? -9.359 -15.008 -31.047 1 91.69 293 ILE A N 1
ATOM 2364 C CA . ILE A 1 293 ? -10.008 -16.281 -31.391 1 91.69 293 ILE A CA 1
ATOM 2365 C C . ILE A 1 293 ? -9.375 -17.406 -30.578 1 91.69 293 ILE A C 1
ATOM 2367 O O . ILE A 1 293 ? -8.156 -17.484 -30.438 1 91.69 293 ILE A O 1
ATOM 2371 N N . VAL A 1 294 ? -10.203 -18.188 -30.016 1 92.62 294 VAL A N 1
ATOM 2372 C CA . VAL A 1 294 ? -9.742 -19.359 -29.266 1 92.62 294 VAL A CA 1
ATOM 2373 C C . VAL A 1 294 ? -10.5 -20.609 -29.734 1 92.62 294 VAL A C 1
ATOM 2375 O O . VAL A 1 294 ? -11.633 -20.5 -30.219 1 92.62 294 VAL A O 1
ATOM 2378 N N . GLU A 1 295 ? -9.898 -21.719 -29.656 1 92.44 295 GLU A N 1
ATOM 2379 C CA . GLU A 1 295 ? -10.5 -23.016 -29.953 1 92.44 295 GLU A CA 1
ATOM 2380 C C . GLU A 1 295 ? -10.305 -24 -28.781 1 92.44 295 GLU A C 1
ATOM 2382 O O . GLU A 1 295 ? -9.258 -24.641 -28.672 1 92.44 295 GLU A O 1
ATOM 2387 N N . PRO A 1 296 ? -11.344 -24.109 -28 1 94 296 PRO A N 1
ATOM 2388 C CA . PRO A 1 296 ? -11.203 -24.953 -26.812 1 94 296 PRO A CA 1
ATOM 2389 C C . PRO A 1 296 ? -11.102 -26.438 -27.156 1 94 296 PRO A C 1
ATOM 2391 O O . PRO A 1 296 ? -11.734 -26.906 -28.094 1 94 296 PRO A O 1
ATOM 2394 N N . GLY A 1 297 ? -10.32 -27.125 -26.406 1 91.88 297 GLY A N 1
ATOM 2395 C CA . GLY A 1 297 ? -10.172 -28.578 -26.484 1 91.88 297 GLY A CA 1
ATOM 2396 C C . GLY A 1 297 ? -10.898 -29.312 -25.391 1 91.88 297 GLY A C 1
ATOM 2397 O O . GLY A 1 297 ? -11.789 -28.766 -24.734 1 91.88 297 GLY A O 1
ATOM 2398 N N . PRO A 1 298 ? -10.602 -30.547 -25.25 1 91.44 298 PRO A N 1
ATOM 2399 C CA . PRO A 1 298 ? -11.32 -31.391 -24.297 1 91.44 298 PRO A CA 1
ATOM 2400 C C . PRO A 1 298 ? -11.078 -30.984 -22.844 1 91.44 298 PRO A C 1
ATOM 2402 O O . PRO A 1 298 ? -11.938 -31.203 -21.984 1 91.44 298 PRO A O 1
ATOM 2405 N N . PHE A 1 299 ? -10.023 -30.391 -22.562 1 94.12 299 PHE A N 1
ATOM 2406 C CA . PHE A 1 299 ? -9.703 -30.031 -21.188 1 94.12 299 PHE A CA 1
ATOM 2407 C C . PHE A 1 299 ? -10.484 -28.812 -20.734 1 94.12 299 PHE A C 1
ATOM 2409 O O . PHE A 1 299 ? -10.617 -28.547 -19.547 1 94.12 299 PHE A O 1
ATOM 2416 N N . ALA A 1 300 ? -11.016 -28.047 -21.672 1 96.12 300 ALA A N 1
ATOM 2417 C CA . ALA A 1 300 ? -11.883 -26.922 -21.344 1 96.12 300 ALA A CA 1
ATOM 2418 C C . ALA A 1 300 ? -13.141 -27.406 -20.609 1 96.12 300 ALA A C 1
ATOM 2420 O O . ALA A 1 300 ? -13.586 -26.766 -19.656 1 96.12 300 ALA A O 1
ATOM 2421 N N . VAL A 1 301 ? -13.594 -28.516 -21.047 1 95.94 301 VAL A N 1
ATOM 2422 C CA . VAL A 1 301 ? -14.812 -29.078 -20.469 1 95.94 301 VAL A CA 1
ATOM 2423 C C . VAL A 1 301 ? -14.555 -29.469 -19.016 1 95.94 301 VAL A C 1
ATOM 2425 O O . VAL A 1 301 ? -15.367 -29.172 -18.125 1 95.94 301 VAL A O 1
ATOM 2428 N N . LYS A 1 302 ? -13.477 -30.078 -18.797 1 96.25 302 LYS A N 1
ATOM 2429 C CA . LYS A 1 302 ? -13.141 -30.531 -17.438 1 96.25 302 LYS A CA 1
ATOM 2430 C C . LYS A 1 302 ? -12.914 -29.344 -16.516 1 96.25 302 LYS A C 1
ATOM 2432 O O . LYS A 1 302 ? -13.375 -29.359 -15.367 1 96.25 302 LYS A O 1
ATOM 2437 N N . LEU A 1 303 ? -12.211 -28.391 -17 1 96.88 303 LEU A N 1
ATOM 2438 C CA . LEU A 1 303 ? -11.953 -27.188 -16.219 1 96.88 303 LEU A CA 1
ATOM 2439 C C . LEU A 1 303 ? -13.258 -26.469 -15.891 1 96.88 303 LEU A C 1
ATOM 2441 O O . LEU A 1 303 ? -13.477 -26.062 -14.75 1 96.88 303 LEU A O 1
ATOM 2445 N N . SER A 1 304 ? -14.094 -26.312 -16.906 1 96.62 304 SER A N 1
ATOM 2446 C CA . SER A 1 304 ? -15.391 -25.672 -16.719 1 96.62 304 SER A CA 1
ATOM 2447 C C . SER A 1 304 ? -16.219 -26.391 -15.664 1 96.62 304 SER A C 1
ATOM 2449 O O . SER A 1 304 ? -16.875 -25.766 -14.836 1 96.62 304 SER A O 1
ATOM 2451 N N . LYS A 1 305 ? -16.188 -27.688 -15.734 1 95.31 305 LYS A N 1
ATOM 2452 C CA . LYS A 1 305 ? -16.938 -28.484 -14.773 1 95.31 305 LYS A CA 1
ATOM 2453 C C . LYS A 1 305 ? -16.438 -28.266 -13.352 1 95.31 305 LYS A C 1
ATOM 2455 O O . LYS A 1 305 ? -17.219 -28.156 -12.414 1 95.31 305 LYS A O 1
ATOM 2460 N N . LEU A 1 306 ? -15.164 -28.234 -13.211 1 94.94 306 LEU A N 1
ATOM 2461 C CA . LEU A 1 306 ? -14.586 -28 -11.898 1 94.94 306 LEU A CA 1
ATOM 2462 C C . LEU A 1 306 ? -15 -26.641 -11.352 1 94.94 306 LEU A C 1
ATOM 2464 O O . LEU A 1 306 ? -15.43 -26.547 -10.203 1 94.94 306 LEU A O 1
ATOM 2468 N N . ILE A 1 307 ? -14.859 -25.594 -12.156 1 94.62 307 ILE A N 1
ATOM 2469 C CA . ILE A 1 307 ? -15.18 -24.234 -11.727 1 94.62 307 ILE A CA 1
ATOM 2470 C C . ILE A 1 307 ? -16.656 -24.156 -11.367 1 94.62 307 ILE A C 1
ATOM 2472 O O . ILE A 1 307 ? -17.016 -23.594 -10.328 1 94.62 307 ILE A O 1
ATOM 2476 N N . SER A 1 308 ? -17.5 -24.75 -12.195 1 92.75 308 SER A N 1
ATOM 2477 C CA . SER A 1 308 ? -18.938 -24.734 -11.922 1 92.75 308 SER A CA 1
ATOM 2478 C C . SER A 1 308 ? -19.25 -25.438 -10.602 1 92.75 308 SER A C 1
ATOM 2480 O O . SER A 1 308 ? -20.078 -24.953 -9.828 1 92.75 308 SER A O 1
ATOM 2482 N N . LYS A 1 309 ? -18.641 -26.5 -10.383 1 92.12 309 LYS A N 1
ATOM 2483 C CA . LYS A 1 309 ? -18.844 -27.234 -9.148 1 92.12 309 LYS A CA 1
ATOM 2484 C C . LYS A 1 309 ? -18.422 -26.422 -7.934 1 92.12 309 LYS A C 1
ATOM 2486 O O . LYS A 1 309 ? -19.125 -26.391 -6.922 1 92.12 309 LYS A O 1
ATOM 2491 N N . MET A 1 310 ? -17.328 -25.75 -8.062 1 89.81 310 MET A N 1
ATOM 2492 C CA . MET A 1 310 ? -16.766 -24.984 -6.945 1 89.81 310 MET A CA 1
ATOM 2493 C C . MET A 1 310 ? -17.609 -23.734 -6.672 1 89.81 310 MET A C 1
ATOM 2495 O O . MET A 1 310 ? -17.797 -23.344 -5.516 1 89.81 310 MET A O 1
ATOM 2499 N N . VAL A 1 311 ? -18.047 -23.125 -7.727 1 86.56 311 VAL A N 1
ATOM 2500 C CA . VAL A 1 311 ? -18.891 -21.938 -7.59 1 86.56 311 VAL A CA 1
ATOM 2501 C C . VAL A 1 311 ? -20.219 -22.328 -6.93 1 86.56 311 VAL A C 1
ATOM 2503 O O . VAL A 1 311 ? -20.703 -21.609 -6.055 1 86.56 311 VAL A O 1
ATOM 2506 N N . ALA A 1 312 ? -20.734 -23.469 -7.332 1 81.94 312 ALA A N 1
ATOM 2507 C CA . ALA A 1 312 ? -22 -23.953 -6.766 1 81.94 312 ALA A CA 1
ATOM 2508 C C . ALA A 1 312 ? -21.844 -24.266 -5.277 1 81.94 312 ALA A C 1
ATOM 2510 O O . ALA A 1 312 ? -22.734 -24 -4.484 1 81.94 312 ALA A O 1
ATOM 2511 N N . LYS A 1 313 ? -20.797 -24.828 -4.945 1 75.88 313 LYS A N 1
ATOM 2512 C CA . LYS A 1 313 ? -20.516 -25.156 -3.553 1 75.88 313 LYS A CA 1
ATOM 2513 C C . LYS A 1 313 ? -20.438 -23.906 -2.688 1 75.88 313 LYS A C 1
ATOM 2515 O O . LYS A 1 313 ? -20.891 -23.906 -1.539 1 75.88 313 LYS A O 1
ATOM 2520 N N . GLU A 1 314 ? -19.75 -22.891 -3.197 1 69.06 314 GLU A N 1
ATOM 2521 C CA . GLU A 1 314 ? -19.594 -21.656 -2.441 1 69.06 314 GLU A CA 1
ATOM 2522 C C . GLU A 1 314 ? -20.938 -20.969 -2.227 1 69.06 314 GLU A C 1
ATOM 2524 O O . GLU A 1 314 ? -21.156 -20.359 -1.179 1 69.06 314 GLU A O 1
ATOM 2529 N N . ASN A 1 315 ? -21.688 -21.016 -3.254 1 60.94 315 ASN A N 1
ATOM 2530 C CA . ASN A 1 315 ? -23.016 -20.422 -3.131 1 60.94 315 ASN A CA 1
ATOM 2531 C C . ASN A 1 315 ? -23.844 -21.109 -2.047 1 60.94 315 ASN A C 1
ATOM 2533 O O . ASN A 1 315 ? -24.703 -20.5 -1.424 1 60.94 315 ASN A O 1
ATOM 2537 N N . ILE A 1 316 ? -23.609 -22.422 -1.901 1 50.44 316 ILE A N 1
ATOM 2538 C CA . ILE A 1 316 ? -24.297 -23.156 -0.851 1 50.44 316 ILE A CA 1
ATOM 2539 C C . ILE A 1 316 ? -23.688 -22.812 0.507 1 50.44 316 ILE A C 1
ATOM 2541 O O . ILE A 1 316 ? -24.406 -22.719 1.509 1 50.44 316 ILE A O 1
ATOM 2545 N N . ARG A 1 317 ? -22.438 -22.734 0.546 1 51.09 317 ARG A N 1
ATOM 2546 C CA . ARG A 1 317 ? -21.781 -22.484 1.823 1 51.09 317 ARG A CA 1
ATOM 2547 C C . ARG A 1 317 ? -21.797 -21 2.174 1 51.09 317 ARG A C 1
ATOM 2549 O O . ARG A 1 317 ? -21.234 -20.172 1.443 1 51.09 317 ARG A O 1
ATOM 2556 N N . SER A 1 318 ? -23.031 -20.422 2.549 1 47.97 318 SER A N 1
ATOM 2557 C CA . SER A 1 318 ? -22.984 -19.109 3.188 1 47.97 318 SER A CA 1
ATOM 2558 C C . SER A 1 318 ? -21.625 -18.844 3.824 1 47.97 318 SER A C 1
ATOM 2560 O O . SER A 1 318 ? -21.422 -17.812 4.465 1 47.97 318 SER A O 1
ATOM 2562 N N . THR A 1 319 ? -20.734 -19.75 4.039 1 44.12 319 THR A N 1
ATOM 2563 C CA . THR A 1 319 ? -19.938 -20.062 5.219 1 44.12 319 THR A CA 1
ATOM 2564 C C . THR A 1 319 ? -18.625 -19.281 5.207 1 44.12 319 THR A C 1
ATOM 2566 O O . THR A 1 319 ? -17.984 -19.109 6.25 1 44.12 319 THR A O 1
ATOM 2569 N N . GLN A 1 320 ? -17.844 -19.328 4.145 1 48.81 320 GLN A N 1
ATOM 2570 C CA . GLN A 1 320 ? -16.453 -19.406 4.574 1 48.81 320 GLN A CA 1
ATOM 2571 C C . GLN A 1 320 ? -15.93 -18.047 5.02 1 48.81 320 GLN A C 1
ATOM 2573 O O . GLN A 1 320 ? -15.031 -17.953 5.855 1 48.81 320 GLN A O 1
ATOM 2578 N N . CYS A 1 321 ? -16.156 -17.031 4.16 1 52.31 321 CYS A N 1
ATOM 2579 C CA . CYS A 1 321 ? -15.75 -15.727 4.676 1 52.31 321 CYS A CA 1
ATOM 2580 C C . CYS A 1 321 ? -16.766 -15.18 5.672 1 52.31 321 CYS A C 1
ATOM 2582 O O . CYS A 1 321 ? -16.891 -13.969 5.836 1 52.31 321 CYS A O 1
ATOM 2584 N N . LYS A 1 322 ? -17.688 -16.109 6.355 1 45.12 322 LYS A N 1
ATOM 2585 C CA . LYS A 1 322 ? -18.672 -15.602 7.305 1 45.12 322 LYS A CA 1
ATOM 2586 C C . LYS A 1 322 ? -18.016 -15.164 8.609 1 45.12 322 LYS A C 1
ATOM 2588 O O . LYS A 1 322 ? -17.156 -15.867 9.141 1 45.12 322 LYS A O 1
ATOM 2593 N N . PHE A 1 323 ? -18.047 -13.703 8.914 1 40.31 323 PHE A N 1
ATOM 2594 C CA . PHE A 1 323 ? -17.734 -13.117 10.219 1 40.31 323 PHE A CA 1
ATOM 2595 C C . PHE A 1 323 ? -18.562 -13.773 11.312 1 40.31 323 PHE A C 1
ATOM 2597 O O . PHE A 1 323 ? -19.703 -14.195 11.078 1 40.31 323 PHE A O 1
ATOM 2604 N N . MET B 1 1 ? -13.391 22.266 14.742 1 88.19 1 MET B N 1
ATOM 2605 C CA . MET B 1 1 ? -14.32 23.078 13.945 1 88.19 1 MET B CA 1
ATOM 2606 C C . MET B 1 1 ? -13.734 24.469 13.68 1 88.19 1 MET B C 1
ATOM 2608 O O . MET B 1 1 ? -13.82 24.969 12.562 1 88.19 1 MET B O 1
ATOM 2612 N N . ARG B 1 2 ? -13.07 25.031 14.719 1 91.75 2 ARG B N 1
ATOM 2613 C CA . ARG B 1 2 ? -12.484 26.344 14.508 1 91.75 2 ARG B CA 1
ATOM 2614 C C . ARG B 1 2 ? -11.438 26.312 13.398 1 91.75 2 ARG B C 1
ATOM 2616 O O . ARG B 1 2 ? -11.461 27.156 12.5 1 91.75 2 ARG B O 1
ATOM 2623 N N . LEU B 1 3 ? -10.562 25.328 13.492 1 94.5 3 LEU B N 1
ATOM 2624 C CA . LEU B 1 3 ? -9.523 25.188 12.477 1 94.5 3 LEU B CA 1
ATOM 2625 C C . LEU B 1 3 ? -10.141 24.969 11.102 1 94.5 3 LEU B C 1
ATOM 2627 O O . LEU B 1 3 ? -9.727 25.609 10.125 1 94.5 3 LEU B O 1
ATOM 2631 N N . LEU B 1 4 ? -11.125 24.109 11.016 1 94.81 4 LEU B N 1
ATOM 2632 C CA . LEU B 1 4 ? -11.773 23.812 9.742 1 94.81 4 LEU B CA 1
ATOM 2633 C C . LEU B 1 4 ? -12.344 25.078 9.117 1 94.81 4 LEU B C 1
ATOM 2635 O O . LEU B 1 4 ? -12.164 25.312 7.922 1 94.81 4 LEU B O 1
ATOM 2639 N N . LYS B 1 5 ? -12.992 25.891 9.898 1 94.94 5 LYS B N 1
ATOM 2640 C CA . LYS B 1 5 ? -13.586 27.125 9.414 1 94.94 5 LYS B CA 1
ATOM 2641 C C . LYS B 1 5 ? -12.508 28.125 8.992 1 94.94 5 LYS B C 1
ATOM 2643 O O . LYS B 1 5 ? -12.711 28.906 8.062 1 94.94 5 LYS B O 1
ATOM 2648 N N . ALA B 1 6 ? -11.375 28.031 9.68 1 96.19 6 ALA B N 1
ATOM 2649 C CA . ALA B 1 6 ? -10.281 28.969 9.406 1 96.19 6 ALA B CA 1
ATOM 2650 C C . ALA B 1 6 ? -9.578 28.625 8.094 1 96.19 6 ALA B C 1
ATOM 2652 O O . ALA B 1 6 ? -9.055 29.5 7.418 1 96.19 6 ALA B O 1
ATOM 2653 N N . VAL B 1 7 ? -9.594 27.328 7.707 1 96.94 7 VAL B N 1
ATOM 2654 C CA . VAL B 1 7 ? -8.844 26.906 6.523 1 96.94 7 VAL B CA 1
ATOM 2655 C C . VAL B 1 7 ? -9.812 26.609 5.379 1 96.94 7 VAL B C 1
ATOM 2657 O O . VAL B 1 7 ? -9.398 26.125 4.32 1 96.94 7 VAL B O 1
ATOM 2660 N N . TYR B 1 8 ? -11.047 26.922 5.457 1 96.06 8 TYR B N 1
ATOM 2661 C CA . TYR B 1 8 ? -12.055 26.453 4.512 1 96.06 8 TYR B CA 1
ATOM 2662 C C . TYR B 1 8 ? -11.992 27.25 3.215 1 96.06 8 TYR B C 1
ATOM 2664 O O . TYR B 1 8 ? -11.867 28.484 3.24 1 96.06 8 TYR B O 1
ATOM 2672 N N . HIS B 1 9 ? -12.062 26.703 2.172 1 94.94 9 HIS B N 1
ATOM 2673 C CA . HIS B 1 9 ? -12.266 27.203 0.82 1 94.94 9 HIS B CA 1
ATOM 2674 C C . HIS B 1 9 ? -12.984 26.172 -0.052 1 94.94 9 HIS B C 1
ATOM 2676 O O . HIS B 1 9 ? -12.688 24.984 0.023 1 94.94 9 HIS B O 1
ATOM 2682 N N . PRO B 1 10 ? -13.875 26.531 -0.861 1 93.12 10 PRO B N 1
ATOM 2683 C CA . PRO B 1 10 ? -14.664 25.594 -1.659 1 93.12 10 PRO B CA 1
ATOM 2684 C C . PRO B 1 10 ? -13.805 24.766 -2.611 1 93.12 10 PRO B C 1
ATOM 2686 O O . PRO B 1 10 ? -14.219 23.672 -3.027 1 93.12 10 PRO B O 1
ATOM 2689 N N . ARG B 1 11 ? -12.648 25.172 -2.936 1 92.75 11 ARG B N 1
ATOM 2690 C CA . ARG B 1 11 ? -11.805 24.469 -3.896 1 92.75 11 ARG B CA 1
ATOM 2691 C C . ARG B 1 11 ? -10.977 23.391 -3.209 1 92.75 11 ARG B C 1
ATOM 2693 O O . ARG B 1 11 ? -10.391 22.531 -3.875 1 92.75 11 ARG B O 1
ATOM 2700 N N . ASN B 1 12 ? -10.945 23.438 -1.925 1 94.88 12 ASN B N 1
ATOM 2701 C CA . ASN B 1 12 ? -10.203 22.438 -1.168 1 94.88 12 ASN B CA 1
ATOM 2702 C C . ASN B 1 12 ? -11.07 21.234 -0.824 1 94.88 12 ASN B C 1
ATOM 2704 O O . ASN B 1 12 ? -12.289 21.281 -0.953 1 94.88 12 ASN B O 1
ATOM 2708 N N . GLN B 1 13 ? -10.422 20.141 -0.565 1 95.5 13 GLN B N 1
ATOM 2709 C CA . GLN B 1 13 ? -11.047 18.953 -0.007 1 95.5 13 GLN B CA 1
ATOM 2710 C C . GLN B 1 13 ? -10.57 18.688 1.418 1 95.5 13 GLN B C 1
ATOM 2712 O O . GLN B 1 13 ? -9.375 18.797 1.706 1 95.5 13 GLN B O 1
ATOM 2717 N N . TYR B 1 14 ? -11.516 18.438 2.311 1 95.06 14 TYR B N 1
ATOM 2718 C CA . TYR B 1 14 ? -11.18 18.266 3.717 1 95.06 14 TYR B CA 1
ATOM 2719 C C . TYR B 1 14 ? -11.586 16.875 4.203 1 95.06 14 TYR B C 1
ATOM 2721 O O . TYR B 1 14 ? -12.672 16.391 3.891 1 95.06 14 TYR B O 1
ATOM 2729 N N . LEU B 1 15 ? -10.703 16.281 4.82 1 92.12 15 LEU B N 1
ATOM 2730 C CA . LEU B 1 15 ? -10.945 15 5.469 1 92.12 15 LEU B CA 1
ATOM 2731 C C . LEU B 1 15 ? -10.617 15.07 6.957 1 92.12 15 LEU B C 1
ATOM 2733 O O . LEU B 1 15 ? -9.477 15.328 7.332 1 92.12 15 LEU B O 1
ATOM 2737 N N . LEU B 1 16 ? -11.594 14.82 7.754 1 90.38 16 LEU B N 1
ATOM 2738 C CA . LEU B 1 16 ? -11.43 14.898 9.203 1 90.38 16 LEU B CA 1
ATOM 2739 C C . LEU B 1 16 ? -11.289 13.508 9.805 1 90.38 16 LEU B C 1
ATOM 2741 O O . LEU B 1 16 ? -12.094 12.617 9.531 1 90.38 16 LEU B O 1
ATOM 2745 N N . HIS B 1 17 ? -10.258 13.383 10.461 1 83.75 17 HIS B N 1
ATOM 2746 C CA . HIS B 1 17 ? -10 12.125 11.156 1 83.75 17 HIS B CA 1
ATOM 2747 C C . HIS B 1 17 ? -10.102 12.297 12.672 1 83.75 17 HIS B C 1
ATOM 2749 O O . HIS B 1 17 ? -9.461 13.195 13.242 1 83.75 17 HIS B O 1
ATOM 2755 N N . LEU B 1 18 ? -10.961 11.477 13.234 1 74.31 18 LEU B N 1
ATOM 2756 C CA . LEU B 1 18 ? -11.031 11.414 14.695 1 74.31 18 LEU B CA 1
ATOM 2757 C C . LEU B 1 18 ? -10.414 10.117 15.211 1 74.31 18 LEU B C 1
ATOM 2759 O O . LEU B 1 18 ? -10.609 9.055 14.625 1 74.31 18 LEU B O 1
ATOM 2763 N N . ASP B 1 19 ? -9.594 10.289 16.141 1 65.62 19 ASP B N 1
ATOM 2764 C CA . ASP B 1 19 ? -8.938 9.109 16.688 1 65.62 19 ASP B CA 1
ATOM 2765 C C . ASP B 1 19 ? -9.961 8.055 17.109 1 65.62 19 ASP B C 1
ATOM 2767 O O . ASP B 1 19 ? -11.07 8.391 17.531 1 65.62 19 ASP B O 1
ATOM 2771 N N . ALA B 1 20 ? -9.57 6.848 16.922 1 59.16 20 ALA B N 1
ATOM 2772 C CA . ALA B 1 20 ? -10.453 5.715 17.188 1 59.16 20 ALA B CA 1
ATOM 2773 C C . ALA B 1 20 ? -10.898 5.703 18.656 1 59.16 20 ALA B C 1
ATOM 2775 O O . ALA B 1 20 ? -11.945 5.137 18.984 1 59.16 20 ALA B O 1
ATOM 2776 N N . ILE B 1 21 ? -10.102 6.402 19.422 1 60.03 21 ILE B N 1
ATOM 2777 C CA . ILE B 1 21 ? -10.438 6.402 20.844 1 60.03 21 ILE B CA 1
ATOM 2778 C C . ILE B 1 21 ? -11.688 7.25 21.078 1 60.03 21 ILE B C 1
ATOM 2780 O O . ILE B 1 21 ? -12.391 7.062 22.078 1 60.03 21 ILE B O 1
ATOM 2784 N N . SER B 1 22 ? -11.922 7.953 20.062 1 63.38 22 SER B N 1
ATOM 2785 C CA . SER B 1 22 ? -13.117 8.773 20.188 1 63.38 22 SER B CA 1
ATOM 2786 C C . SER B 1 22 ? -14.383 7.934 20.062 1 63.38 22 SER B C 1
ATOM 2788 O O . SER B 1 22 ? -14.422 6.977 19.297 1 63.38 22 SER B O 1
ATOM 2790 N N . SER B 1 23 ? -15.281 8.211 20.922 1 66.44 23 SER B N 1
ATOM 2791 C CA . SER B 1 23 ? -16.531 7.465 20.953 1 66.44 23 SER B CA 1
ATOM 2792 C C . SER B 1 23 ? -17.344 7.703 19.688 1 66.44 23 SER B C 1
ATOM 2794 O O . SER B 1 23 ? -17.094 8.656 18.953 1 66.44 23 SER B O 1
ATOM 2796 N N . ASP B 1 24 ? -18.094 6.762 19.422 1 72.06 24 ASP B N 1
ATOM 2797 C CA . ASP B 1 24 ? -19.031 6.914 18.312 1 72.06 24 ASP B CA 1
ATOM 2798 C C . ASP B 1 24 ? -19.859 8.188 18.469 1 72.06 24 ASP B C 1
ATOM 2800 O O . ASP B 1 24 ? -20.219 8.828 17.469 1 72.06 24 ASP B O 1
ATOM 2804 N N . GLU B 1 25 ? -20.109 8.469 19.688 1 75.81 25 GLU B N 1
ATOM 2805 C CA . GLU B 1 25 ? -20.875 9.68 19.953 1 75.81 25 GLU B CA 1
ATOM 2806 C C . GLU B 1 25 ? -20.125 10.93 19.516 1 75.81 25 GLU B C 1
ATOM 2808 O O . GLU B 1 25 ? -20.703 11.836 18.906 1 75.81 25 GLU B O 1
ATOM 2813 N N . GLU B 1 26 ? -18.844 10.938 19.734 1 76.88 26 GLU B N 1
ATOM 2814 C CA . GLU B 1 26 ? -18.016 12.078 19.344 1 76.88 26 GLU B CA 1
ATOM 2815 C C . GLU B 1 26 ? -17.938 12.211 17.828 1 76.88 26 GLU B C 1
ATOM 2817 O O . GLU B 1 26 ? -17.953 13.32 17.297 1 76.88 26 GLU B O 1
ATOM 2822 N N . ARG B 1 27 ? -17.922 11.125 17.25 1 77.44 27 ARG B N 1
ATOM 2823 C CA . ARG B 1 27 ? -17.859 11.102 15.797 1 77.44 27 ARG B CA 1
ATOM 2824 C C . ARG B 1 27 ? -19.172 11.617 15.195 1 77.44 27 ARG B C 1
ATOM 2826 O O . ARG B 1 27 ? -19.156 12.391 14.242 1 77.44 27 ARG B O 1
ATOM 2833 N N . THR B 1 28 ? -20.172 11.133 15.773 1 79.12 28 THR B N 1
ATOM 2834 C CA . THR B 1 28 ? -21.5 11.562 15.32 1 79.12 28 THR B CA 1
ATOM 2835 C C . THR B 1 28 ? -21.688 13.055 15.555 1 79.12 28 THR B C 1
ATOM 2837 O O . THR B 1 28 ? -22.234 13.758 14.711 1 79.12 28 THR B O 1
ATOM 2840 N N . LYS B 1 29 ? -21.188 13.469 16.625 1 82.44 29 LYS B N 1
ATOM 2841 C CA . LYS B 1 29 ? -21.281 14.891 16.938 1 82.44 29 LYS B CA 1
ATOM 2842 C C . LYS B 1 29 ? -20.484 15.734 15.93 1 82.44 29 LYS B C 1
ATOM 2844 O O . LYS B 1 29 ? -20.953 16.781 15.5 1 82.44 29 LYS B O 1
ATOM 2849 N N . LEU B 1 30 ? -19.344 15.219 15.594 1 83.31 30 LEU B N 1
ATOM 2850 C CA . LEU B 1 30 ? -18.531 15.93 14.617 1 83.31 30 LEU B CA 1
ATOM 2851 C C . LEU B 1 30 ? -19.219 15.969 13.258 1 83.31 30 LEU B C 1
ATOM 2853 O O . LEU B 1 30 ? -19.281 17.016 12.609 1 83.31 30 LEU B O 1
ATOM 2857 N N . ALA B 1 31 ? -19.734 14.859 12.906 1 82.94 31 ALA B N 1
ATOM 2858 C CA . ALA B 1 31 ? -20.422 14.773 11.625 1 82.94 31 ALA B CA 1
ATOM 2859 C C . ALA B 1 31 ? -21.625 15.719 11.594 1 82.94 31 ALA B C 1
ATOM 2861 O O . ALA B 1 31 ? -21.875 16.375 10.586 1 82.94 31 ALA B O 1
ATOM 2862 N N . HIS B 1 32 ? -22.297 15.781 12.688 1 86.31 32 HIS B N 1
ATOM 2863 C CA . HIS B 1 32 ? -23.453 16.672 12.797 1 86.31 32 HIS B CA 1
ATOM 2864 C C . HIS B 1 32 ? -23.016 18.141 12.734 1 86.31 32 HIS B C 1
ATOM 2866 O O . HIS B 1 32 ? -23.672 18.953 12.086 1 86.31 32 HIS B O 1
ATOM 2872 N N . SER B 1 33 ? -21.953 18.344 13.422 1 88.12 33 SER B N 1
ATOM 2873 C CA . SER B 1 33 ? -21.422 19.703 13.414 1 88.12 33 SER B CA 1
ATOM 2874 C C . SER B 1 33 ? -21.031 20.141 12.016 1 88.12 33 SER B C 1
ATOM 2876 O O . SER B 1 33 ? -21.281 21.281 11.617 1 88.12 33 SER B O 1
ATOM 2878 N N . VAL B 1 34 ? -20.422 19.281 11.281 1 89.06 34 VAL B N 1
ATOM 2879 C CA . VAL B 1 34 ? -20.016 19.562 9.906 1 89.06 34 VAL B CA 1
ATOM 2880 C C . VAL B 1 34 ? -21.234 19.812 9.039 1 89.06 34 VAL B C 1
ATOM 2882 O O . VAL B 1 34 ? -21.266 20.75 8.242 1 89.06 34 VAL B O 1
ATOM 2885 N N . ARG B 1 35 ? -22.344 19.078 9.211 1 88.62 35 ARG B N 1
ATOM 2886 C CA . ARG B 1 35 ? -23.547 19.172 8.406 1 88.62 35 ARG B CA 1
ATOM 2887 C C . ARG B 1 35 ? -24.344 20.422 8.766 1 88.62 35 ARG B C 1
ATOM 2889 O O . ARG B 1 35 ? -25.172 20.891 7.973 1 88.62 35 ARG B O 1
ATOM 2896 N N . SER B 1 36 ? -24.031 20.922 9.914 1 90.38 36 SER B N 1
ATOM 2897 C CA . SER B 1 36 ? -24.812 22.062 10.383 1 90.38 36 SER B CA 1
ATOM 2898 C C . SER B 1 36 ? -24.328 23.359 9.734 1 90.38 36 SER B C 1
ATOM 2900 O O . SER B 1 36 ? -25.047 24.359 9.742 1 90.38 36 SER B O 1
ATOM 2902 N N . VAL B 1 37 ? -23.188 23.359 9.242 1 91.19 37 VAL B N 1
ATOM 2903 C CA . VAL B 1 37 ? -22.641 24.547 8.594 1 91.19 37 VAL B CA 1
ATOM 2904 C C . VAL B 1 37 ? -23.078 24.594 7.133 1 91.19 37 VAL B C 1
ATOM 2906 O O . VAL B 1 37 ? -22.766 23.703 6.348 1 91.19 37 VAL B O 1
ATOM 2909 N N . LYS B 1 38 ? -23.766 25.578 6.711 1 90.75 38 LYS B N 1
ATOM 2910 C CA . LYS B 1 38 ? -24.422 25.688 5.41 1 90.75 38 LYS B CA 1
ATOM 2911 C C . LYS B 1 38 ? -23.406 25.578 4.273 1 90.75 38 LYS B C 1
ATOM 2913 O O . LYS B 1 38 ? -23.609 24.828 3.32 1 90.75 38 LYS B O 1
ATOM 2918 N N . VAL B 1 39 ? -22.359 26.312 4.383 1 91.19 39 VAL B N 1
ATOM 2919 C CA . VAL B 1 39 ? -21.391 26.359 3.293 1 91.19 39 VAL B CA 1
ATOM 2920 C C . VAL B 1 39 ? -20.781 24.984 3.068 1 91.19 39 VAL B C 1
ATOM 2922 O O . VAL B 1 39 ? -20.484 24.594 1.931 1 91.19 39 VAL B O 1
ATOM 2925 N N . PHE B 1 40 ? -20.547 24.234 4.125 1 93.56 40 PHE B N 1
ATOM 2926 C CA . PHE B 1 40 ? -20.016 22.875 4.004 1 93.56 40 PHE B CA 1
ATOM 2927 C C . PHE B 1 40 ? -20.984 21.984 3.238 1 93.56 40 PHE B C 1
ATOM 2929 O O . PHE B 1 40 ? -20.562 21.156 2.43 1 93.56 40 PHE B O 1
ATOM 2936 N N . ARG B 1 41 ? -22.234 22.156 3.48 1 92.06 41 ARG B N 1
ATOM 2937 C CA . ARG B 1 41 ? -23.266 21.359 2.832 1 92.06 41 ARG B CA 1
ATOM 2938 C C . ARG B 1 41 ? -23.391 21.719 1.357 1 92.06 41 ARG B C 1
ATOM 2940 O O . ARG B 1 41 ? -23.547 20.844 0.506 1 92.06 41 ARG B O 1
ATOM 2947 N N . VAL B 1 42 ? -23.375 22.969 1.101 1 91.62 42 VAL B N 1
ATOM 2948 C CA . VAL B 1 42 ? -23.594 23.469 -0.252 1 91.62 42 VAL B CA 1
ATOM 2949 C C . VAL B 1 42 ? -22.5 22.953 -1.177 1 91.62 42 VAL B C 1
ATOM 2951 O O . VAL B 1 42 ? -22.766 22.469 -2.279 1 91.62 42 VAL B O 1
ATOM 2954 N N . PHE B 1 43 ? -21.25 23.016 -0.731 1 92.06 43 PHE B N 1
ATOM 2955 C CA . PHE B 1 43 ? -20.156 22.641 -1.607 1 92.06 43 PHE B CA 1
ATOM 2956 C C . PHE B 1 43 ? -19.812 21.172 -1.446 1 92.06 43 PHE B C 1
ATOM 2958 O O . PHE B 1 43 ? -19.219 20.562 -2.338 1 92.06 43 PHE B O 1
ATOM 2965 N N . GLY B 1 44 ? -20.062 20.562 -0.315 1 91.69 44 GLY B N 1
ATOM 2966 C CA . GLY B 1 44 ? -19.922 19.141 -0.1 1 91.69 44 GLY B CA 1
ATOM 2967 C C . GLY B 1 44 ? -18.484 18.656 -0.156 1 91.69 44 GLY B C 1
ATOM 2968 O O . GLY B 1 44 ? -18.203 17.562 -0.65 1 91.69 44 GLY B O 1
ATOM 2969 N N . ASN B 1 45 ? -17.516 19.516 0.279 1 94.06 45 ASN B N 1
ATOM 2970 C CA . ASN B 1 45 ? -16.094 19.172 0.142 1 94.06 45 ASN B CA 1
ATOM 2971 C C . ASN B 1 45 ? -15.469 18.859 1.493 1 94.06 45 ASN B C 1
ATOM 2973 O O . ASN B 1 45 ? -14.242 18.891 1.633 1 94.06 45 ASN B O 1
ATOM 2977 N N . VAL B 1 46 ? -16.344 18.656 2.531 1 93.69 46 VAL B N 1
ATOM 2978 C CA . VAL B 1 46 ? -15.875 18.25 3.857 1 93.69 46 VAL B CA 1
ATOM 2979 C C . VAL B 1 46 ? -16.359 16.844 4.168 1 93.69 46 VAL B C 1
ATOM 2981 O O . VAL B 1 46 ? -17.562 16.578 4.195 1 93.69 46 VAL B O 1
ATOM 2984 N N . ASN B 1 47 ? -15.391 15.977 4.371 1 89.5 47 ASN B N 1
ATOM 2985 C CA . ASN B 1 47 ? -15.711 14.586 4.648 1 89.5 47 ASN B CA 1
ATOM 2986 C C . ASN B 1 47 ? -15.156 14.141 6 1 89.5 47 ASN B C 1
ATOM 2988 O O . ASN B 1 47 ? -14.109 14.617 6.434 1 89.5 47 ASN B O 1
ATOM 2992 N N . VAL B 1 48 ? -15.867 13.32 6.664 1 86.75 48 VAL B N 1
ATOM 2993 C CA . VAL B 1 48 ? -15.445 12.75 7.938 1 86.75 48 VAL B CA 1
ATOM 2994 C C . VAL B 1 48 ? -15.211 11.25 7.781 1 86.75 48 VAL B C 1
ATOM 2996 O O . VAL B 1 48 ? -16.047 10.539 7.203 1 86.75 48 VAL B O 1
ATOM 2999 N N . ILE B 1 49 ? -14.109 10.828 8.203 1 79.69 49 ILE B N 1
ATOM 3000 C CA . ILE B 1 49 ? -13.836 9.398 8.141 1 79.69 49 ILE B CA 1
ATOM 3001 C C . ILE B 1 49 ? -14.734 8.648 9.117 1 79.69 49 ILE B C 1
ATOM 3003 O O . ILE B 1 49 ? -14.812 9.008 10.297 1 79.69 49 ILE B O 1
ATOM 3007 N N . GLY B 1 50 ? -15.555 7.75 8.672 1 70.19 50 GLY B N 1
ATOM 3008 C CA . GLY B 1 50 ? -16.484 6.973 9.484 1 70.19 50 GLY B CA 1
ATOM 3009 C C . GLY B 1 50 ? -15.781 6.047 10.461 1 70.19 50 GLY B C 1
ATOM 3010 O O . GLY B 1 50 ? -15.766 6.305 11.672 1 70.19 50 GLY B O 1
ATOM 3011 N N . LYS B 1 51 ? -15.328 4.922 9.984 1 64.75 51 LYS B N 1
ATOM 3012 C CA . LYS B 1 51 ? -14.641 3.951 10.828 1 64.75 51 LYS B CA 1
ATOM 3013 C C . LYS B 1 51 ? -13.172 4.309 11 1 64.75 51 LYS B C 1
ATOM 3015 O O . LYS B 1 51 ? -12.406 4.281 10.031 1 64.75 51 LYS B O 1
ATOM 3020 N N . ALA B 1 52 ? -12.922 5.047 12.273 1 63.56 52 ALA B N 1
ATOM 3021 C CA . ALA B 1 52 ? -11.531 5.445 12.484 1 63.56 52 ALA B CA 1
ATOM 3022 C C . ALA B 1 52 ? -10.742 4.336 13.164 1 63.56 52 ALA B C 1
ATOM 3024 O O . ALA B 1 52 ? -11.25 3.652 14.055 1 63.56 52 ALA B O 1
ATOM 3025 N N . ASP B 1 53 ? -9.656 3.945 12.539 1 64.12 53 ASP B N 1
ATOM 3026 C CA . ASP B 1 53 ? -8.742 2.992 13.164 1 64.12 53 ASP B CA 1
ATOM 3027 C C . ASP B 1 53 ? -8.023 3.621 14.352 1 64.12 53 ASP B C 1
ATOM 3029 O O . ASP B 1 53 ? -7.836 4.84 14.398 1 64.12 53 ASP B O 1
ATOM 3033 N N . ALA B 1 54 ? -7.801 2.791 15.359 1 70.56 54 ALA B N 1
ATOM 3034 C CA . ALA B 1 54 ? -6.984 3.232 16.484 1 70.56 54 ALA B CA 1
ATOM 3035 C C . ALA B 1 54 ? -5.613 3.709 16.016 1 70.56 54 ALA B C 1
ATOM 3037 O O . ALA B 1 54 ? -4.98 3.068 15.172 1 70.56 54 ALA B O 1
ATOM 3038 N N . SER B 1 55 ? -5.352 4.949 16.297 1 76.62 55 SER B N 1
ATOM 3039 C CA . SER B 1 55 ? -4.055 5.469 15.875 1 76.62 55 SER B CA 1
ATOM 3040 C C . SER B 1 55 ? -3.238 5.961 17.062 1 76.62 55 SER B C 1
ATOM 3042 O O . SER B 1 55 ? -3.775 6.598 17.969 1 76.62 55 SER B O 1
ATOM 3044 N N . ASP B 1 56 ? -2.064 5.418 17.172 1 81.75 56 ASP B N 1
ATOM 3045 C CA . ASP B 1 56 ? -1.067 5.879 18.125 1 81.75 56 ASP B CA 1
ATOM 3046 C C . ASP B 1 56 ? -0.019 6.758 17.453 1 81.75 56 ASP B C 1
ATOM 3048 O O . ASP B 1 56 ? 0.647 6.324 16.5 1 81.75 56 ASP B O 1
ATOM 3052 N N . ARG B 1 57 ? 0.13 7.926 18.016 1 81.81 57 ARG B N 1
ATOM 3053 C CA . ARG B 1 57 ? 1.054 8.875 17.406 1 81.81 57 ARG B CA 1
ATOM 3054 C C . ARG B 1 57 ? 2.471 8.312 17.359 1 81.81 57 ARG B C 1
ATOM 3056 O O . ARG B 1 57 ? 3.24 8.633 16.453 1 81.81 57 ARG B O 1
ATOM 3063 N N . MET B 1 58 ? 2.77 7.48 18.234 1 88.38 58 MET B N 1
ATOM 3064 C CA . MET B 1 58 ? 4.129 6.961 18.344 1 88.38 58 MET B CA 1
ATOM 3065 C C . MET B 1 58 ? 4.324 5.75 17.438 1 88.38 58 MET B C 1
ATOM 3067 O O . MET B 1 58 ? 5.457 5.332 17.188 1 88.38 58 MET B O 1
ATOM 3071 N N . GLY B 1 59 ? 3.211 5.242 17.016 1 91.5 59 GLY B N 1
ATOM 3072 C CA . GLY B 1 59 ? 3.309 3.975 16.312 1 91.5 59 GLY B CA 1
ATOM 3073 C C . GLY B 1 59 ? 2.9 4.07 14.859 1 91.5 59 GLY B C 1
ATOM 3074 O O . GLY B 1 59 ? 2.541 5.148 14.383 1 91.5 59 GLY B O 1
ATOM 3075 N N . SER B 1 60 ? 2.959 2.92 14.195 1 94.75 60 SER B N 1
ATOM 3076 C CA . SER B 1 60 ? 2.746 2.836 12.758 1 94.75 60 SER B CA 1
ATOM 3077 C C . SER B 1 60 ? 1.272 3.002 12.406 1 94.75 60 SER B C 1
ATOM 3079 O O . SER B 1 60 ? 0.93 3.246 11.242 1 94.75 60 SER B O 1
ATOM 3081 N N . SER B 1 61 ? 0.375 2.918 13.383 1 92.19 61 SER B N 1
ATOM 3082 C CA . SER B 1 61 ? -1.041 3.141 13.117 1 92.19 61 SER B CA 1
ATOM 3083 C C . SER B 1 61 ? -1.298 4.574 12.656 1 92.19 61 SER B C 1
ATOM 3085 O O . SER B 1 61 ? -2.23 4.828 11.891 1 92.19 61 SER B O 1
ATOM 3087 N N . SER B 1 62 ? -0.48 5.496 13.109 1 91.88 62 SER B N 1
ATOM 3088 C CA . SER B 1 62 ? -0.608 6.879 12.656 1 91.88 62 SER B CA 1
ATOM 3089 C C . SER B 1 62 ? -0.229 7.02 11.188 1 91.88 62 SER B C 1
ATOM 3091 O O . SER B 1 62 ? -0.84 7.801 10.461 1 91.88 62 SER B O 1
ATOM 3093 N N . LEU B 1 63 ? 0.788 6.301 10.836 1 94.81 63 LEU B N 1
ATOM 3094 C CA . LEU B 1 63 ? 1.2 6.297 9.438 1 94.81 63 LEU B CA 1
ATOM 3095 C C . LEU B 1 63 ? 0.114 5.691 8.547 1 94.81 63 LEU B C 1
ATOM 3097 O O . LEU B 1 63 ? -0.201 6.234 7.488 1 94.81 63 LEU B O 1
ATOM 3101 N N . ALA B 1 64 ? -0.477 4.586 9.031 1 93.38 64 ALA B N 1
ATOM 3102 C CA . ALA B 1 64 ? -1.584 3.971 8.305 1 93.38 64 ALA B CA 1
ATOM 3103 C C . ALA B 1 64 ? -2.738 4.953 8.125 1 93.38 64 ALA B C 1
ATOM 3105 O O . ALA B 1 64 ? -3.348 5.016 7.051 1 93.38 64 ALA B O 1
ATOM 3106 N N . ALA B 1 65 ? -2.973 5.695 9.133 1 91.25 65 ALA B N 1
ATOM 3107 C CA . ALA B 1 65 ? -4.062 6.668 9.086 1 91.25 65 ALA B CA 1
ATOM 3108 C C . ALA B 1 65 ? -3.775 7.762 8.062 1 91.25 65 ALA B C 1
ATOM 3110 O O . ALA B 1 65 ? -4.668 8.172 7.316 1 91.25 65 ALA B O 1
ATOM 3111 N N . ALA B 1 66 ? -2.578 8.25 8.055 1 93.31 66 ALA B N 1
ATOM 3112 C CA . ALA B 1 66 ? -2.199 9.297 7.109 1 93.31 66 ALA B CA 1
ATOM 3113 C C . ALA B 1 66 ? -2.33 8.805 5.672 1 93.31 66 ALA B C 1
ATOM 3115 O O . ALA B 1 66 ? -2.881 9.508 4.816 1 93.31 66 ALA B O 1
ATOM 3116 N N . LEU B 1 67 ? -1.852 7.625 5.41 1 94.44 67 LEU B N 1
ATOM 3117 C CA . LEU B 1 67 ? -1.926 7.059 4.066 1 94.44 67 LEU B CA 1
ATOM 3118 C C . LEU B 1 67 ? -3.367 6.73 3.695 1 94.44 67 LEU B C 1
ATOM 3120 O O . LEU B 1 67 ? -3.752 6.836 2.529 1 94.44 67 LEU B O 1
ATOM 3124 N N . HIS B 1 68 ? -4.152 6.328 4.695 1 92.5 68 HIS B N 1
ATOM 3125 C CA . HIS B 1 68 ? -5.574 6.117 4.465 1 92.5 68 HIS B CA 1
ATOM 3126 C C . HIS B 1 68 ? -6.258 7.402 4.004 1 92.5 68 HIS B C 1
ATOM 3128 O O . HIS B 1 68 ? -7.027 7.391 3.043 1 92.5 68 HIS B O 1
ATOM 3134 N N . ALA B 1 69 ? -5.941 8.445 4.672 1 92.12 69 ALA B N 1
ATOM 3135 C CA . ALA B 1 69 ? -6.504 9.742 4.301 1 92.12 69 ALA B CA 1
ATOM 3136 C C . ALA B 1 69 ? -6.129 10.109 2.867 1 92.12 69 ALA B C 1
ATOM 3138 O O . ALA B 1 69 ? -6.977 10.562 2.096 1 92.12 69 ALA B O 1
ATOM 3139 N N . ALA B 1 70 ? -4.895 9.93 2.564 1 93.44 70 ALA B N 1
ATOM 3140 C CA . ALA B 1 70 ? -4.438 10.227 1.21 1 93.44 70 ALA B CA 1
ATOM 3141 C C . ALA B 1 70 ? -5.191 9.391 0.182 1 93.44 70 ALA B C 1
ATOM 3143 O O . ALA B 1 70 ? -5.621 9.906 -0.853 1 93.44 70 ALA B O 1
ATOM 3144 N N . ALA B 1 71 ? -5.355 8.102 0.488 1 92 71 ALA B N 1
ATOM 3145 C CA . ALA B 1 71 ? -6.043 7.199 -0.435 1 92 71 ALA B CA 1
ATOM 3146 C C . ALA B 1 71 ? -7.488 7.637 -0.652 1 92 71 ALA B C 1
ATOM 3148 O O . ALA B 1 71 ? -7.984 7.625 -1.782 1 92 71 ALA B O 1
ATOM 3149 N N . VAL B 1 72 ? -8.141 8.016 0.398 1 90.75 72 VAL B N 1
ATOM 3150 C CA . VAL B 1 72 ? -9.523 8.469 0.32 1 90.75 72 VAL B CA 1
ATOM 3151 C C . VAL B 1 72 ? -9.609 9.727 -0.535 1 90.75 72 VAL B C 1
ATOM 3153 O O . VAL B 1 72 ? -10.461 9.828 -1.424 1 90.75 72 VAL B O 1
ATOM 3156 N N . LEU B 1 73 ? -8.734 10.641 -0.325 1 93.12 73 LEU B N 1
ATOM 3157 C CA . LEU B 1 73 ? -8.766 11.906 -1.051 1 93.12 73 LEU B CA 1
ATOM 3158 C C . LEU B 1 73 ? -8.445 11.695 -2.527 1 93.12 73 LEU B C 1
ATOM 3160 O O . LEU B 1 73 ? -8.977 12.398 -3.389 1 93.12 73 LEU B O 1
ATOM 3164 N N . LEU B 1 74 ? -7.551 10.758 -2.775 1 92.12 74 LEU B N 1
ATOM 3165 C CA . LEU B 1 74 ? -7.234 10.438 -4.16 1 92.12 74 LEU B CA 1
ATOM 3166 C C . LEU B 1 74 ? -8.438 9.812 -4.863 1 92.12 74 LEU B C 1
ATOM 3168 O O . LEU B 1 74 ? -8.633 10.008 -6.066 1 92.12 74 LEU B O 1
ATOM 3172 N N . LYS B 1 75 ? -9.164 9.07 -4.098 1 88.12 75 LYS B N 1
ATOM 3173 C CA . LYS B 1 75 ? -10.328 8.391 -4.668 1 88.12 75 LYS B CA 1
ATOM 3174 C C . LYS B 1 75 ? -11.477 9.375 -4.91 1 88.12 75 LYS B C 1
ATOM 3176 O O . LYS B 1 75 ? -12.172 9.281 -5.918 1 88.12 75 LYS B O 1
ATOM 3181 N N . ILE B 1 76 ? -11.828 10.211 -3.977 1 84.06 76 ILE B N 1
ATOM 3182 C CA . ILE B 1 76 ? -12.922 11.164 -4.086 1 84.06 76 ILE B CA 1
ATOM 3183 C C . ILE B 1 76 ? -12.641 12.148 -5.215 1 84.06 76 ILE B C 1
ATOM 3185 O O . ILE B 1 76 ? -13.57 12.68 -5.832 1 84.06 76 ILE B O 1
ATOM 3189 N N . ASN B 1 77 ? -11.773 11.773 -6.238 1 67.56 77 ASN B N 1
ATOM 3190 C CA . ASN B 1 77 ? -11.32 12.516 -7.41 1 67.56 77 ASN B CA 1
ATOM 3191 C C . ASN B 1 77 ? -11.57 14.008 -7.262 1 67.56 77 ASN B C 1
ATOM 3193 O O . ASN B 1 77 ? -12.617 14.516 -7.688 1 67.56 77 ASN B O 1
ATOM 3197 N N . GLY B 1 78 ? -10.812 14.656 -6.336 1 68.19 78 GLY B N 1
ATOM 3198 C CA . GLY B 1 78 ? -10.734 16.109 -6.305 1 68.19 78 GLY B CA 1
ATOM 3199 C C . GLY B 1 78 ? -9.477 16.656 -6.945 1 68.19 78 GLY B C 1
ATOM 3200 O O . GLY B 1 78 ? -8.453 15.969 -6.996 1 68.19 78 GLY B O 1
ATOM 3201 N N . ASP B 1 79 ? -9.461 17.453 -7.918 1 84.81 79 ASP B N 1
ATOM 3202 C CA . ASP B 1 79 ? -8.391 18.156 -8.609 1 84.81 79 ASP B CA 1
ATOM 3203 C C . ASP B 1 79 ? -7.531 18.953 -7.625 1 84.81 79 ASP B C 1
ATOM 3205 O O . ASP B 1 79 ? -7.207 20.109 -7.867 1 84.81 79 ASP B O 1
ATOM 3209 N N . TRP B 1 80 ? -7.203 18.266 -6.398 1 93.94 80 TRP B N 1
ATOM 3210 C CA . TRP B 1 80 ? -6.328 18.953 -5.465 1 93.94 80 TRP B CA 1
ATOM 3211 C C . TRP B 1 80 ? -4.863 18.781 -5.848 1 93.94 80 TRP B C 1
ATOM 3213 O O . TRP B 1 80 ? -4.5 17.797 -6.496 1 93.94 80 TRP B O 1
ATOM 3223 N N . ASP B 1 81 ? -4.051 19.672 -5.465 1 96.31 81 ASP B N 1
ATOM 3224 C CA . ASP B 1 81 ? -2.654 19.688 -5.891 1 96.31 81 ASP B CA 1
ATOM 3225 C C . ASP B 1 81 ? -1.731 19.234 -4.766 1 96.31 81 ASP B C 1
ATOM 3227 O O . ASP B 1 81 ? -0.726 18.562 -5.02 1 96.31 81 ASP B O 1
ATOM 3231 N N . TRP B 1 82 ? -2.129 19.578 -3.541 1 97.62 82 TRP B N 1
ATOM 3232 C CA . TRP B 1 82 ? -1.247 19.266 -2.426 1 97.62 82 TRP B CA 1
ATOM 3233 C C . TRP B 1 82 ? -2.029 18.625 -1.28 1 97.62 82 TRP B C 1
ATOM 3235 O O . TRP B 1 82 ? -3.184 18.984 -1.037 1 97.62 82 TRP B O 1
ATOM 3245 N N . PHE B 1 83 ? -1.388 17.688 -0.654 1 97.44 83 PHE B N 1
ATOM 3246 C CA . PHE B 1 83 ? -1.86 17.047 0.567 1 97.44 83 PHE B CA 1
ATOM 3247 C C . PHE B 1 83 ? -1.233 17.688 1.796 1 97.44 83 PHE B C 1
ATOM 3249 O O . PHE B 1 83 ? -0.013 17.672 1.965 1 97.44 83 PHE B O 1
ATOM 3256 N N . VAL B 1 84 ? -2.018 18.297 2.668 1 97.62 84 VAL B N 1
ATOM 3257 C CA . VAL B 1 84 ? -1.534 19.016 3.84 1 97.62 84 VAL B CA 1
ATOM 3258 C C . VAL B 1 84 ? -2.033 18.344 5.109 1 97.62 84 VAL B C 1
ATOM 3260 O O . VAL B 1 84 ? -3.225 18.047 5.238 1 97.62 84 VAL B O 1
ATOM 3263 N N . THR B 1 85 ? -1.186 18.047 6.02 1 96.5 85 THR B N 1
ATOM 3264 C CA . THR B 1 85 ? -1.592 17.484 7.305 1 96.5 85 THR B CA 1
ATOM 3265 C C . THR B 1 85 ? -1.642 18.578 8.375 1 96.5 85 THR B C 1
ATOM 3267 O O . THR B 1 85 ? -0.729 19.391 8.477 1 96.5 85 THR B O 1
ATOM 3270 N N . LEU B 1 86 ? -2.723 18.562 9.102 1 95.69 86 LEU B N 1
ATOM 3271 C CA . LEU B 1 86 ? -2.906 19.516 10.195 1 95.69 86 LEU B CA 1
ATOM 3272 C C . LEU B 1 86 ? -3.471 18.812 11.43 1 95.69 86 LEU B C 1
ATOM 3274 O O . LEU B 1 86 ? -4.168 17.797 11.305 1 95.69 86 LEU B O 1
ATOM 3278 N N . SER B 1 87 ? -3.121 19.234 12.539 1 92 87 SER B N 1
ATOM 3279 C CA . SER B 1 87 ? -3.742 18.797 13.781 1 92 87 SER B CA 1
ATOM 3280 C C . SER B 1 87 ? -4.57 19.906 14.414 1 92 87 SER B C 1
ATOM 3282 O O . SER B 1 87 ? -4.555 21.047 13.945 1 92 87 SER B O 1
ATOM 3284 N N . SER B 1 88 ? -5.234 19.609 15.516 1 89.75 88 SER B N 1
ATOM 3285 C CA . SER B 1 88 ? -6.082 20.578 16.203 1 89.75 88 SER B CA 1
ATOM 3286 C C . SER B 1 88 ? -5.254 21.688 16.828 1 89.75 88 SER B C 1
ATOM 3288 O O . SER B 1 88 ? -5.789 22.734 17.203 1 89.75 88 SER B O 1
ATOM 3290 N N . SER B 1 89 ? -3.938 21.469 16.859 1 93.94 89 SER B N 1
ATOM 3291 C CA . SER B 1 89 ? -3.08 22.469 17.469 1 93.94 89 SER B CA 1
ATOM 3292 C C . SER B 1 89 ? -2.445 23.375 16.422 1 93.94 89 SER B C 1
ATOM 3294 O O . SER B 1 89 ? -1.602 24.219 16.734 1 93.94 89 SER B O 1
ATOM 3296 N N . ASP B 1 90 ? -2.771 23.172 15.219 1 96.25 90 ASP B N 1
ATOM 3297 C CA . ASP B 1 90 ? -2.32 24.016 14.117 1 96.25 90 ASP B CA 1
ATOM 3298 C C . ASP B 1 90 ? -3.324 25.125 13.828 1 96.25 90 ASP B C 1
ATOM 3300 O O . ASP B 1 90 ? -4.512 25 14.133 1 96.25 90 ASP B O 1
ATOM 3304 N N . TYR B 1 91 ? -2.842 26.203 13.25 1 98 91 TYR B N 1
ATOM 3305 C CA . TYR B 1 91 ? -3.713 27.266 12.781 1 98 91 TYR B CA 1
ATOM 3306 C C . TYR B 1 91 ? -3.074 28.016 11.617 1 98 91 TYR B C 1
ATOM 3308 O O . TYR B 1 91 ? -1.856 28.203 11.586 1 98 91 TYR B O 1
ATOM 3316 N N . PRO B 1 92 ? -3.904 28.391 10.656 1 97.94 92 PRO B N 1
ATOM 3317 C CA . PRO B 1 92 ? -3.338 29.172 9.547 1 97.94 92 PRO B CA 1
ATOM 3318 C C . PRO B 1 92 ? -2.961 30.594 9.961 1 97.94 92 PRO B C 1
ATOM 3320 O O . PRO B 1 92 ? -3.662 31.219 10.766 1 97.94 92 PRO B O 1
ATOM 3323 N N . ILE B 1 93 ? -1.937 31.125 9.383 1 97.94 93 ILE B N 1
ATOM 3324 C CA . ILE B 1 93 ? -1.538 32.5 9.656 1 97.94 93 ILE B CA 1
ATOM 3325 C C . ILE B 1 93 ? -1.497 33.281 8.359 1 97.94 93 ILE B C 1
ATOM 3327 O O . ILE B 1 93 ? -0.751 34.25 8.242 1 97.94 93 ILE B O 1
ATOM 3331 N N . VAL B 1 94 ? -2.125 32.812 7.324 1 97.31 94 VAL B N 1
ATOM 3332 C CA . VAL B 1 94 ? -2.455 33.469 6.062 1 97.31 94 VAL B CA 1
ATOM 3333 C C . VAL B 1 94 ? -3.885 33.125 5.656 1 97.31 94 VAL B C 1
ATOM 3335 O O . VAL B 1 94 ? -4.418 32.094 6.066 1 97.31 94 VAL B O 1
ATOM 3338 N N . THR B 1 95 ? -4.527 33.938 4.875 1 95.81 95 THR B N 1
ATOM 3339 C CA . THR B 1 95 ? -5.863 33.625 4.379 1 95.81 95 THR B CA 1
ATOM 3340 C C . THR B 1 95 ? -5.797 32.562 3.293 1 95.81 95 THR B C 1
ATOM 3342 O O . THR B 1 95 ? -4.727 32.281 2.742 1 95.81 95 THR B O 1
ATOM 3345 N N . GLN B 1 96 ? -6.91 31.922 3.02 1 95.62 96 GLN B N 1
ATOM 3346 C CA . GLN B 1 96 ? -6.953 30.938 1.934 1 95.62 96 GLN B CA 1
ATOM 3347 C C . GLN B 1 96 ? -6.68 31.609 0.588 1 95.62 96 GLN B C 1
ATOM 3349 O O . GLN B 1 96 ? -6.082 31 -0.302 1 95.62 96 GLN B O 1
ATOM 3354 N N . ASP B 1 97 ? -7.137 32.844 0.468 1 95.94 97 ASP B N 1
ATOM 3355 C CA . ASP B 1 97 ? -6.828 33.594 -0.746 1 95.94 97 ASP B CA 1
ATOM 3356 C C . ASP B 1 97 ? -5.32 33.781 -0.926 1 95.94 97 ASP B C 1
ATOM 3358 O O . ASP B 1 97 ? -4.801 33.594 -2.031 1 95.94 97 ASP B O 1
ATOM 3362 N N . ASP B 1 98 ? -4.645 34.125 0.176 1 97 98 ASP B N 1
ATOM 3363 C CA . ASP B 1 98 ? -3.191 34.25 0.134 1 97 98 ASP B CA 1
ATOM 3364 C C . ASP B 1 98 ? -2.535 32.938 -0.274 1 97 98 ASP B C 1
ATOM 3366 O O . ASP B 1 98 ? -1.693 32.906 -1.175 1 97 98 ASP B O 1
ATOM 3370 N N . LEU B 1 99 ? -2.908 31.859 0.361 1 97.06 99 LEU B N 1
ATOM 3371 C CA . LEU B 1 99 ? -2.312 30.547 0.145 1 97.06 99 LEU B CA 1
ATOM 3372 C C . LEU B 1 99 ? -2.527 30.078 -1.292 1 97.06 99 LEU B C 1
ATOM 3374 O O . LEU B 1 99 ? -1.58 29.672 -1.961 1 97.06 99 LEU B O 1
ATOM 3378 N N . LEU B 1 100 ? -3.771 30.172 -1.769 1 96.31 100 LEU B N 1
ATOM 3379 C CA . LEU B 1 100 ? -4.117 29.719 -3.113 1 96.31 100 LEU B CA 1
ATOM 3380 C C . LEU B 1 100 ? -3.387 30.547 -4.168 1 96.31 100 LEU B C 1
ATOM 3382 O O . LEU B 1 100 ? -2.922 30 -5.176 1 96.31 100 LEU B O 1
ATOM 3386 N N . ASP B 1 101 ? -3.318 31.797 -3.895 1 96.44 101 ASP B N 1
ATOM 3387 C CA . ASP B 1 101 ? -2.613 32.656 -4.832 1 96.44 101 ASP B CA 1
ATOM 3388 C C . ASP B 1 101 ? -1.14 32.281 -4.938 1 96.44 101 ASP B C 1
ATOM 3390 O O . ASP B 1 101 ? -0.623 32.062 -6.039 1 96.44 101 ASP B O 1
ATOM 3394 N N . VAL B 1 102 ? -0.46 32.188 -3.84 1 97.25 102 VAL B N 1
ATOM 3395 C CA . VAL B 1 102 ? 0.968 31.906 -3.82 1 97.25 102 VAL B CA 1
ATOM 3396 C C . VAL B 1 102 ? 1.22 30.531 -4.445 1 97.25 102 VAL B C 1
ATOM 3398 O O . VAL B 1 102 ? 2.111 30.375 -5.281 1 97.25 102 VAL B O 1
ATOM 3401 N N . PHE B 1 103 ? 0.414 29.531 -4.117 1 96.81 103 PHE B N 1
ATOM 3402 C CA . PHE B 1 103 ? 0.632 28.156 -4.582 1 96.81 103 PHE B CA 1
ATOM 3403 C C . PHE B 1 103 ? 0.292 28.031 -6.062 1 96.81 103 PHE B C 1
ATOM 3405 O O . PHE B 1 103 ? 0.723 27.078 -6.723 1 96.81 103 PHE B O 1
ATOM 3412 N N . SER B 1 104 ? -0.525 28.906 -6.559 1 95.44 104 SER B N 1
ATOM 3413 C CA . SER B 1 104 ? -0.819 28.891 -7.988 1 95.44 104 SER B CA 1
ATOM 3414 C C . SER B 1 104 ? 0.433 29.172 -8.812 1 95.44 104 SER B C 1
ATOM 3416 O O . SER B 1 104 ? 0.491 28.844 -10 1 95.44 104 SER B O 1
ATOM 3418 N N . HIS B 1 105 ? 1.4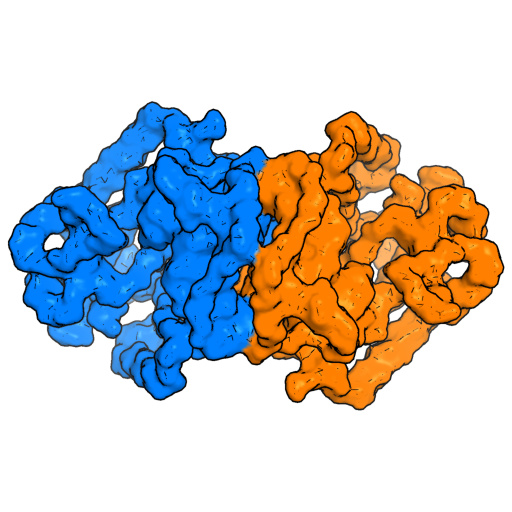3 29.75 -8.148 1 94.62 105 HIS B N 1
ATOM 3419 C CA . HIS B 1 105 ? 2.664 30.078 -8.844 1 94.62 105 HIS B CA 1
ATOM 3420 C C . HIS B 1 105 ? 3.766 29.078 -8.539 1 94.62 105 HIS B C 1
ATOM 3422 O O . HIS B 1 105 ? 4.883 29.203 -9.039 1 94.62 105 HIS B O 1
ATOM 3428 N N . VAL B 1 106 ? 3.523 28.125 -7.734 1 93.88 106 VAL B N 1
ATOM 3429 C CA . VAL B 1 106 ? 4.48 27.094 -7.328 1 93.88 106 VAL B CA 1
ATOM 3430 C C . VAL B 1 106 ? 4.332 25.859 -8.219 1 93.88 106 VAL B C 1
ATOM 3432 O O . VAL B 1 106 ? 3.215 25.422 -8.508 1 93.88 106 VAL B O 1
ATOM 3435 N N . PRO B 1 107 ? 5.441 25.359 -8.758 1 94.12 107 PRO B N 1
ATOM 3436 C CA . PRO B 1 107 ? 5.32 24.109 -9.492 1 94.12 107 PRO B CA 1
ATOM 3437 C C . PRO B 1 107 ? 4.59 23.016 -8.703 1 94.12 107 PRO B C 1
ATOM 3439 O O . PRO B 1 107 ? 4.906 22.781 -7.535 1 94.12 107 PRO B O 1
ATOM 3442 N N . ARG B 1 108 ? 3.668 22.344 -9.305 1 94.75 108 ARG B N 1
ATOM 3443 C CA . ARG B 1 108 ? 2.732 21.453 -8.633 1 94.75 108 ARG B CA 1
ATOM 3444 C C . ARG B 1 108 ? 3.434 20.188 -8.164 1 94.75 108 ARG B C 1
ATOM 3446 O O . ARG B 1 108 ? 2.881 19.422 -7.363 1 94.75 108 ARG B O 1
ATOM 3453 N N . ASN B 1 109 ? 4.621 19.922 -8.586 1 94.25 109 ASN B N 1
ATOM 3454 C CA . ASN B 1 109 ? 5.328 18.703 -8.227 1 94.25 109 ASN B CA 1
ATOM 3455 C C . ASN B 1 109 ? 6.191 18.891 -6.98 1 94.25 109 ASN B C 1
ATOM 3457 O O . ASN B 1 109 ? 6.824 17.953 -6.504 1 94.25 109 ASN B O 1
ATOM 3461 N N . LEU B 1 110 ? 6.238 20.125 -6.445 1 95.88 110 LEU B N 1
ATOM 3462 C CA . LEU B 1 110 ? 7.094 20.406 -5.297 1 95.88 110 LEU B CA 1
ATOM 3463 C C . LEU B 1 110 ? 6.492 19.812 -4.02 1 95.88 110 LEU B C 1
ATOM 3465 O O . LEU B 1 110 ? 5.27 19.828 -3.846 1 95.88 110 LEU B O 1
ATOM 3469 N N . ASN B 1 111 ? 7.336 19.328 -3.213 1 97.62 111 ASN B N 1
ATOM 3470 C CA . ASN B 1 111 ? 6.984 18.781 -1.905 1 97.62 111 ASN B CA 1
ATOM 3471 C C . ASN B 1 111 ? 7.637 19.578 -0.775 1 97.62 111 ASN B C 1
ATOM 3473 O O . ASN B 1 111 ? 8.867 19.703 -0.73 1 97.62 111 ASN B O 1
ATOM 3477 N N . PHE B 1 112 ? 6.863 20.141 0.108 1 97.38 112 PHE B N 1
ATOM 3478 C CA . PHE B 1 112 ? 7.355 20.906 1.242 1 97.38 112 PHE B CA 1
ATOM 3479 C C . PHE B 1 112 ? 7.465 20.031 2.486 1 97.38 112 PHE B C 1
ATOM 3481 O O . PHE B 1 112 ? 6.457 19.719 3.115 1 97.38 112 PHE B O 1
ATOM 3488 N N . ILE B 1 113 ? 8.641 19.688 2.818 1 95.94 113 ILE B N 1
ATOM 3489 C CA . ILE B 1 113 ? 8.914 18.734 3.893 1 95.94 113 ILE B CA 1
ATOM 3490 C C . ILE B 1 113 ? 10.258 19.047 4.543 1 95.94 113 ILE B C 1
ATOM 3492 O O . ILE B 1 113 ? 11.281 19.109 3.865 1 95.94 113 ILE B O 1
ATOM 3496 N N . ASP B 1 114 ? 10.234 19.359 5.855 1 93.38 114 ASP B N 1
ATOM 3497 C CA . ASP B 1 114 ? 11.469 19.516 6.617 1 93.38 114 ASP B CA 1
ATOM 3498 C C . ASP B 1 114 ? 12.164 18.172 6.828 1 93.38 114 ASP B C 1
ATOM 3500 O O . ASP B 1 114 ? 11.633 17.297 7.512 1 93.38 114 ASP B O 1
ATOM 3504 N N . HIS B 1 115 ? 13.328 17.984 6.238 1 90.5 115 HIS B N 1
ATOM 3505 C CA . HIS B 1 115 ? 13.969 16.672 6.258 1 90.5 115 HIS B CA 1
ATOM 3506 C C . HIS B 1 115 ? 15.469 16.797 6.488 1 90.5 115 HIS B C 1
ATOM 3508 O O . HIS B 1 115 ? 16.062 17.828 6.176 1 90.5 115 HIS B O 1
ATOM 3514 N N . THR B 1 116 ? 16.031 15.773 7.047 1 90.75 116 THR B N 1
ATOM 3515 C CA . THR B 1 116 ? 17.484 15.664 7.238 1 90.75 116 THR B CA 1
ATOM 3516 C C . THR B 1 116 ? 17.922 14.211 7.195 1 90.75 116 THR B C 1
ATOM 3518 O O . THR B 1 116 ? 17.172 13.312 7.562 1 90.75 116 THR B O 1
ATOM 3521 N N . SER B 1 117 ? 19.094 13.938 6.719 1 88.69 117 SER B N 1
ATOM 3522 C CA . SER B 1 117 ? 19.688 12.602 6.73 1 88.69 117 SER B CA 1
ATOM 3523 C C . SER B 1 117 ? 20.547 12.391 7.977 1 88.69 117 SER B C 1
ATOM 3525 O O . SER B 1 117 ? 21.062 11.297 8.195 1 88.69 117 SER B O 1
ATOM 3527 N N . ASP B 1 118 ? 20.672 13.461 8.672 1 88.06 118 ASP B N 1
ATOM 3528 C CA . ASP B 1 118 ? 21.391 13.359 9.938 1 88.06 118 ASP B CA 1
ATOM 3529 C C . ASP B 1 118 ? 20.516 12.758 11.023 1 88.06 118 ASP B C 1
ATOM 3531 O O . ASP B 1 118 ? 19.797 13.477 11.727 1 88.06 118 ASP B O 1
ATOM 3535 N N . VAL B 1 119 ? 20.703 11.555 11.172 1 85.62 119 VAL B N 1
ATOM 3536 C CA . VAL B 1 119 ? 19.797 10.828 12.047 1 85.62 119 VAL B CA 1
ATOM 3537 C C . VAL B 1 119 ? 20.328 10.844 13.484 1 85.62 119 VAL B C 1
ATOM 3539 O O . VAL B 1 119 ? 19.547 10.867 14.438 1 85.62 119 VAL B O 1
ATOM 3542 N N . GLY B 1 120 ? 21.641 10.867 13.742 1 84.38 120 GLY B N 1
ATOM 3543 C CA . GLY B 1 120 ? 22.25 10.93 15.062 1 84.38 120 GLY B CA 1
ATOM 3544 C C . GLY B 1 120 ? 21.703 9.898 16.031 1 84.38 120 GLY B C 1
ATOM 3545 O O . GLY B 1 120 ? 21.672 8.703 15.711 1 84.38 120 GLY B O 1
ATOM 3546 N N . TRP B 1 121 ? 21.219 10.375 17.172 1 82.75 121 TRP B N 1
ATOM 3547 C CA . TRP B 1 121 ? 20.734 9.516 18.25 1 82.75 121 TRP B CA 1
ATOM 3548 C C . TRP B 1 121 ? 19.469 8.773 17.812 1 82.75 121 TRP B C 1
ATOM 3550 O O . TRP B 1 121 ? 19.109 7.742 18.391 1 82.75 121 TRP B O 1
ATOM 3560 N N . LYS B 1 122 ? 18.766 9.195 16.875 1 87.25 122 LYS B N 1
ATOM 3561 C CA . LYS B 1 122 ? 17.547 8.57 16.375 1 87.25 122 LYS B CA 1
ATOM 3562 C C . LYS B 1 122 ? 17.828 7.18 15.812 1 87.25 122 LYS B C 1
ATOM 3564 O O . LYS B 1 122 ? 16.922 6.359 15.688 1 87.25 122 LYS B O 1
ATOM 3569 N N . LEU B 1 123 ? 19.062 6.949 15.43 1 87.06 123 LEU B N 1
ATOM 3570 C CA . LEU B 1 123 ? 19.453 5.629 14.938 1 87.06 123 LEU B CA 1
ATOM 3571 C C . LEU B 1 123 ? 19.188 4.562 15.992 1 87.06 123 LEU B C 1
ATOM 3573 O O . LEU B 1 123 ? 18.609 3.518 15.695 1 87.06 123 LEU B O 1
ATOM 3577 N N . TYR B 1 124 ? 19.562 4.867 17.219 1 89.06 124 TYR B N 1
ATOM 3578 C CA . TYR B 1 124 ? 19.484 3.883 18.281 1 89.06 124 TYR B CA 1
ATOM 3579 C C . TYR B 1 124 ? 18.094 3.867 18.906 1 89.06 124 TYR B C 1
ATOM 3581 O O . TYR B 1 124 ? 17.672 2.867 19.5 1 89.06 124 TYR B O 1
ATOM 3589 N N . GLN B 1 125 ? 17.391 4.902 18.719 1 88.06 125 GLN B N 1
ATOM 3590 C CA . GLN B 1 125 ? 16.109 4.988 19.391 1 88.06 125 GLN B CA 1
ATOM 3591 C C . GLN B 1 125 ? 14.961 4.637 18.438 1 88.06 125 GLN B C 1
ATOM 3593 O O . GLN B 1 125 ? 13.914 4.16 18.875 1 88.06 125 GLN B O 1
ATOM 3598 N N . ARG B 1 126 ? 15.195 4.898 17.203 1 89.81 126 ARG B N 1
ATOM 3599 C CA . ARG B 1 126 ? 14.062 4.789 16.281 1 89.81 126 ARG B CA 1
ATOM 3600 C C . ARG B 1 126 ? 14.359 3.777 15.18 1 89.81 126 ARG B C 1
ATOM 3602 O O . ARG B 1 126 ? 13.453 3.068 14.727 1 89.81 126 ARG B O 1
ATOM 3609 N N . VAL B 1 127 ? 15.531 3.646 14.797 1 89.69 127 VAL B N 1
ATOM 3610 C CA . VAL B 1 127 ? 15.867 2.852 13.625 1 89.69 127 VAL B CA 1
ATOM 3611 C C . VAL B 1 127 ? 16.141 1.407 14.039 1 89.69 127 VAL B C 1
ATOM 3613 O O . VAL B 1 127 ? 15.609 0.472 13.43 1 89.69 127 VAL B O 1
ATOM 3616 N N . GLN B 1 128 ? 16.844 1.194 15.062 1 91.88 128 GLN B N 1
ATOM 3617 C CA . GLN B 1 128 ? 17.328 -0.134 15.414 1 91.88 128 GLN B CA 1
ATOM 3618 C C . GLN B 1 128 ? 16.297 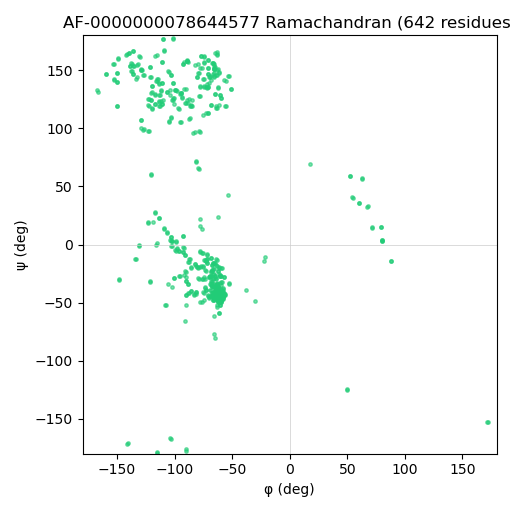-0.911 16.219 1 91.88 128 GLN B C 1
ATOM 3620 O O . GLN B 1 128 ? 16.109 -2.111 16.016 1 91.88 128 GLN B O 1
ATOM 3625 N N . PRO B 1 129 ? 15.648 -0.239 17.094 1 93.62 129 PRO B N 1
ATOM 3626 C CA . PRO B 1 129 ? 14.648 -1.004 17.844 1 93.62 129 PRO B CA 1
ATOM 3627 C C . PRO B 1 129 ? 13.5 -1.493 16.969 1 93.62 129 PRO B C 1
ATOM 3629 O O . PRO B 1 129 ? 13.211 -0.884 15.938 1 93.62 129 PRO B O 1
ATOM 3632 N N . ILE B 1 130 ? 12.969 -2.623 17.422 1 94.62 130 ILE B N 1
ATOM 3633 C CA . ILE B 1 130 ? 11.781 -3.162 16.766 1 94.62 130 ILE B CA 1
ATOM 3634 C C . ILE B 1 130 ? 10.547 -2.877 17.625 1 94.62 130 ILE B C 1
ATOM 3636 O O . ILE B 1 130 ? 10.359 -3.486 18.688 1 94.62 130 ILE B O 1
ATOM 3640 N N . VAL B 1 131 ? 9.742 -1.998 17.156 1 95.06 131 VAL B N 1
ATOM 3641 C CA . VAL B 1 131 ? 8.555 -1.564 17.875 1 95.06 131 VAL B CA 1
ATOM 3642 C C . VAL B 1 131 ? 7.316 -2.246 17.297 1 95.06 131 VAL B C 1
ATOM 3644 O O . VAL B 1 131 ? 7.203 -2.402 16.078 1 95.06 131 VAL B O 1
ATOM 3647 N N . VAL B 1 132 ? 6.422 -2.66 18.172 1 93.69 132 VAL B N 1
ATOM 3648 C CA . VAL B 1 132 ? 5.168 -3.27 17.75 1 93.69 132 VAL B CA 1
ATOM 3649 C C . VAL B 1 132 ? 3.998 -2.367 18.125 1 93.69 132 VAL B C 1
ATOM 3651 O O . VAL B 1 132 ? 3.867 -1.968 19.281 1 93.69 132 VAL B O 1
ATOM 3654 N N . ASP B 1 133 ? 3.207 -1.979 17.172 1 93.44 133 ASP B N 1
ATOM 3655 C CA . ASP B 1 133 ? 2.027 -1.146 17.391 1 93.44 133 ASP B CA 1
ATO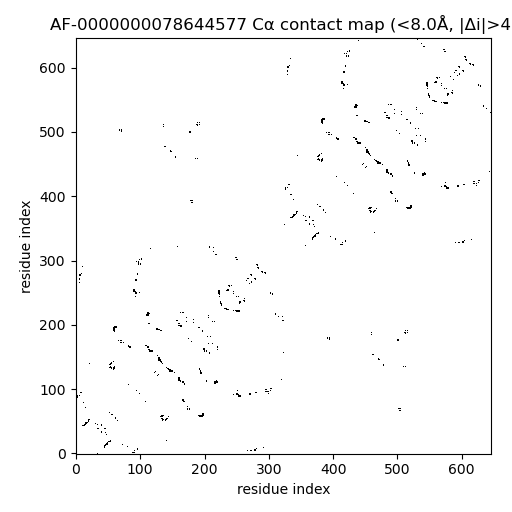M 3656 C C . ASP B 1 133 ? 0.747 -1.973 17.297 1 93.44 133 ASP B C 1
ATOM 3658 O O . ASP B 1 133 ? 0.278 -2.279 16.203 1 93.44 133 ASP B O 1
ATOM 3662 N N . PRO B 1 134 ? 0.111 -2.248 18.391 1 91.25 134 PRO B N 1
ATOM 3663 C CA . PRO B 1 134 ? -1.11 -3.057 18.375 1 91.25 134 PRO B CA 1
ATOM 3664 C C . PRO B 1 134 ? -2.271 -2.355 17.672 1 91.25 134 PRO B C 1
ATOM 3666 O O . PRO B 1 134 ? -3.262 -2.998 17.312 1 91.25 134 PRO B O 1
ATOM 3669 N N . GLY B 1 135 ? -2.176 -1.079 17.469 1 89.25 135 GLY B N 1
ATOM 3670 C CA . GLY B 1 135 ? -3.217 -0.338 16.781 1 89.25 135 GLY B CA 1
ATOM 3671 C C . GLY B 1 135 ? -3.404 -0.777 15.344 1 89.25 135 GLY B C 1
ATOM 3672 O O . GLY B 1 135 ? -4.41 -0.446 14.711 1 89.25 135 GLY B O 1
ATOM 3673 N N . ILE B 1 136 ? -2.447 -1.533 14.891 1 91.44 136 ILE B N 1
ATOM 3674 C CA . ILE B 1 136 ? -2.506 -2.023 13.516 1 91.44 136 ILE B CA 1
ATOM 3675 C C . ILE B 1 136 ? -3.459 -3.215 13.43 1 91.44 136 ILE B C 1
ATOM 3677 O O . ILE B 1 136 ? -4.133 -3.41 12.422 1 91.44 136 ILE B O 1
ATOM 3681 N N . TYR B 1 137 ? -3.59 -3.992 14.539 1 90.5 137 TYR B N 1
ATOM 3682 C CA . TYR B 1 137 ? -4.293 -5.262 14.383 1 90.5 137 TYR B CA 1
ATOM 3683 C C . TYR B 1 137 ? -5.309 -5.465 15.5 1 90.5 137 TYR B C 1
ATOM 3685 O O . TYR B 1 137 ? -6.125 -6.391 15.438 1 90.5 137 TYR B O 1
ATOM 3693 N N . LEU B 1 138 ? -5.215 -4.656 16.484 1 87.94 138 LEU B N 1
ATOM 3694 C CA . LEU B 1 138 ? -6.195 -4.758 17.562 1 87.94 138 LEU B CA 1
ATOM 3695 C C . LEU B 1 138 ? -7.227 -3.639 17.453 1 87.94 138 LEU B C 1
ATOM 3697 O O . LEU B 1 138 ? -6.895 -2.512 17.094 1 87.94 138 LEU B O 1
ATOM 3701 N N . ALA B 1 139 ? -8.391 -3.963 17.828 1 78.12 139 ALA B N 1
ATOM 3702 C CA . ALA B 1 139 ? -9.484 -2.988 17.797 1 78.12 139 ALA B CA 1
ATOM 3703 C C . ALA B 1 139 ? -9.336 -1.967 18.922 1 78.12 139 ALA B C 1
ATOM 3705 O O . ALA B 1 139 ? -9.688 -0.796 18.75 1 78.12 139 ALA B O 1
ATOM 3706 N N . ARG B 1 140 ? -8.859 -2.518 20.031 1 74.19 140 ARG B N 1
ATOM 3707 C CA . ARG B 1 140 ? -8.688 -1.614 21.172 1 74.19 140 ARG B CA 1
ATOM 3708 C C . ARG B 1 140 ? -7.215 -1.27 21.375 1 74.19 140 ARG B C 1
ATOM 3710 O O . ARG B 1 140 ? -6.352 -2.145 21.297 1 74.19 140 ARG B O 1
ATOM 3717 N N . ARG B 1 141 ? -7.035 -0.041 21.531 1 64.94 141 ARG B N 1
ATOM 3718 C CA . ARG B 1 141 ? -5.684 0.505 21.625 1 64.94 141 ARG B CA 1
ATOM 3719 C C . ARG B 1 141 ? -4.969 -0.01 22.859 1 64.94 141 ARG B C 1
ATOM 3721 O O . ARG B 1 141 ? -5.547 -0.039 23.953 1 64.94 141 ARG B O 1
ATOM 3728 N N . THR B 1 142 ? -3.936 -0.649 22.5 1 73.94 142 THR B N 1
ATOM 3729 C CA . THR B 1 142 ? -2.98 -0.869 23.594 1 73.94 142 THR B CA 1
ATOM 3730 C C . THR B 1 142 ? -1.662 -0.157 23.297 1 73.94 142 THR B C 1
ATOM 3732 O O . THR B 1 142 ? -1.438 0.312 22.172 1 73.94 142 THR B O 1
ATOM 3735 N N . ARG B 1 143 ? -0.852 0.058 24.219 1 83.25 143 ARG B N 1
ATOM 3736 C CA . ARG B 1 143 ? 0.411 0.774 24.078 1 83.25 143 ARG B CA 1
ATOM 3737 C C . ARG B 1 143 ? 1.383 -0.005 23.188 1 83.25 143 ARG B C 1
ATOM 3739 O O . ARG B 1 143 ? 1.357 -1.237 23.172 1 83.25 143 ARG B O 1
ATOM 3746 N N . ILE B 1 144 ? 2.156 0.721 22.516 1 89 144 ILE B N 1
ATOM 3747 C CA . ILE B 1 144 ? 3.213 0.102 21.719 1 89 144 ILE B CA 1
ATOM 3748 C C . ILE B 1 144 ? 4.188 -0.629 22.641 1 89 144 ILE B C 1
ATOM 3750 O O . ILE B 1 144 ? 4.309 -0.292 23.828 1 89 144 ILE B O 1
ATOM 3754 N N . PHE B 1 145 ? 4.785 -1.655 22.156 1 89.62 145 PHE B N 1
ATOM 3755 C CA . PHE B 1 145 ? 5.816 -2.336 22.938 1 89.62 145 PHE B CA 1
ATOM 3756 C C . PHE B 1 145 ? 7.02 -2.67 22.062 1 89.62 145 PHE B C 1
ATOM 3758 O O . PHE B 1 145 ? 6.957 -2.543 20.828 1 89.62 145 PHE B O 1
ATOM 3765 N N . TYR B 1 146 ? 8.109 -3.025 22.734 1 90.94 146 TYR B N 1
ATOM 3766 C CA . TYR B 1 146 ? 9.391 -3.236 22.062 1 90.94 146 TYR B CA 1
ATOM 3767 C C . TYR B 1 146 ? 9.773 -4.711 22.078 1 90.94 146 TYR B C 1
ATOM 3769 O O . TYR B 1 146 ? 9.57 -5.406 23.078 1 90.94 146 TYR B O 1
ATOM 3777 N N . ALA B 1 147 ? 10.289 -5.109 20.922 1 91.44 147 ALA B N 1
ATOM 3778 C CA . ALA B 1 147 ? 10.984 -6.391 20.938 1 91.44 147 ALA B CA 1
ATOM 3779 C C . ALA B 1 147 ? 12.344 -6.266 21.609 1 91.44 147 ALA B C 1
ATOM 3781 O O . ALA B 1 147 ? 12.938 -5.188 21.641 1 91.44 147 ALA B O 1
ATOM 3782 N N . SER B 1 148 ? 12.797 -7.398 22.094 1 89.81 148 SER B N 1
ATOM 3783 C CA . SER B 1 148 ? 14.102 -7.398 22.75 1 89.81 148 SER B CA 1
ATOM 3784 C C . SER B 1 148 ? 15.234 -7.32 21.734 1 89.81 148 SER B C 1
ATOM 3786 O O . SER B 1 148 ? 16.281 -6.75 22.016 1 89.81 148 SER B O 1
ATOM 3788 N N . GLN B 1 149 ? 14.984 -7.832 20.609 1 89.5 149 GLN B N 1
ATOM 3789 C CA . GLN B 1 149 ? 15.992 -7.832 19.562 1 89.5 149 GLN B CA 1
ATOM 3790 C C . GLN B 1 149 ? 16.062 -6.477 18.859 1 89.5 149 GLN B C 1
ATOM 3792 O O . GLN B 1 149 ? 15.055 -5.766 18.781 1 89.5 149 GLN B O 1
ATOM 3797 N N . THR B 1 150 ? 17.203 -6.145 18.438 1 91 150 THR B N 1
ATOM 3798 C CA . THR B 1 150 ? 17.406 -4.988 17.578 1 91 150 THR B CA 1
ATOM 3799 C C . THR B 1 150 ? 17.766 -5.426 16.156 1 91 150 THR B C 1
ATOM 3801 O O . THR B 1 150 ? 17.984 -6.613 15.906 1 91 150 THR B O 1
ATOM 3804 N N . ARG B 1 151 ? 17.719 -4.516 15.281 1 90.75 151 ARG B N 1
ATOM 3805 C CA . ARG B 1 151 ? 18.062 -4.84 13.906 1 90.75 151 ARG B CA 1
ATOM 3806 C C . ARG B 1 151 ? 19.031 -3.807 13.32 1 90.75 151 ARG B C 1
ATOM 3808 O O . ARG B 1 151 ? 19.078 -2.668 13.789 1 90.75 151 ARG B O 1
ATOM 3815 N N . PRO B 1 152 ? 19.797 -4.25 12.32 1 89.88 152 PRO B N 1
ATOM 3816 C CA . PRO B 1 152 ? 20.688 -3.285 11.672 1 89.88 152 PRO B CA 1
ATOM 3817 C C . PRO B 1 152 ? 19.938 -2.203 10.906 1 89.88 152 PRO B C 1
ATOM 3819 O O . PRO B 1 152 ? 18.781 -2.41 10.5 1 89.88 152 PRO B O 1
ATOM 3822 N N . ALA B 1 153 ? 20.609 -1.108 10.734 1 90.94 153 ALA B N 1
ATOM 3823 C CA . ALA B 1 153 ? 20.031 -0.039 9.93 1 90.94 153 ALA B CA 1
ATOM 3824 C C . ALA B 1 153 ? 19.844 -0.49 8.484 1 90.94 153 ALA B C 1
ATOM 3826 O O . ALA B 1 153 ? 20.609 -1.301 7.969 1 90.94 153 ALA B O 1
ATOM 3827 N N . PRO B 1 154 ? 18.781 0.036 7.926 1 92.56 154 PRO B N 1
ATOM 3828 C CA . PRO B 1 154 ? 18.578 -0.33 6.52 1 92.56 154 PRO B CA 1
ATOM 3829 C C . PRO B 1 154 ? 19.719 0.129 5.617 1 92.56 154 PRO B C 1
ATOM 3831 O O . PRO B 1 154 ? 20.312 1.188 5.848 1 92.56 154 PRO B O 1
ATOM 3834 N N . ASN B 1 155 ? 19.984 -0.625 4.586 1 90.88 155 ASN B N 1
ATOM 3835 C CA . ASN B 1 155 ? 20.984 -0.205 3.605 1 90.88 155 ASN B CA 1
ATOM 3836 C C . ASN B 1 155 ? 20.453 -0.326 2.18 1 90.88 155 ASN B C 1
ATOM 3838 O O . ASN B 1 155 ? 21.188 -0.077 1.219 1 90.88 155 ASN B O 1
ATOM 3842 N N . SER B 1 156 ? 19.219 -0.794 2.066 1 89.44 156 SER B N 1
ATOM 3843 C CA . SER B 1 156 ? 18.578 -0.783 0.755 1 89.44 156 SER B CA 1
ATOM 3844 C C . SER B 1 156 ? 18.031 0.599 0.418 1 89.44 156 SER B C 1
ATOM 3846 O O . SER B 1 156 ? 17.734 0.889 -0.742 1 89.44 156 SER B O 1
ATOM 3848 N N . PHE B 1 157 ? 17.844 1.401 1.369 1 91.56 157 PHE B N 1
ATOM 3849 C CA . PHE B 1 157 ? 17.5 2.812 1.26 1 91.56 157 PHE B CA 1
ATOM 3850 C C . PHE B 1 157 ? 18.078 3.604 2.432 1 91.56 157 PHE B C 1
ATOM 3852 O O . PHE B 1 157 ? 18.422 3.029 3.463 1 91.56 157 PHE B O 1
ATOM 3859 N N . LYS B 1 158 ? 18.172 4.871 2.232 1 93.31 158 LYS B N 1
ATOM 3860 C CA . LYS B 1 158 ? 18.703 5.742 3.279 1 93.31 158 LYS B CA 1
ATOM 3861 C C . LYS B 1 158 ? 17.578 6.277 4.164 1 93.31 158 LYS B C 1
ATOM 3863 O O . LYS B 1 158 ? 16.531 6.695 3.664 1 93.31 158 LYS B O 1
ATOM 3868 N N . PHE B 1 159 ? 17.812 6.203 5.461 1 94.62 159 PHE B N 1
ATOM 3869 C CA . PHE B 1 159 ? 16.844 6.684 6.434 1 94.62 159 PHE B CA 1
ATOM 3870 C C . PHE B 1 159 ? 16.891 8.203 6.539 1 94.62 159 PHE B C 1
ATOM 3872 O O . PHE B 1 159 ? 17.969 8.789 6.66 1 94.62 159 PHE B O 1
ATOM 3879 N N . PHE B 1 160 ? 15.758 8.883 6.414 1 94.81 160 PHE B N 1
ATOM 3880 C CA . PHE B 1 160 ? 15.602 10.32 6.605 1 94.81 160 PHE B CA 1
ATOM 3881 C C . PHE B 1 160 ? 14.586 10.617 7.699 1 94.81 160 PHE B C 1
ATOM 3883 O O . PHE B 1 160 ? 13.734 9.781 8 1 94.81 160 PHE B O 1
ATOM 3890 N N . THR B 1 161 ? 14.719 11.727 8.344 1 94.19 161 THR B N 1
ATOM 3891 C CA . THR B 1 161 ? 13.789 12.125 9.391 1 94.19 161 THR B CA 1
ATOM 3892 C C . THR B 1 161 ? 13.516 13.625 9.328 1 94.19 161 THR B C 1
ATOM 3894 O O . THR B 1 161 ? 14.195 14.359 8.602 1 94.19 161 THR B O 1
ATOM 3897 N N . GLY B 1 162 ? 12.445 14.078 9.992 1 93.44 162 GLY B N 1
ATOM 3898 C CA . GLY B 1 162 ? 12.078 15.484 10.039 1 93.44 162 GLY B CA 1
ATOM 3899 C C . GLY B 1 162 ? 10.727 15.727 10.672 1 93.44 162 GLY B C 1
ATOM 3900 O O . GLY B 1 162 ? 10.312 14.992 11.578 1 93.44 162 GLY B O 1
ATOM 3901 N N . SER B 1 163 ? 10.086 16.828 10.273 1 93.12 163 SER B N 1
ATOM 3902 C CA . SER B 1 163 ? 8.789 17.219 10.805 1 93.12 163 SER B CA 1
ATOM 3903 C C . SER B 1 163 ? 7.684 16.297 10.32 1 93.12 163 SER B C 1
ATOM 3905 O O . SER B 1 163 ? 7.672 15.891 9.156 1 93.12 163 SER B O 1
ATOM 3907 N N . PRO B 1 164 ? 6.777 15.891 11.281 1 94.5 164 PRO B N 1
ATOM 3908 C CA . PRO B 1 164 ? 5.664 15.055 10.836 1 94.5 164 PRO B CA 1
ATOM 3909 C C . PRO B 1 164 ? 4.637 15.828 10.016 1 94.5 164 PRO B C 1
ATOM 3911 O O . PRO B 1 164 ? 3.742 15.227 9.414 1 94.5 164 PRO B O 1
ATOM 3914 N N . TRP B 1 165 ? 4.746 17.109 9.945 1 95.75 165 TRP B N 1
ATOM 3915 C CA . TRP B 1 165 ? 3.811 17.938 9.195 1 95.75 165 TRP B CA 1
ATOM 3916 C C . TRP B 1 165 ? 4.32 18.188 7.781 1 95.75 165 TRP B C 1
ATOM 3918 O O . TRP B 1 165 ? 5.438 18.672 7.598 1 95.75 165 TRP B O 1
ATOM 3928 N N . VAL B 1 166 ? 3.43 17.875 6.836 1 97.44 166 VAL B N 1
ATOM 3929 C CA . VAL B 1 166 ? 3.947 17.859 5.473 1 97.44 166 VAL B CA 1
ATOM 3930 C C . VAL B 1 166 ? 2.953 18.547 4.535 1 97.44 166 VAL B C 1
ATOM 3932 O O . VAL B 1 166 ? 1.77 18.656 4.859 1 97.44 166 VAL B O 1
ATOM 3935 N N . ILE B 1 167 ? 3.365 19.094 3.455 1 98.25 167 ILE B N 1
ATOM 3936 C CA . ILE B 1 167 ? 2.652 19.547 2.262 1 98.25 167 ILE B CA 1
ATOM 3937 C C . ILE B 1 167 ? 3.219 18.844 1.031 1 98.25 167 ILE B C 1
ATOM 3939 O O . ILE B 1 167 ? 4.25 19.25 0.493 1 98.25 167 ILE B O 1
ATOM 3943 N N . LEU B 1 168 ? 2.512 17.797 0.656 1 98.25 168 LEU B N 1
ATOM 3944 C CA . LEU B 1 168 ? 3.061 16.891 -0.353 1 98.25 168 LEU B CA 1
ATOM 3945 C C . LEU B 1 168 ? 2.219 16.922 -1.625 1 98.25 168 LEU B C 1
ATOM 3947 O O . LEU B 1 168 ? 0.99 17 -1.56 1 98.25 168 LEU B O 1
ATOM 3951 N N . SER B 1 169 ? 2.883 16.844 -2.74 1 97.69 169 SER B N 1
ATOM 3952 C CA . SER B 1 169 ? 2.205 16.906 -4.031 1 97.69 169 SER B CA 1
ATOM 3953 C C . SER B 1 169 ? 1.294 15.703 -4.234 1 97.69 169 SER B C 1
ATOM 3955 O O . SER B 1 169 ? 1.556 14.625 -3.703 1 97.69 169 SER B O 1
ATOM 3957 N N . ARG B 1 170 ? 0.258 15.945 -5.008 1 96.5 170 ARG B N 1
ATOM 3958 C CA . ARG B 1 170 ? -0.68 14.875 -5.332 1 96.5 170 ARG B CA 1
ATOM 3959 C C . ARG B 1 170 ? 0.038 13.695 -5.977 1 96.5 170 ARG B C 1
ATOM 3961 O O . ARG B 1 170 ? -0.223 12.547 -5.637 1 96.5 170 ARG B O 1
ATOM 3968 N N . SER B 1 171 ? 0.962 13.945 -6.898 1 95.06 171 SER B N 1
ATOM 3969 C CA . SER B 1 171 ? 1.682 12.891 -7.605 1 95.06 171 SER B CA 1
ATOM 3970 C C . SER B 1 171 ? 2.521 12.055 -6.648 1 95.06 171 SER B C 1
ATOM 3972 O O . SER B 1 171 ? 2.598 10.828 -6.789 1 95.06 171 SER B O 1
ATOM 3974 N N . PHE B 1 172 ? 3.131 12.703 -5.715 1 97 172 PHE B N 1
ATOM 3975 C CA . PHE B 1 172 ? 3.928 11.969 -4.738 1 97 172 PHE B CA 1
ATOM 3976 C C . PHE B 1 172 ? 3.037 11.117 -3.842 1 97 172 PHE B C 1
ATOM 3978 O O . PHE B 1 172 ? 3.377 9.977 -3.52 1 97 172 PHE B O 1
ATOM 3985 N N . MET B 1 173 ? 1.929 11.664 -3.439 1 96.12 173 MET B N 1
ATOM 3986 C CA . MET B 1 173 ? 1.021 10.898 -2.596 1 96.12 173 MET B CA 1
ATOM 3987 C C . MET B 1 173 ? 0.467 9.688 -3.35 1 96.12 173 MET B C 1
ATOM 3989 O O . MET B 1 173 ? 0.293 8.617 -2.771 1 96.12 173 MET B O 1
ATOM 3993 N N . GLU B 1 174 ? 0.143 9.898 -4.602 1 93.19 174 GLU B N 1
ATOM 3994 C CA . GLU B 1 174 ? -0.27 8.773 -5.434 1 93.19 174 GLU B CA 1
ATOM 3995 C C . GLU B 1 174 ? 0.81 7.695 -5.477 1 93.19 174 GLU B C 1
ATOM 3997 O O . GLU B 1 174 ? 0.507 6.504 -5.402 1 93.19 174 GLU B O 1
ATOM 4002 N N . TYR B 1 175 ? 2.006 8.141 -5.625 1 94.88 175 TYR B N 1
ATOM 4003 C CA . TYR B 1 175 ? 3.154 7.242 -5.621 1 94.88 175 TYR B CA 1
ATOM 4004 C C . TYR B 1 175 ? 3.244 6.48 -4.305 1 94.88 175 TYR B C 1
ATOM 4006 O O . TYR B 1 175 ? 3.506 5.273 -4.297 1 94.88 175 TYR B O 1
ATOM 4014 N N . CYS B 1 176 ? 3.02 7.125 -3.164 1 96.12 176 CYS B N 1
ATOM 4015 C CA . CYS B 1 176 ? 3.094 6.496 -1.85 1 96.12 176 CYS B CA 1
ATOM 4016 C C . CYS B 1 176 ? 1.995 5.453 -1.684 1 96.12 176 CYS B C 1
ATOM 4018 O O . CYS B 1 176 ? 2.205 4.422 -1.041 1 96.12 176 CYS B O 1
ATOM 4020 N N . VAL B 1 177 ? 0.849 5.711 -2.227 1 93.31 177 VAL B N 1
ATOM 4021 C CA . VAL B 1 177 ? -0.306 4.84 -2.039 1 93.31 177 VAL B CA 1
ATOM 4022 C C . VAL B 1 177 ? -0.221 3.656 -3 1 93.31 177 VAL B C 1
ATOM 4024 O O . VAL B 1 177 ? -0.463 2.512 -2.609 1 93.31 177 VAL B O 1
ATOM 4027 N N . THR B 1 178 ? 0.173 3.834 -4.234 1 86.56 178 THR B N 1
ATOM 4028 C CA . THR B 1 178 ? 0.17 2.773 -5.234 1 86.56 178 THR B CA 1
ATOM 4029 C C . THR B 1 178 ? 1.473 1.98 -5.184 1 86.56 178 THR B C 1
ATOM 4031 O O . THR B 1 178 ? 1.462 0.751 -5.281 1 86.56 178 THR B O 1
ATOM 4034 N N . GLY B 1 179 ? 2.6 2.725 -5.031 1 81.62 179 GLY B N 1
ATOM 4035 C CA . GLY B 1 179 ? 3.889 2.064 -4.91 1 81.62 179 GLY B CA 1
ATOM 4036 C C . GLY B 1 179 ? 4.27 1.269 -6.145 1 81.62 179 GLY B C 1
ATOM 4037 O O . GLY B 1 179 ? 4.645 0.097 -6.043 1 81.62 179 GLY B O 1
ATOM 4038 N N . TYR B 1 180 ? 4.332 1.843 -7.273 1 80.69 180 TYR B N 1
ATOM 4039 C CA . TYR B 1 180 ? 4.508 1.081 -8.508 1 80.69 180 TYR B CA 1
ATOM 4040 C C . TYR B 1 180 ? 5.906 0.473 -8.57 1 80.69 180 TYR B C 1
ATOM 4042 O O . TYR B 1 180 ? 6.102 -0.575 -9.195 1 80.69 180 TYR B O 1
ATOM 4050 N N . ASP B 1 181 ? 6.906 1.105 -7.902 1 86.44 181 ASP B N 1
ATOM 4051 C CA . ASP B 1 181 ? 8.258 0.563 -7.977 1 86.44 181 ASP B CA 1
ATOM 4052 C C . ASP B 1 181 ? 8.633 -0.159 -6.684 1 86.44 181 ASP B C 1
ATOM 4054 O O . ASP B 1 181 ? 9.789 -0.522 -6.48 1 86.44 181 ASP B O 1
ATOM 4058 N N . ASN B 1 182 ? 7.789 -0.298 -5.75 1 90.06 182 ASN B N 1
ATOM 4059 C CA . ASN B 1 182 ? 7.895 -1.123 -4.551 1 90.06 18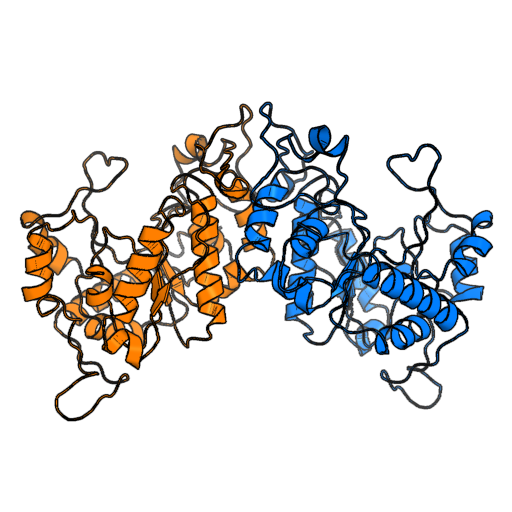2 ASN B CA 1
ATOM 4060 C C . ASN B 1 182 ? 8.578 -0.372 -3.41 1 90.06 182 ASN B C 1
ATOM 4062 O O . ASN B 1 182 ? 8.547 -0.817 -2.262 1 90.06 182 ASN B O 1
ATOM 4066 N N . LEU B 1 183 ? 9.25 0.769 -3.676 1 93.44 183 LEU B N 1
ATOM 4067 C CA . LEU B 1 183 ? 9.961 1.495 -2.629 1 93.44 183 LEU B CA 1
ATOM 4068 C C . LEU B 1 183 ? 9 1.942 -1.53 1 93.44 183 LEU B C 1
ATOM 4070 O O . LEU B 1 183 ? 9.219 1.645 -0.353 1 93.44 183 LEU B O 1
ATOM 4074 N N . PRO B 1 184 ? 7.898 2.633 -1.904 1 96.5 184 PRO B N 1
ATOM 4075 C CA . PRO B 1 184 ? 6.996 3.057 -0.83 1 96.5 184 PRO B CA 1
ATOM 4076 C C . PRO B 1 184 ? 6.477 1.885 0 1 96.5 184 PRO B C 1
ATOM 4078 O O . PRO B 1 184 ? 6.34 2.002 1.221 1 96.5 184 PRO B O 1
ATOM 4081 N N . ARG B 1 185 ? 6.207 0.799 -0.64 1 95.19 185 ARG B N 1
ATOM 4082 C CA . ARG B 1 185 ? 5.684 -0.375 0.049 1 95.19 185 ARG B CA 1
ATOM 4083 C C . ARG B 1 185 ? 6.719 -0.96 1.002 1 95.19 185 ARG B C 1
ATOM 4085 O O . ARG B 1 185 ? 6.41 -1.259 2.158 1 95.19 185 ARG B O 1
ATOM 4092 N N . ARG B 1 186 ? 7.918 -1.136 0.536 1 94.19 186 ARG B N 1
ATOM 4093 C CA . ARG B 1 186 ? 8.984 -1.68 1.366 1 94.19 186 ARG B CA 1
ATOM 4094 C C . ARG B 1 186 ? 9.273 -0.769 2.555 1 94.19 186 ARG B C 1
ATOM 4096 O O . ARG B 1 186 ? 9.477 -1.245 3.674 1 94.19 186 ARG B O 1
ATOM 4103 N N . VAL B 1 187 ? 9.352 0.486 2.26 1 96.88 187 VAL B N 1
ATOM 4104 C CA . VAL B 1 187 ? 9.594 1.45 3.328 1 96.88 187 VAL B CA 1
ATOM 4105 C C . VAL B 1 187 ? 8.445 1.41 4.332 1 96.88 187 VAL B C 1
ATOM 4107 O O . VAL B 1 187 ? 8.664 1.465 5.543 1 96.88 187 VAL B O 1
ATOM 4110 N N . LEU B 1 188 ? 7.211 1.32 3.838 1 97.31 188 LEU B N 1
ATOM 4111 C CA . LEU B 1 188 ? 6.059 1.192 4.727 1 97.31 188 LEU B CA 1
ATOM 4112 C C . LEU B 1 188 ? 6.191 -0.042 5.613 1 97.31 188 LEU B C 1
ATOM 4114 O O . LEU B 1 188 ? 5.953 0.028 6.82 1 97.31 188 LEU B O 1
ATOM 4118 N N . MET B 1 189 ? 6.562 -1.125 5.023 1 96.81 189 MET B N 1
ATOM 4119 C CA . MET B 1 189 ? 6.73 -2.369 5.77 1 96.81 189 MET B CA 1
ATOM 4120 C C . MET B 1 189 ? 7.82 -2.227 6.828 1 96.81 189 MET B C 1
ATOM 4122 O O . MET B 1 189 ? 7.645 -2.662 7.965 1 96.81 189 MET B O 1
ATOM 4126 N N . TYR B 1 190 ? 8.883 -1.61 6.473 1 96.56 190 TYR B N 1
ATOM 4127 C CA . TYR B 1 190 ? 9.953 -1.362 7.434 1 96.56 190 TYR B CA 1
ATOM 4128 C C . TYR B 1 190 ? 9.469 -0.475 8.57 1 96.56 190 TYR B C 1
ATOM 4130 O O . TYR B 1 190 ? 9.711 -0.769 9.742 1 96.56 190 TYR B O 1
ATOM 4138 N N . PHE B 1 191 ? 8.75 0.553 8.234 1 97.56 191 PHE B N 1
ATOM 4139 C CA . PHE B 1 191 ? 8.359 1.569 9.203 1 97.56 191 PHE B CA 1
ATOM 4140 C C . PHE B 1 191 ? 7.191 1.079 10.055 1 97.56 191 PHE B C 1
ATOM 4142 O O . PHE B 1 191 ? 6.777 1.758 10.992 1 97.56 191 PHE B O 1
ATOM 4149 N N . THR B 1 192 ? 6.668 -0.065 9.734 1 96.94 192 THR B N 1
ATOM 4150 C CA . THR B 1 192 ? 5.68 -0.697 10.602 1 96.94 192 THR B CA 1
ATOM 4151 C C . THR B 1 192 ? 6.242 -0.911 12 1 96.94 192 THR B C 1
ATOM 4153 O O . THR B 1 192 ? 5.5 -0.903 12.984 1 96.94 192 THR B O 1
ATOM 4156 N N . ASN B 1 193 ? 7.527 -1.061 12.062 1 96.75 193 ASN B N 1
ATOM 4157 C CA . ASN B 1 193 ? 8.164 -1.372 13.336 1 96.75 193 ASN B CA 1
ATOM 4158 C C . ASN B 1 193 ? 9.125 -0.266 13.766 1 96.75 193 ASN B C 1
ATOM 4160 O O . ASN B 1 193 ? 10.141 -0.536 14.406 1 96.75 193 ASN B O 1
ATOM 4164 N N . VAL B 1 194 ? 8.867 0.892 13.359 1 96.5 194 VAL B N 1
ATOM 4165 C CA . VAL B 1 194 ? 9.719 2.021 13.711 1 96.5 194 VAL B CA 1
ATOM 4166 C C . VAL B 1 194 ? 8.938 3.016 14.562 1 96.5 194 VAL B C 1
ATOM 4168 O O . VAL B 1 194 ? 7.762 3.283 14.297 1 96.5 194 VAL B O 1
ATOM 4171 N N . LEU B 1 195 ? 9.594 3.559 15.539 1 95.19 195 LEU B N 1
ATOM 4172 C CA . LEU B 1 195 ? 9 4.578 16.391 1 95.19 195 LEU B CA 1
ATOM 4173 C C . LEU B 1 195 ? 8.82 5.891 15.633 1 95.19 195 LEU B C 1
ATOM 4175 O O . LEU B 1 195 ? 9.719 6.312 14.906 1 95.19 195 LEU B O 1
ATOM 4179 N N . LEU B 1 196 ? 7.691 6.574 15.82 1 93.94 196 LEU B N 1
ATOM 4180 C CA . LEU B 1 196 ? 7.363 7.875 15.234 1 93.94 196 LEU B CA 1
ATOM 4181 C C . LEU B 1 196 ? 7.559 7.855 13.727 1 93.94 196 LEU B C 1
ATOM 4183 O O . LEU B 1 196 ? 8.258 8.711 13.172 1 93.94 196 LEU B O 1
ATOM 4187 N N . PRO B 1 197 ? 6.855 6.973 13.062 1 96.19 197 PRO B N 1
ATOM 4188 C CA . PRO B 1 197 ? 7.078 6.789 11.625 1 96.19 197 PRO B CA 1
ATOM 4189 C C . PRO B 1 197 ? 6.648 8 10.805 1 96.19 197 PRO B C 1
ATOM 4191 O O . PRO B 1 197 ? 7.152 8.219 9.695 1 96.19 197 PRO B O 1
ATOM 4194 N N . LEU B 1 198 ? 5.789 8.852 11.258 1 95.69 198 LEU B N 1
ATOM 4195 C CA . LEU B 1 198 ? 5.34 10.031 10.531 1 95.69 198 LEU B CA 1
ATOM 4196 C C . LEU B 1 198 ? 6.473 11.039 10.375 1 95.69 198 LEU B C 1
ATOM 4198 O O . LEU B 1 198 ? 6.41 11.93 9.523 1 95.69 198 LEU B O 1
ATOM 4202 N N . GLU B 1 199 ? 7.465 10.891 11.156 1 95.56 199 GLU B N 1
ATOM 4203 C CA . GLU B 1 199 ? 8.594 11.812 11.102 1 95.56 199 GLU B CA 1
ATOM 4204 C C . GLU B 1 199 ? 9.688 11.305 10.164 1 95.56 199 GLU B C 1
ATOM 4206 O O . GLU B 1 199 ? 10.773 11.883 10.094 1 95.56 199 GLU B O 1
ATOM 4211 N N . ALA B 1 200 ? 9.359 10.25 9.492 1 96.88 200 ALA B N 1
ATOM 4212 C CA . ALA B 1 200 ? 10.484 9.695 8.75 1 96.88 200 ALA B CA 1
ATOM 4213 C C . ALA B 1 200 ? 10.023 9.039 7.453 1 96.88 200 ALA B C 1
ATOM 4215 O O . ALA B 1 200 ? 10.773 8.984 6.477 1 96.88 200 ALA B O 1
ATOM 4216 N N . TYR B 1 201 ? 8.805 8.492 7.375 1 97.75 201 TYR B N 1
ATOM 4217 C CA . TYR B 1 201 ? 8.375 7.68 6.242 1 97.75 201 TYR B CA 1
ATOM 4218 C C . TYR B 1 201 ? 8.398 8.484 4.953 1 97.75 201 TYR B C 1
ATOM 4220 O O . TYR B 1 201 ? 9.094 8.125 3.996 1 97.75 201 TYR B O 1
ATOM 4228 N N . PHE B 1 202 ? 7.633 9.586 4.941 1 98 202 PHE B N 1
ATOM 4229 C CA . PHE B 1 202 ? 7.531 10.375 3.721 1 98 202 PHE B CA 1
ATOM 4230 C C . PHE B 1 202 ? 8.891 10.945 3.328 1 98 202 PHE B C 1
ATOM 4232 O O . PHE B 1 202 ? 9.219 11.016 2.143 1 98 202 PHE B O 1
ATOM 4239 N N . HIS B 1 203 ? 9.648 11.32 4.344 1 96.81 203 HIS B N 1
ATOM 4240 C CA . HIS B 1 203 ? 11 11.836 4.125 1 96.81 203 HIS B CA 1
ATOM 4241 C C . HIS B 1 203 ? 11.875 10.797 3.424 1 96.81 203 HIS B C 1
ATOM 4243 O O . HIS B 1 203 ? 12.562 11.117 2.451 1 96.81 203 HIS B O 1
ATOM 4249 N N . THR B 1 204 ? 11.758 9.625 3.918 1 96.69 204 THR B N 1
ATOM 4250 C CA . THR B 1 204 ? 12.586 8.539 3.406 1 96.69 204 THR B CA 1
ATOM 4251 C C . THR B 1 204 ? 12.156 8.148 1.996 1 96.69 204 THR B C 1
ATOM 4253 O O . THR B 1 204 ? 12.992 7.992 1.105 1 96.69 204 THR B O 1
ATOM 4256 N N . VAL B 1 205 ? 10.891 8.008 1.771 1 97.19 205 VAL B N 1
ATOM 4257 C CA . VAL B 1 205 ? 10.398 7.641 0.448 1 97.19 205 VAL B CA 1
ATOM 4258 C C . VAL B 1 205 ? 10.766 8.727 -0.562 1 97.19 205 VAL B C 1
ATOM 4260 O O . VAL B 1 205 ? 11.297 8.43 -1.634 1 97.19 205 VAL B O 1
ATOM 4263 N N . LEU B 1 206 ? 10.484 9.961 -0.194 1 96.94 206 LEU B N 1
ATOM 4264 C CA . LEU B 1 206 ? 10.688 11.094 -1.091 1 96.94 206 LEU B CA 1
ATOM 4265 C C . LEU B 1 206 ? 12.156 11.211 -1.492 1 96.94 206 LEU B C 1
ATOM 4267 O O . LEU B 1 206 ? 12.469 11.328 -2.678 1 96.94 206 LEU B O 1
ATOM 4271 N N . CYS B 1 207 ? 13 11.07 -0.557 1 95.19 207 CYS B N 1
ATOM 4272 C CA . CYS B 1 207 ? 14.414 11.344 -0.79 1 95.19 207 CYS B CA 1
ATOM 4273 C C . CYS B 1 207 ? 15.102 10.156 -1.444 1 95.19 207 CYS B C 1
ATOM 4275 O O . CYS B 1 207 ? 16.203 10.281 -1.972 1 95.19 207 CYS B O 1
ATOM 4277 N N . ASN B 1 208 ? 14.477 8.977 -1.386 1 94.75 208 ASN B N 1
ATOM 4278 C CA . ASN B 1 208 ? 15.078 7.809 -2.012 1 94.75 208 ASN B CA 1
ATOM 4279 C C . ASN B 1 208 ? 14.484 7.535 -3.387 1 94.75 208 ASN B C 1
ATOM 4281 O O . ASN B 1 208 ? 14.922 6.621 -4.09 1 94.75 208 ASN B O 1
ATOM 4285 N N . SER B 1 209 ? 13.469 8.273 -3.783 1 93.81 209 SER B N 1
ATOM 4286 C CA . SER B 1 209 ? 12.797 8.039 -5.055 1 93.81 209 SER B CA 1
ATOM 4287 C C . SER B 1 209 ? 13.438 8.836 -6.184 1 93.81 209 SER B C 1
ATOM 4289 O O . SER B 1 209 ? 13.43 10.07 -6.16 1 93.81 209 SER B O 1
ATOM 4291 N N . PRO B 1 210 ? 13.898 8.203 -7.207 1 89.69 210 PRO B N 1
ATOM 4292 C CA . PRO B 1 210 ? 14.477 8.938 -8.336 1 89.69 210 PRO B CA 1
ATOM 4293 C C . PRO B 1 210 ? 13.461 9.836 -9.039 1 89.69 210 PRO B C 1
ATOM 4295 O O . PRO B 1 210 ? 13.82 10.914 -9.516 1 89.69 210 PRO B O 1
ATOM 4298 N N . GLN B 1 211 ? 12.273 9.461 -9.102 1 89.75 211 GLN B N 1
ATOM 4299 C CA . GLN B 1 211 ? 11.219 10.211 -9.773 1 89.75 211 GLN B CA 1
ATOM 4300 C C . GLN B 1 211 ? 10.961 11.547 -9.086 1 89.75 211 GLN B C 1
ATOM 4302 O O . GLN B 1 211 ? 10.523 12.508 -9.719 1 89.75 211 GLN B O 1
ATOM 4307 N N . PHE B 1 212 ? 11.227 11.617 -7.824 1 93.06 212 PHE B N 1
ATOM 4308 C CA . PHE B 1 212 ? 10.898 12.812 -7.07 1 93.06 212 PHE B CA 1
ATOM 4309 C C . PHE B 1 212 ? 12.164 13.523 -6.598 1 93.06 212 PHE B C 1
ATOM 4311 O O . PHE B 1 212 ? 12.117 14.344 -5.676 1 93.06 212 PHE B O 1
ATOM 4318 N N . GLN B 1 213 ? 13.117 13.109 -7.449 1 84.81 213 GLN B N 1
ATOM 4319 C CA . GLN B 1 213 ? 14.367 13.812 -7.203 1 84.81 213 GLN B CA 1
ATOM 4320 C C . GLN B 1 213 ? 14.242 15.305 -7.5 1 84.81 213 GLN B C 1
ATOM 4322 O O . GLN B 1 213 ? 13.602 15.688 -8.484 1 84.81 213 GLN B O 1
ATOM 4327 N N . ASN B 1 214 ? 14.625 16.203 -6.648 1 85.31 214 ASN B N 1
ATOM 4328 C CA . ASN B 1 214 ? 14.656 17.656 -6.828 1 85.31 214 ASN B CA 1
ATOM 4329 C C . ASN B 1 214 ? 13.273 18.281 -6.66 1 85.31 214 ASN B C 1
ATOM 4331 O O . ASN B 1 214 ? 12.992 19.328 -7.223 1 85.31 214 ASN B O 1
ATOM 4335 N N . THR B 1 215 ? 12.414 17.578 -6.137 1 93.62 215 THR B N 1
ATOM 4336 C CA . THR B 1 215 ? 11.078 18.125 -5.914 1 93.62 215 THR B CA 1
ATOM 4337 C C . THR B 1 215 ? 10.891 18.5 -4.449 1 93.62 215 THR B C 1
ATOM 4339 O O . THR B 1 215 ? 9.812 18.953 -4.055 1 93.62 215 THR B O 1
ATOM 4342 N N . THR B 1 216 ? 11.914 18.406 -3.691 1 93.56 216 THR B N 1
ATOM 4343 C CA . THR B 1 216 ? 11.82 18.641 -2.256 1 93.56 216 THR B CA 1
ATOM 4344 C C . THR B 1 216 ? 12.18 20.094 -1.919 1 93.56 216 THR B C 1
ATOM 4346 O O . THR B 1 216 ? 13.156 20.641 -2.443 1 93.56 216 THR B O 1
ATOM 4349 N N . VAL B 1 217 ? 11.391 20.766 -1.17 1 94.31 217 VAL B N 1
ATOM 4350 C CA . VAL B 1 217 ? 11.695 22.031 -0.53 1 94.31 217 VAL B CA 1
ATOM 4351 C C . VAL B 1 217 ? 11.797 21.844 0.981 1 94.31 217 VAL B C 1
ATOM 4353 O O . VAL B 1 217 ? 10.844 21.406 1.624 1 94.31 217 VAL B O 1
ATOM 4356 N N . ASN B 1 218 ? 12.867 22.125 1.606 1 93.06 218 ASN B N 1
ATOM 4357 C CA . ASN B 1 218 ? 13.172 21.766 2.988 1 93.06 218 ASN B CA 1
ATOM 4358 C C . ASN B 1 218 ? 12.484 22.703 3.975 1 93.06 218 ASN B C 1
ATOM 4360 O O . ASN B 1 218 ? 13.156 23.453 4.684 1 93.06 218 ASN B O 1
ATOM 4364 N N . THR B 1 219 ? 11.25 22.688 4.004 1 94.44 219 THR B N 1
ATOM 4365 C CA . THR B 1 219 ? 10.406 23.422 4.934 1 94.44 219 THR B CA 1
ATOM 4366 C C . THR B 1 219 ? 9.016 22.797 5.02 1 94.44 219 THR B C 1
ATOM 4368 O O . THR B 1 219 ? 8.523 22.234 4.035 1 94.44 219 THR B O 1
ATOM 4371 N N . ASP B 1 220 ? 8.43 22.859 6.129 1 95.69 220 ASP B N 1
ATOM 4372 C CA . ASP B 1 220 ? 7.051 22.391 6.273 1 95.69 220 ASP B CA 1
ATOM 4373 C C . ASP B 1 220 ? 6.074 23.562 6.309 1 95.69 220 ASP B C 1
ATOM 4375 O O . ASP B 1 220 ? 4.871 23.359 6.516 1 95.69 220 ASP B O 1
ATOM 4379 N N . LEU B 1 221 ? 6.637 24.844 6.129 1 97.12 221 LEU B N 1
ATOM 4380 C CA . LEU B 1 221 ? 5.902 26.109 6.074 1 97.12 221 LEU B CA 1
ATOM 4381 C C . LEU B 1 221 ? 5.133 26.344 7.371 1 97.12 221 LEU B C 1
ATOM 4383 O O . LEU B 1 221 ? 4.008 26.844 7.344 1 97.12 221 LEU B O 1
ATOM 4387 N N . ARG B 1 222 ? 5.734 25.922 8.492 1 97.25 222 ARG B N 1
ATOM 4388 C CA . ARG B 1 222 ? 5.148 26.125 9.812 1 97.25 222 ARG B CA 1
ATOM 4389 C C . ARG B 1 222 ? 6.066 26.969 10.703 1 97.25 222 ARG B C 1
ATOM 4391 O O . ARG B 1 222 ? 7.285 26.797 10.672 1 97.25 222 ARG B O 1
ATOM 4398 N N . PHE B 1 223 ? 5.469 27.891 11.383 1 97.25 223 PHE B N 1
ATOM 4399 C CA . PHE B 1 223 ? 6.172 28.625 12.43 1 97.25 223 PHE B CA 1
ATOM 4400 C C . PHE B 1 223 ? 6.102 27.875 13.758 1 97.25 223 PHE B C 1
ATOM 4402 O O . PHE B 1 223 ? 5.012 27.594 14.258 1 97.25 223 PHE B O 1
ATOM 4409 N N . LEU B 1 224 ? 7.199 27.547 14.227 1 95.06 224 LEU B N 1
ATOM 4410 C CA . LEU B 1 224 ? 7.336 26.859 15.508 1 95.06 224 LEU B CA 1
ATOM 4411 C C . LEU B 1 224 ? 8.344 27.562 16.406 1 95.06 224 LEU B C 1
ATOM 4413 O O . LEU B 1 224 ? 9.266 28.219 15.906 1 95.06 224 LEU B O 1
ATOM 4417 N N . VAL B 1 225 ? 8.086 27.422 17.672 1 93.12 225 VAL B N 1
ATOM 4418 C CA . VAL B 1 225 ? 9.047 27.906 18.656 1 93.12 225 VAL B CA 1
ATOM 4419 C C . VAL B 1 225 ? 9.484 26.766 19.562 1 93.12 225 VAL B C 1
ATOM 4421 O O . VAL B 1 225 ? 8.648 26.094 20.156 1 93.12 225 VAL B O 1
ATOM 4424 N N . TRP B 1 226 ? 10.742 26.562 19.641 1 89.06 226 TRP B N 1
ATOM 4425 C CA . TRP B 1 226 ? 11.281 25.453 20.422 1 89.06 226 TRP B CA 1
ATOM 4426 C C . TRP B 1 226 ? 12.023 25.969 21.656 1 89.06 226 TRP B C 1
ATOM 4428 O O . TRP B 1 226 ? 12.555 27.078 21.656 1 89.06 226 TRP B O 1
ATOM 4438 N N . ASP B 1 227 ? 12.086 25.062 22.578 1 82.38 227 ASP B N 1
ATOM 4439 C CA . ASP B 1 227 ? 12.945 25.328 23.719 1 82.38 227 ASP B CA 1
ATOM 4440 C C . ASP B 1 227 ? 14.414 25.109 23.359 1 82.38 227 ASP B C 1
ATOM 4442 O O . ASP B 1 227 ? 14.727 24.5 22.344 1 82.38 227 ASP B O 1
ATOM 4446 N N . THR B 1 228 ? 15.266 25.656 24.172 1 73.19 228 THR B N 1
ATOM 4447 C CA . THR B 1 228 ? 16.703 25.391 24.125 1 73.19 228 THR B CA 1
ATOM 4448 C C . THR B 1 228 ? 17.188 24.797 25.438 1 73.19 228 THR B C 1
ATOM 4450 O O . THR B 1 228 ? 17.203 25.484 26.469 1 73.19 228 THR B O 1
ATOM 4453 N N . PRO B 1 229 ? 17.688 23.594 25.391 1 76.88 229 PRO B N 1
ATOM 4454 C CA . PRO B 1 229 ? 17.625 22.656 24.266 1 76.88 229 PRO B CA 1
ATOM 4455 C C . PRO B 1 229 ? 16.203 22.188 23.953 1 76.88 229 PRO B C 1
ATOM 4457 O O . PRO B 1 229 ? 15.32 22.297 24.797 1 76.88 229 PRO B O 1
ATOM 4460 N N . PRO B 1 230 ? 16.031 21.797 22.75 1 71.44 230 PRO B N 1
ATOM 4461 C CA . PRO B 1 230 ? 14.672 21.422 22.328 1 71.44 230 PRO B CA 1
ATOM 4462 C C . PRO B 1 230 ? 14.117 20.234 23.109 1 71.44 230 PRO B C 1
ATOM 4464 O O . PRO B 1 230 ? 14.859 19.297 23.422 1 71.44 230 PRO B O 1
ATOM 4467 N N . LYS B 1 231 ? 12.883 20.391 23.5 1 74.25 231 LYS B N 1
ATOM 4468 C CA . LYS B 1 231 ? 12.133 19.297 24.094 1 74.25 231 LYS B CA 1
ATOM 4469 C C . LYS B 1 231 ? 11.383 18.5 23.031 1 74.25 231 LYS B C 1
ATOM 4471 O O . LYS B 1 231 ? 11.609 18.688 21.844 1 74.25 231 LYS B O 1
ATOM 4476 N N . SER B 1 232 ? 10.609 17.531 23.469 1 71.31 232 SER B N 1
ATOM 4477 C CA . SER B 1 232 ? 9.922 16.609 22.562 1 71.31 232 SER B CA 1
ATOM 4478 C C . SER B 1 232 ? 8.852 17.344 21.75 1 71.31 232 SER B C 1
ATOM 4480 O O . SER B 1 232 ? 8.602 16.984 20.594 1 71.31 232 SER B O 1
ATOM 4482 N N . ASP B 1 233 ? 8.367 18.406 22.469 1 81.12 233 ASP B N 1
ATOM 4483 C CA . ASP B 1 233 ? 7.32 19.156 21.781 1 81.12 233 ASP B CA 1
ATOM 4484 C C . ASP B 1 233 ? 7.66 20.641 21.719 1 81.12 233 ASP B C 1
ATOM 4486 O O . ASP B 1 233 ? 8.289 21.172 22.641 1 81.12 233 ASP B O 1
ATOM 4490 N N . PRO B 1 234 ? 7.277 21.297 20.656 1 88.94 234 PRO B N 1
ATOM 4491 C CA . PRO B 1 234 ? 7.457 22.75 20.594 1 88.94 234 PRO B CA 1
ATOM 4492 C C . PRO B 1 234 ? 6.645 23.484 21.656 1 88.94 234 PRO B C 1
ATOM 4494 O O . PRO B 1 234 ? 5.688 22.938 22.203 1 88.94 234 PRO B O 1
ATOM 4497 N N . ASN B 1 235 ? 7.027 24.719 21.859 1 91.44 235 ASN B N 1
ATOM 4498 C CA . ASN B 1 235 ? 6.324 25.562 22.828 1 91.44 235 ASN B CA 1
ATOM 4499 C C . ASN B 1 235 ? 4.941 25.953 22.312 1 91.44 235 ASN B C 1
ATOM 4501 O O . ASN B 1 235 ? 4.73 26.078 21.109 1 91.44 235 ASN B O 1
ATOM 4505 N N . PHE B 1 236 ? 4.098 26.156 23.328 1 94.81 236 PHE B N 1
ATOM 4506 C CA . PHE B 1 236 ? 2.822 26.766 22.953 1 94.81 236 PHE B CA 1
ATOM 4507 C C . PHE B 1 236 ? 3.008 28.234 22.578 1 94.81 236 PHE B C 1
ATOM 4509 O O . PHE B 1 236 ? 3.73 28.969 23.266 1 94.81 236 PHE B O 1
ATOM 4516 N N . LEU B 1 237 ? 2.418 28.625 21.531 1 96.75 237 LEU B N 1
ATOM 4517 C CA . LEU B 1 237 ? 2.479 30 21.062 1 96.75 237 LEU B CA 1
ATOM 4518 C C . LEU B 1 237 ? 1.487 30.875 21.828 1 96.75 237 LEU B C 1
ATOM 4520 O O . LEU B 1 237 ? 0.402 30.406 22.203 1 96.75 237 LEU B O 1
ATOM 4524 N N . ASN B 1 238 ? 1.917 32.062 22.047 1 96.31 238 ASN B N 1
ATOM 4525 C CA . ASN B 1 238 ? 1.068 33.031 22.703 1 96.31 238 ASN B CA 1
ATOM 4526 C C . ASN B 1 238 ? 1.239 34.438 22.078 1 96.31 238 ASN B C 1
ATOM 4528 O O . ASN B 1 238 ? 1.845 34.562 21.016 1 96.31 238 ASN B O 1
ATOM 4532 N N . LEU B 1 239 ? 0.621 35.406 22.75 1 97.31 239 LEU B N 1
ATOM 4533 C CA . LEU B 1 239 ? 0.56 36.75 22.172 1 97.31 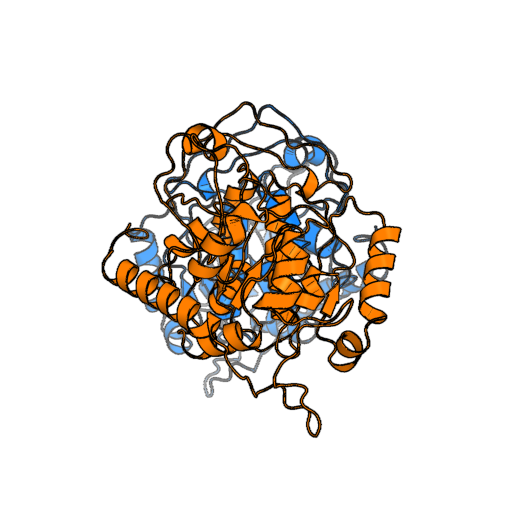239 LEU B CA 1
ATOM 4534 C C . LEU B 1 239 ? 1.96 37.312 21.984 1 97.31 239 LEU B C 1
ATOM 4536 O O . LEU B 1 239 ? 2.189 38.125 21.078 1 97.31 239 LEU B O 1
ATOM 4540 N N . THR B 1 240 ? 2.932 36.844 22.781 1 96.62 240 THR B N 1
ATOM 4541 C CA . THR B 1 240 ? 4.289 37.375 22.688 1 96.62 240 THR B CA 1
ATOM 4542 C C . THR B 1 240 ? 4.973 36.906 21.406 1 96.62 240 THR B C 1
ATOM 4544 O O . THR B 1 240 ? 5.984 37.5 21 1 96.62 240 THR B O 1
ATOM 4547 N N . HIS B 1 241 ? 4.445 35.938 20.797 1 96.94 241 HIS B N 1
ATOM 4548 C CA . HIS B 1 241 ? 5.051 35.375 19.594 1 96.94 241 HIS B CA 1
ATOM 4549 C C . HIS B 1 241 ? 4.406 35.938 18.328 1 96.94 241 HIS B C 1
ATOM 4551 O O . HIS B 1 241 ? 4.805 35.594 17.219 1 96.94 241 HIS B O 1
ATOM 4557 N N . PHE B 1 242 ? 3.404 36.75 18.469 1 97.62 242 PHE B N 1
ATOM 4558 C CA . PHE B 1 242 ? 2.551 37.188 17.359 1 97.62 242 PHE B CA 1
ATOM 4559 C C . PHE B 1 242 ? 3.367 37.875 16.266 1 97.62 242 PHE B C 1
ATOM 4561 O O . PHE B 1 242 ? 3.227 37.562 15.086 1 97.62 242 PHE B O 1
ATOM 4568 N N . GLU B 1 243 ? 4.207 38.75 16.641 1 96.75 243 GLU B N 1
ATOM 4569 C CA . GLU B 1 243 ? 4.977 39.531 15.664 1 96.75 243 GLU B CA 1
ATOM 4570 C C . GLU B 1 243 ? 5.945 38.625 14.898 1 96.75 243 GLU B C 1
ATOM 4572 O O . GLU B 1 243 ? 6.047 38.719 13.672 1 96.75 243 GLU B O 1
ATOM 4577 N N . ASP B 1 244 ? 6.637 37.781 15.625 1 96.94 244 ASP B N 1
ATOM 4578 C CA . ASP B 1 244 ? 7.551 36.844 14.977 1 96.94 244 ASP B CA 1
ATOM 4579 C C . ASP B 1 244 ? 6.805 35.906 14.039 1 96.94 244 ASP B C 1
ATOM 4581 O O . ASP B 1 244 ? 7.293 35.562 12.961 1 96.94 244 ASP B O 1
ATOM 4585 N N . MET B 1 245 ? 5.738 35.438 14.477 1 96.88 245 MET B N 1
ATOM 4586 C CA . MET B 1 245 ? 4.895 34.531 13.703 1 96.88 245 MET B CA 1
ATOM 4587 C C . MET B 1 245 ? 4.457 35.188 12.391 1 96.88 245 MET B C 1
ATOM 4589 O O . MET B 1 245 ? 4.598 34.594 11.32 1 96.88 245 MET B O 1
ATOM 4593 N N . THR B 1 246 ? 3.994 36.438 12.461 1 94.88 246 THR B N 1
ATOM 4594 C CA . THR B 1 246 ? 3.49 37.156 11.289 1 94.88 246 THR B CA 1
ATOM 4595 C C . THR B 1 246 ? 4.625 37.469 10.328 1 94.88 246 THR B C 1
ATOM 4597 O O . THR B 1 246 ? 4.414 37.562 9.117 1 94.88 246 THR B O 1
ATOM 4600 N N . ASN B 1 247 ? 5.812 37.594 10.82 1 95.25 247 ASN B N 1
ATOM 4601 C CA . ASN B 1 247 ? 6.953 37.969 9.992 1 95.25 247 ASN B CA 1
ATOM 4602 C C . ASN B 1 247 ? 7.664 36.75 9.43 1 95.25 247 ASN B C 1
ATOM 4604 O O . ASN B 1 247 ? 8.539 36.875 8.57 1 95.25 247 ASN B O 1
ATOM 4608 N N . SER B 1 248 ? 7.348 35.594 9.836 1 95.56 248 SER B N 1
ATOM 4609 C CA . SER B 1 248 ? 8.047 34.375 9.461 1 95.56 248 SER B CA 1
ATOM 4610 C C . SER B 1 248 ? 7.797 34.031 7.996 1 95.56 248 SER B C 1
ATOM 4612 O O . SER B 1 248 ? 8.602 33.344 7.375 1 95.56 248 SER B O 1
ATOM 4614 N N . GLY B 1 249 ? 6.602 34.469 7.461 1 96.19 249 GLY B N 1
ATOM 4615 C CA . GLY B 1 249 ? 6.215 34.094 6.109 1 96.19 249 GLY B CA 1
ATOM 4616 C C . GLY B 1 249 ? 5.633 32.719 6.016 1 96.19 249 GLY B C 1
ATOM 4617 O O . GLY B 1 249 ? 5.297 32.25 4.922 1 96.19 249 GLY B O 1
ATOM 4618 N N . ALA B 1 250 ? 5.473 32 7.164 1 97.56 250 ALA B N 1
ATOM 4619 C CA . ALA B 1 250 ? 4.922 30.656 7.18 1 97.56 250 ALA B CA 1
ATOM 4620 C C . ALA B 1 250 ? 3.426 30.672 6.871 1 97.56 250 ALA B C 1
ATOM 4622 O O . ALA B 1 250 ? 2.781 31.719 6.938 1 97.56 250 ALA B O 1
ATOM 4623 N N . ALA B 1 251 ? 2.939 29.547 6.445 1 98.12 251 ALA B N 1
ATOM 4624 C CA . ALA B 1 251 ? 1.519 29.422 6.125 1 98.12 251 ALA B CA 1
ATOM 4625 C C . ALA B 1 251 ? 0.712 29.031 7.359 1 98.12 251 ALA B C 1
ATOM 4627 O O . ALA B 1 251 ? -0.459 29.391 7.488 1 98.12 251 ALA B O 1
ATOM 4628 N N . PHE B 1 252 ? 1.325 28.234 8.211 1 98.38 252 PHE B N 1
ATOM 4629 C CA . PHE B 1 252 ? 0.693 27.734 9.43 1 98.38 252 PHE B CA 1
ATOM 4630 C C . PHE B 1 252 ? 1.602 27.953 10.633 1 98.38 252 PHE B C 1
ATOM 4632 O O . PHE B 1 252 ? 2.795 28.219 10.477 1 98.38 252 PHE B O 1
ATOM 4639 N N . ALA B 1 253 ? 0.997 27.891 11.789 1 98 253 ALA B N 1
ATOM 4640 C CA . ALA B 1 253 ? 1.755 27.953 13.031 1 98 253 ALA B CA 1
ATOM 4641 C C . ALA B 1 253 ? 1.234 26.922 14.031 1 98 253 ALA B C 1
ATOM 4643 O O . ALA B 1 253 ? 0.078 26.5 13.961 1 98 253 ALA B O 1
ATOM 4644 N N . ARG B 1 254 ? 2.064 26.5 14.781 1 95.62 254 ARG B N 1
ATOM 4645 C CA . ARG B 1 254 ? 1.762 25.547 15.844 1 95.62 254 ARG B CA 1
ATOM 4646 C C . ARG B 1 254 ? 2.75 25.672 17 1 95.62 254 ARG B C 1
ATOM 4648 O O . ARG B 1 254 ? 3.863 26.172 16.812 1 95.62 254 ARG B O 1
ATOM 4655 N N . ARG B 1 255 ? 2.52 25.312 18.312 1 95.31 255 ARG B N 1
ATOM 4656 C CA . ARG B 1 255 ? 1.237 24.734 18.719 1 95.31 255 ARG B CA 1
ATOM 4657 C C . ARG B 1 255 ? 0.396 25.75 19.484 1 95.31 255 ARG B C 1
ATOM 4659 O O . ARG B 1 255 ? 0.935 26.578 20.219 1 95.31 255 ARG B O 1
ATOM 4666 N N . PHE B 1 256 ? -0.873 25.594 19.312 1 96.88 256 PHE B N 1
ATOM 4667 C CA . PHE B 1 256 ? -1.78 26.484 20.016 1 96.88 256 PHE B CA 1
ATOM 4668 C C . PHE B 1 256 ? -2.6 25.734 21.062 1 96.88 256 PHE B C 1
ATOM 4670 O O . PHE B 1 256 ? -3.016 24.594 20.812 1 96.88 256 PHE B O 1
ATOM 4677 N N . GLN B 1 257 ? -2.721 26.344 22.156 1 94.75 257 GLN B N 1
ATOM 4678 C CA . GLN B 1 257 ? -3.693 25.844 23.125 1 94.75 257 GLN B CA 1
ATOM 4679 C C . GLN B 1 257 ? -5.113 26.219 22.719 1 94.75 257 GLN B C 1
ATOM 4681 O O . GLN B 1 257 ? -5.336 27.297 22.156 1 94.75 257 GLN B O 1
ATOM 4686 N N . GLU B 1 258 ? -5.906 25.328 23.188 1 90.62 258 GLU B N 1
ATOM 4687 C CA . GLU B 1 258 ? -7.301 25.609 22.859 1 90.62 258 GLU B CA 1
ATOM 4688 C C . GLU B 1 258 ? -7.742 26.953 23.438 1 90.62 258 GLU B C 1
ATOM 4690 O O . GLU B 1 258 ? -7.422 27.281 24.594 1 90.62 258 GLU B O 1
ATOM 4695 N N . ASP B 1 259 ? -8.289 27.844 22.797 1 88.12 259 ASP B N 1
ATOM 4696 C CA . ASP B 1 259 ? -8.938 29.109 23.172 1 88.12 259 ASP B CA 1
ATOM 4697 C C . ASP B 1 259 ? -7.906 30.141 23.625 1 88.12 259 ASP B C 1
ATOM 4699 O O . ASP B 1 259 ? -8.227 31.047 24.406 1 88.12 259 ASP B O 1
ATOM 4703 N N . ASP B 1 260 ? -6.668 29.844 23.328 1 94.5 260 ASP B N 1
ATOM 4704 C CA . ASP B 1 260 ? -5.672 30.875 23.594 1 94.5 260 ASP B CA 1
ATOM 4705 C C . ASP B 1 260 ? -6.023 32.188 22.891 1 94.5 260 ASP B C 1
ATOM 4707 O O . ASP B 1 260 ? -6.469 32.156 21.75 1 94.5 260 ASP B O 1
ATOM 4711 N N . PRO B 1 261 ? -5.789 33.312 23.562 1 96.38 261 PRO B N 1
ATOM 4712 C CA . PRO B 1 261 ? -6.16 34.625 23 1 96.38 261 PRO B CA 1
ATOM 4713 C C . PRO B 1 261 ? -5.465 34.938 21.672 1 96.38 261 PRO B C 1
ATOM 4715 O O . PRO B 1 261 ? -5.957 35.719 20.875 1 96.38 261 PRO B O 1
ATOM 4718 N N . ILE B 1 262 ? -4.324 34.375 21.484 1 97.25 262 ILE B N 1
ATOM 4719 C CA . ILE B 1 262 ? -3.594 34.625 20.234 1 97.25 262 ILE B CA 1
ATOM 4720 C C . ILE B 1 262 ? -4.441 34.188 19.047 1 97.25 262 ILE B C 1
ATOM 4722 O O . ILE B 1 262 ? -4.355 34.781 17.969 1 97.25 262 ILE B O 1
ATOM 4726 N N . LEU B 1 263 ? -5.262 33.156 19.219 1 96.94 263 LEU B N 1
ATOM 4727 C CA . LEU B 1 263 ? -6.113 32.688 18.125 1 96.94 263 LEU B CA 1
ATOM 4728 C C . LEU B 1 263 ? -7.141 33.75 17.734 1 96.94 263 LEU B C 1
ATOM 4730 O O . LEU B 1 263 ? -7.441 33.906 16.547 1 96.94 263 LEU B O 1
ATOM 4734 N N . ASN B 1 264 ? -7.625 34.438 18.703 1 96.5 264 ASN B N 1
ATOM 4735 C CA . ASN B 1 264 ? -8.547 35.531 18.422 1 96.5 264 ASN B CA 1
ATOM 4736 C C . ASN B 1 264 ? -7.867 36.656 17.656 1 96.5 264 ASN B C 1
ATOM 4738 O O . ASN B 1 264 ? -8.477 37.281 16.781 1 96.5 264 ASN B O 1
ATOM 4742 N N . LYS B 1 265 ? -6.711 36.906 18.078 1 97.44 265 LYS B N 1
ATOM 4743 C CA . LYS B 1 265 ? -5.949 37.938 17.391 1 97.44 265 LYS B CA 1
ATOM 4744 C C . LYS B 1 265 ? -5.676 37.562 15.938 1 97.44 265 LYS B C 1
ATOM 4746 O O . LYS B 1 265 ? -5.789 38.375 15.031 1 97.44 265 LYS B O 1
ATOM 4751 N N . ILE B 1 266 ? -5.316 36.312 15.664 1 97.25 266 ILE B N 1
ATOM 4752 C CA . ILE B 1 266 ? -5.109 35.812 14.305 1 97.25 266 ILE B CA 1
ATOM 4753 C C . ILE B 1 266 ? -6.402 35.969 13.5 1 97.25 266 ILE B C 1
ATOM 4755 O O . ILE B 1 266 ? -6.387 36.469 12.375 1 97.25 266 ILE B O 1
ATOM 4759 N N . ASP B 1 267 ? -7.496 35.562 14.094 1 96.62 267 ASP B N 1
ATOM 4760 C CA . ASP B 1 267 ? -8.797 35.656 13.438 1 96.62 267 ASP B CA 1
ATOM 4761 C C . ASP B 1 267 ? -9.117 37.094 13.039 1 96.62 267 ASP B C 1
ATOM 4763 O O . ASP B 1 267 ? -9.617 37.312 11.938 1 96.62 267 ASP B O 1
ATOM 4767 N N . SER B 1 268 ? -8.82 38 13.898 1 95.88 268 SER B N 1
ATOM 4768 C CA . SER B 1 268 ? -9.219 39.406 13.688 1 95.88 268 SER B CA 1
ATOM 4769 C C . SER B 1 268 ? -8.227 40.125 12.789 1 95.88 268 SER B C 1
ATOM 4771 O O . SER B 1 268 ? -8.625 40.844 11.867 1 95.88 268 SER B O 1
ATOM 4773 N N . GLU B 1 269 ? -6.961 39.906 13.008 1 95.56 269 GLU B N 1
ATOM 4774 C CA . GLU B 1 269 ? -5.965 40.75 12.375 1 95.56 269 GLU B CA 1
ATOM 4775 C C . GLU B 1 269 ? -5.43 40.156 11.094 1 95.56 269 GLU B C 1
ATOM 4777 O O . GLU B 1 269 ? -4.957 40.844 10.203 1 95.56 269 GLU B O 1
ATOM 4782 N N . ILE B 1 270 ? -5.465 38.844 11.023 1 96 270 ILE B N 1
ATOM 4783 C CA . ILE B 1 270 ? -4.875 38.219 9.859 1 96 270 ILE B CA 1
ATOM 4784 C C . ILE B 1 270 ? -5.984 37.656 8.961 1 96 270 ILE B C 1
ATOM 4786 O O . ILE B 1 270 ? -6.082 38.031 7.789 1 96 270 ILE B O 1
ATOM 4790 N N . LEU B 1 271 ? -6.891 36.875 9.492 1 96.06 271 LEU B N 1
ATOM 4791 C CA . LEU B 1 271 ? -7.848 36.125 8.695 1 96.06 271 LEU B CA 1
ATOM 4792 C C . LEU B 1 271 ? -9.125 36.938 8.461 1 96.06 271 LEU B C 1
ATOM 4794 O O . LEU B 1 271 ? -9.898 36.625 7.551 1 96.06 271 LEU B O 1
ATOM 4798 N N . LYS B 1 272 ? -9.406 37.906 9.344 1 93.69 272 LYS B N 1
ATOM 4799 C CA . LYS B 1 272 ? -10.648 38.656 9.312 1 93.69 272 LYS B CA 1
ATOM 4800 C C . LYS B 1 272 ? -11.859 37.75 9.359 1 93.69 272 LYS B C 1
ATOM 4802 O O . LYS B 1 272 ? -12.812 37.938 8.602 1 93.69 272 LYS B O 1
ATOM 4807 N N . ARG B 1 273 ? -11.758 36.75 10.156 1 93.06 273 ARG B N 1
ATOM 4808 C CA . ARG B 1 273 ? -12.805 35.719 10.273 1 93.06 273 ARG B CA 1
ATOM 4809 C C . ARG B 1 273 ? -13.828 36.125 11.328 1 93.06 273 ARG B C 1
ATOM 4811 O O . ARG B 1 273 ? -13.469 36.438 12.469 1 93.06 273 ARG B O 1
ATOM 4818 N N . PRO B 1 274 ? -15.117 36.219 10.906 1 90.25 274 PRO B N 1
ATOM 4819 C CA . PRO B 1 274 ? -16.141 36.469 11.906 1 90.25 274 PRO B CA 1
ATOM 4820 C C . PRO B 1 274 ? -16.266 35.344 12.938 1 90.25 274 PRO B C 1
ATOM 4822 O O . PRO B 1 274 ? -15.805 34.219 12.695 1 90.25 274 PRO B O 1
ATOM 4825 N N . ARG B 1 275 ? -16.969 35.719 13.992 1 84.5 275 ARG B N 1
ATOM 4826 C CA . ARG B 1 275 ? -17.156 34.75 15.047 1 84.5 275 ARG B CA 1
ATOM 4827 C C . ARG B 1 275 ? -17.969 33.562 14.539 1 84.5 275 ARG B C 1
ATOM 4829 O O . ARG B 1 275 ? -19.047 33.719 13.945 1 84.5 275 ARG B O 1
ATOM 4836 N N . ASN B 1 276 ? -17.562 32.406 14.484 1 84.31 276 ASN B N 1
ATOM 4837 C CA . ASN B 1 276 ? -18.203 31.141 14.156 1 84.31 276 ASN B CA 1
ATOM 4838 C C . ASN B 1 276 ? -18.328 30.953 12.641 1 84.31 276 ASN B C 1
ATOM 4840 O O . ASN B 1 276 ? -19.062 30.078 12.18 1 84.31 276 ASN B O 1
ATOM 4844 N N . GLY B 1 277 ? -17.797 31.906 11.891 1 89.69 277 GLY B N 1
ATOM 4845 C CA . GLY B 1 277 ? -17.875 31.812 10.445 1 89.69 277 GLY B CA 1
ATOM 4846 C C . GLY B 1 277 ? -16.578 31.328 9.812 1 89.69 277 GLY B C 1
ATOM 4847 O O . GLY B 1 277 ? -15.594 31.078 10.516 1 89.69 277 GLY B O 1
ATOM 4848 N N . VAL B 1 278 ? -16.641 31.188 8.484 1 92.19 278 VAL B N 1
ATOM 4849 C CA . VAL B 1 278 ? -15.453 30.828 7.723 1 92.19 278 VAL B CA 1
ATOM 4850 C C . VAL B 1 278 ? -14.688 32.094 7.324 1 92.19 278 VAL B C 1
ATOM 4852 O O . VAL B 1 278 ? -15.219 33.188 7.387 1 92.19 278 VAL B O 1
ATOM 4855 N N . VAL B 1 279 ? -13.461 31.938 7.066 1 91.25 279 VAL B N 1
ATOM 4856 C CA . VAL B 1 279 ? -12.641 33.031 6.582 1 91.25 279 VAL B CA 1
ATOM 4857 C C . VAL B 1 279 ? -13.211 33.562 5.266 1 91.25 279 VAL B C 1
ATOM 4859 O O . VAL B 1 279 ? -13.453 32.781 4.336 1 91.25 279 VAL B O 1
ATOM 4862 N N . PRO B 1 280 ? -13.445 34.812 5.227 1 88 280 PRO B N 1
ATOM 4863 C CA . PRO B 1 280 ? -13.961 35.375 3.973 1 88 280 PRO B CA 1
ATOM 4864 C C . PRO B 1 280 ? -12.953 35.281 2.828 1 88 280 PRO B C 1
ATOM 4866 O O . PRO B 1 280 ? -11.742 35.344 3.059 1 88 280 PRO B O 1
ATOM 4869 N N . GLY B 1 281 ? -13.422 35.062 1.666 1 89.06 281 GLY B N 1
ATOM 4870 C CA . GLY B 1 281 ? -12.641 35.062 0.442 1 89.06 281 GLY B CA 1
ATOM 4871 C C . GLY B 1 281 ? -13.336 35.719 -0.722 1 89.06 281 GLY B C 1
ATOM 4872 O O . GLY B 1 281 ? -14.523 36.031 -0.646 1 89.06 281 GLY B O 1
ATOM 4873 N N . LYS B 1 282 ? -12.555 35.969 -1.646 1 90.19 282 LYS B N 1
ATOM 4874 C CA . LYS B 1 282 ? -13.109 36.656 -2.816 1 90.19 282 LYS B CA 1
ATOM 4875 C C . LYS B 1 282 ? -14.133 35.781 -3.529 1 90.19 282 LYS B C 1
ATOM 4877 O O . LYS B 1 282 ? -14.945 36.25 -4.309 1 90.19 282 LYS B O 1
ATOM 4882 N N . TRP B 1 283 ? -14.094 34.5 -3.201 1 89.12 283 TRP B N 1
ATOM 4883 C CA . TRP B 1 283 ? -14.977 33.531 -3.869 1 89.12 283 TRP B CA 1
ATOM 4884 C C . TRP B 1 283 ? -16.438 33.781 -3.471 1 89.12 283 TRP B C 1
ATOM 4886 O O . TRP B 1 283 ? -17.344 33.312 -4.152 1 89.12 283 TRP B O 1
ATOM 4896 N N . CYS B 1 284 ? -16.703 34.406 -2.338 1 82.69 284 CYS B N 1
ATOM 4897 C CA . CYS B 1 284 ? -18.078 34.688 -1.919 1 82.69 284 CYS B CA 1
ATOM 4898 C C . CYS B 1 284 ? -18.312 36.188 -1.744 1 82.69 284 CYS B C 1
ATOM 4900 O O . CYS B 1 284 ? -18.234 36.688 -0.629 1 82.69 284 CYS B O 1
ATOM 4902 N N . SER B 1 285 ? -18.141 36.906 -2.764 1 70.81 285 SER B N 1
ATOM 4903 C CA . SER B 1 285 ? -18.422 38.344 -2.686 1 70.81 285 SER B CA 1
ATOM 4904 C C . SER B 1 285 ? -19.859 38.656 -3.092 1 70.81 285 SER B C 1
ATOM 4906 O O . SER B 1 285 ? -20.547 37.781 -3.645 1 70.81 285 SER B O 1
ATOM 4908 N N . GLU B 1 286 ? -20.469 39.875 -2.633 1 62.38 286 GLU B N 1
ATOM 4909 C CA . GLU B 1 286 ? -21.844 40.375 -2.65 1 62.38 286 GLU B CA 1
ATOM 4910 C C . GLU B 1 286 ? -22.609 39.812 -3.859 1 62.38 286 GLU B C 1
ATOM 4912 O O . GLU B 1 286 ? -23.766 39.438 -3.738 1 62.38 286 GLU B O 1
ATOM 4917 N N . ASP B 1 287 ? -22.078 39.844 -5.117 1 64.44 287 ASP B N 1
ATOM 4918 C CA . ASP B 1 287 ? -23.016 39.656 -6.219 1 64.44 287 ASP B CA 1
ATOM 4919 C C . ASP B 1 287 ? -22.719 38.375 -6.969 1 64.44 287 ASP B C 1
ATOM 4921 O O . ASP B 1 287 ? -23.375 38.031 -7.965 1 64.44 287 ASP B O 1
ATOM 4925 N N . ARG B 1 288 ? -21.672 37.562 -6.543 1 73.25 288 ARG B N 1
ATOM 4926 C CA . ARG B 1 288 ? -21.422 36.375 -7.348 1 73.25 288 ARG B CA 1
ATOM 4927 C C . ARG B 1 288 ? -20.5 35.406 -6.613 1 73.25 288 ARG B C 1
ATOM 4929 O O . ARG B 1 288 ? -19.609 35.812 -5.871 1 73.25 288 ARG B O 1
ATOM 4936 N N . VAL B 1 289 ? -20.906 34.125 -6.566 1 83 289 VAL B N 1
ATOM 4937 C CA . VAL B 1 289 ? -20.047 33.062 -6.066 1 83 289 VAL B CA 1
ATOM 4938 C C . VAL B 1 289 ? -19.172 32.531 -7.199 1 83 289 VAL B C 1
ATOM 4940 O O . VAL B 1 289 ? -19.672 32.062 -8.219 1 83 289 VAL B O 1
ATOM 4943 N N . ASP B 1 290 ? -17.828 32.875 -7.105 1 90.44 290 ASP B N 1
ATOM 4944 C CA . ASP B 1 290 ? -16.828 32.312 -8.031 1 90.44 290 ASP B CA 1
ATOM 4945 C C . ASP B 1 290 ? -15.641 31.734 -7.277 1 90.44 290 ASP B C 1
ATOM 4947 O O . ASP B 1 290 ? -14.758 32.469 -6.832 1 90.44 290 ASP B O 1
ATOM 4951 N N . VAL B 1 291 ? -15.547 30.484 -7.238 1 91.06 291 VAL B N 1
ATOM 4952 C CA . VAL B 1 291 ? -14.594 29.781 -6.387 1 91.06 291 VAL B CA 1
ATOM 4953 C C . VAL B 1 291 ? -13.188 29.891 -6.973 1 91.06 291 VAL B C 1
ATOM 4955 O O . VAL B 1 291 ? -12.203 29.547 -6.312 1 91.06 291 VAL B O 1
ATOM 4958 N N . ASN B 1 292 ? -13.07 30.453 -8.211 1 90.5 292 ASN B N 1
ATOM 4959 C CA . ASN B 1 292 ? -11.773 30.5 -8.891 1 90.5 292 ASN B CA 1
ATOM 4960 C C . ASN B 1 292 ? -11.086 31.844 -8.68 1 90.5 292 ASN B C 1
ATOM 4962 O O . ASN B 1 292 ? -9.922 32.031 -9.055 1 90.5 292 ASN B O 1
ATOM 4966 N N . ILE B 1 293 ? -11.758 32.75 -8.055 1 91.81 293 ILE B N 1
ATOM 4967 C CA . ILE B 1 293 ? -11.188 34.094 -7.883 1 91.81 293 ILE B CA 1
ATOM 4968 C C . ILE B 1 293 ? -10.594 34.219 -6.484 1 91.81 293 ILE B C 1
ATOM 4970 O O . ILE B 1 293 ? -11.195 33.781 -5.5 1 91.81 293 ILE B O 1
ATOM 4974 N N . VAL B 1 294 ? -9.43 34.719 -6.43 1 92.75 294 VAL B N 1
ATOM 4975 C CA . VAL B 1 294 ? -8.766 34.969 -5.152 1 92.75 294 VAL B CA 1
ATOM 4976 C C . VAL B 1 294 ? -8.242 36.406 -5.113 1 92.75 294 VAL B C 1
ATOM 4978 O O . VAL B 1 294 ? -7.953 37 -6.156 1 92.75 294 VAL B O 1
ATOM 4981 N N . GLU B 1 295 ? -8.164 36.969 -3.971 1 92.44 295 GLU B N 1
ATOM 4982 C CA . GLU B 1 295 ? -7.586 38.281 -3.729 1 92.44 295 GLU B CA 1
ATOM 4983 C C . GLU B 1 295 ? -6.527 38.25 -2.633 1 92.44 295 GLU B C 1
ATOM 4985 O O . GLU B 1 295 ? -6.852 38.281 -1.445 1 92.44 295 GLU B O 1
ATOM 4990 N N . PRO B 1 296 ? -5.293 38.188 -3.074 1 94 296 PRO B N 1
ATOM 4991 C CA . PRO B 1 296 ? -4.223 38.031 -2.084 1 94 296 PRO B CA 1
ATOM 4992 C C . PRO B 1 296 ? -4.043 39.281 -1.226 1 94 296 PRO B C 1
ATOM 4994 O O . PRO B 1 296 ? -4.211 40.406 -1.715 1 94 296 PRO B O 1
ATOM 4997 N N . GLY B 1 297 ? -3.709 39.094 -0.004 1 91.88 297 GLY B N 1
ATOM 4998 C CA . GLY B 1 297 ? -3.385 40.156 0.939 1 91.88 297 GLY B CA 1
ATOM 4999 C C . GLY B 1 297 ? -1.896 40.281 1.201 1 91.88 297 GLY B C 1
ATOM 5000 O O . GLY B 1 297 ? -1.078 39.781 0.427 1 91.88 297 GLY B O 1
ATOM 5001 N N . PRO B 1 298 ? -1.556 41 2.203 1 91.5 298 PRO B N 1
ATOM 5002 C CA . PRO B 1 298 ? -0.148 41.281 2.49 1 91.5 298 PRO B CA 1
ATOM 5003 C C . PRO B 1 298 ? 0.638 40.031 2.881 1 91.5 298 PRO B C 1
ATOM 5005 O O . PRO B 1 298 ? 1.851 39.969 2.662 1 91.5 298 PRO B O 1
ATOM 5008 N N . PHE B 1 299 ? 0.014 39.062 3.393 1 94.25 299 PHE B N 1
ATOM 5009 C CA . PHE B 1 299 ? 0.719 37.875 3.861 1 94.25 299 PHE B CA 1
ATOM 5010 C C . PHE B 1 299 ? 1.097 37 2.693 1 94.25 299 PHE B C 1
ATOM 5012 O O . PHE B 1 299 ? 1.971 36.125 2.824 1 94.25 299 PHE B O 1
ATOM 5019 N N . ALA B 1 300 ? 0.476 37.156 1.549 1 96.25 300 ALA B N 1
ATOM 5020 C CA . ALA B 1 300 ? 0.862 36.438 0.342 1 96.25 300 ALA B CA 1
ATOM 5021 C C . ALA B 1 300 ? 2.297 36.75 -0.059 1 96.25 300 ALA B C 1
ATOM 5023 O O . ALA B 1 300 ? 3.049 35.875 -0.472 1 96.25 300 ALA B O 1
ATOM 5024 N N . VAL B 1 301 ? 2.621 38 0.138 1 96 301 VAL B N 1
ATOM 5025 C CA . VAL B 1 301 ? 3.953 38.469 -0.241 1 96 301 VAL B CA 1
ATOM 5026 C C . VAL B 1 301 ? 5.004 37.781 0.646 1 96 301 VAL B C 1
ATOM 5028 O O . VAL B 1 301 ? 6.027 37.312 0.155 1 96 301 VAL B O 1
ATOM 5031 N N . LYS B 1 302 ? 4.738 37.75 1.878 1 96.25 302 LYS B N 1
ATOM 5032 C CA . LYS B 1 302 ? 5.676 37.156 2.824 1 96.25 302 LYS B CA 1
ATOM 5033 C C . LYS B 1 302 ? 5.828 35.656 2.578 1 96.25 302 LYS B C 1
ATOM 5035 O O . LYS B 1 302 ? 6.938 35.125 2.611 1 96.25 302 LYS B O 1
ATOM 5040 N N . LEU B 1 303 ? 4.727 35 2.375 1 96.94 303 LEU B N 1
ATOM 5041 C CA . LEU B 1 303 ? 4.75 33.594 2.094 1 96.94 303 LEU B CA 1
ATOM 5042 C C . LEU B 1 303 ? 5.516 33.281 0.807 1 96.94 303 LEU B C 1
ATOM 5044 O O . LEU B 1 303 ? 6.344 32.375 0.764 1 96.94 303 LEU B O 1
ATOM 5048 N N . SER B 1 304 ? 5.219 34.062 -0.229 1 96.62 304 SER B N 1
ATOM 5049 C CA . SER B 1 304 ? 5.906 33.906 -1.507 1 96.62 304 SER B CA 1
ATOM 5050 C C . SER B 1 304 ? 7.414 34.094 -1.35 1 96.62 304 SER B C 1
ATOM 5052 O O . SER B 1 304 ? 8.195 33.344 -1.948 1 96.62 304 SER B O 1
ATOM 5054 N N . LYS B 1 305 ? 7.773 35.062 -0.58 1 95.38 305 LYS B N 1
ATOM 5055 C CA . LYS B 1 305 ? 9.188 35.312 -0.338 1 95.38 305 LYS B CA 1
ATOM 5056 C C . LYS B 1 305 ? 9.852 34.156 0.356 1 95.38 305 LYS B C 1
ATOM 5058 O O . LYS B 1 305 ? 10.977 33.75 0.007 1 95.38 305 LYS B O 1
ATOM 5063 N N . LEU B 1 306 ? 9.203 33.594 1.319 1 95 306 LEU B N 1
ATOM 5064 C CA . LEU B 1 306 ? 9.742 32.438 2.027 1 95 306 LEU B CA 1
ATOM 5065 C C . LEU B 1 306 ? 9.938 31.281 1.075 1 95 306 LEU B C 1
ATOM 5067 O O . LEU B 1 306 ? 11 30.656 1.064 1 95 306 LEU B O 1
ATOM 5071 N N . ILE B 1 307 ? 8.914 30.953 0.288 1 94.69 307 ILE B N 1
ATOM 5072 C CA . ILE B 1 307 ? 8.969 29.812 -0.626 1 94.69 307 ILE B CA 1
ATOM 5073 C C . ILE B 1 307 ? 10.078 30.031 -1.649 1 94.69 307 ILE B C 1
ATOM 5075 O O . ILE B 1 307 ? 10.867 29.125 -1.916 1 94.69 307 ILE B O 1
ATOM 5079 N N . SER B 1 308 ? 10.164 31.25 -2.166 1 92.81 308 SER B N 1
ATOM 5080 C CA . SER B 1 308 ? 11.211 31.547 -3.143 1 92.81 308 SER B CA 1
ATOM 5081 C C . SER B 1 308 ? 12.602 31.359 -2.543 1 92.81 308 SER B C 1
ATOM 5083 O O . SER B 1 308 ? 13.492 30.828 -3.195 1 92.81 308 SER B O 1
ATOM 5085 N N . LYS B 1 309 ? 12.758 31.797 -1.377 1 92.25 309 LYS B N 1
ATOM 5086 C CA . LYS B 1 309 ? 14.039 31.672 -0.679 1 92.25 309 LYS B CA 1
ATOM 5087 C C . LYS B 1 309 ? 14.398 30.203 -0.48 1 92.25 309 LYS B C 1
ATOM 5089 O O . LYS B 1 309 ? 15.547 29.797 -0.686 1 92.25 309 LYS B O 1
ATOM 5094 N N . MET B 1 310 ? 13.422 29.422 -0.12 1 89.94 310 MET B N 1
ATOM 5095 C CA . MET B 1 310 ? 13.664 28.016 0.185 1 89.94 310 MET B CA 1
ATOM 5096 C C . MET B 1 310 ? 13.945 27.219 -1.088 1 89.94 310 MET B C 1
ATOM 5098 O O . MET B 1 310 ? 14.766 26.297 -1.085 1 89.94 310 MET B O 1
ATOM 5102 N N . VAL B 1 311 ? 13.219 27.547 -2.109 1 86.69 311 VAL B N 1
ATOM 5103 C CA . VAL B 1 311 ? 13.43 26.891 -3.395 1 86.69 311 VAL B CA 1
ATOM 5104 C C . VAL B 1 311 ? 14.82 27.219 -3.922 1 86.69 311 VAL B C 1
ATOM 5106 O O . VAL B 1 311 ? 15.516 26.328 -4.438 1 86.69 311 VAL B O 1
ATOM 5109 N N . ALA B 1 312 ? 15.227 28.453 -3.768 1 81.94 312 ALA B N 1
ATOM 5110 C CA . ALA B 1 312 ? 16.547 28.875 -4.215 1 81.94 312 ALA B CA 1
ATOM 5111 C C . ALA B 1 312 ? 17.656 28.156 -3.439 1 81.94 312 ALA B C 1
ATOM 5113 O O . ALA B 1 312 ? 18.672 27.781 -4.008 1 81.94 312 ALA B O 1
ATOM 5114 N N . LYS B 1 313 ? 17.469 28.016 -2.24 1 76.12 313 LYS B N 1
ATOM 5115 C CA . LYS B 1 313 ? 18.438 27.344 -1.386 1 76.12 313 LYS B CA 1
ATOM 5116 C C . LYS B 1 313 ? 18.609 25.875 -1.8 1 76.12 313 LYS B C 1
ATOM 5118 O O . LYS B 1 313 ? 19.703 25.344 -1.764 1 76.12 313 LYS B O 1
ATOM 5123 N N . GLU B 1 314 ? 17.484 25.219 -2.053 1 69 314 GLU B N 1
ATOM 5124 C CA . GLU B 1 314 ? 17.516 23.812 -2.434 1 69 314 GLU B CA 1
ATOM 5125 C C . GLU B 1 314 ? 18.25 23.625 -3.764 1 69 314 GLU B C 1
ATOM 5127 O O . GLU B 1 314 ? 18.938 22.625 -3.957 1 69 314 GLU B O 1
ATOM 5132 N N . ASN B 1 315 ? 17.953 24.531 -4.617 1 61.12 315 ASN B N 1
ATOM 5133 C CA . ASN B 1 315 ? 18.641 24.484 -5.902 1 61.12 315 ASN B CA 1
ATOM 5134 C C . ASN B 1 315 ? 20.156 24.594 -5.734 1 61.12 315 ASN B C 1
ATOM 5136 O O . ASN B 1 315 ? 20.922 24.062 -6.539 1 61.12 315 ASN B O 1
ATOM 5140 N N . ILE B 1 316 ? 20.547 25.375 -4.738 1 50.31 316 ILE B N 1
ATOM 5141 C CA . ILE B 1 316 ? 21.984 25.516 -4.465 1 50.31 316 ILE B CA 1
ATOM 5142 C C . ILE B 1 316 ? 22.484 24.25 -3.777 1 50.31 316 ILE B C 1
ATOM 5144 O O . ILE B 1 316 ? 23.625 23.812 -4.023 1 50.31 316 ILE B O 1
ATOM 5148 N N . ARG B 1 317 ? 21.719 23.766 -2.908 1 51.06 317 ARG B N 1
ATOM 5149 C CA . ARG B 1 317 ? 22.172 22.609 -2.154 1 51.06 317 ARG B CA 1
ATOM 5150 C C . ARG B 1 317 ? 21.953 21.328 -2.947 1 51.06 317 ARG B C 1
ATOM 5152 O O . ARG B 1 317 ? 20.812 20.969 -3.266 1 51.06 317 ARG B O 1
ATOM 5159 N N . SER B 1 318 ? 22.766 21.078 -4.078 1 47.94 318 SER B N 1
ATOM 5160 C CA . SER B 1 318 ? 22.781 19.719 -4.605 1 47.94 318 SER B CA 1
ATOM 5161 C C . SER B 1 318 ? 22.344 18.719 -3.549 1 47.94 318 SER B C 1
ATOM 5163 O O . SER B 1 318 ? 22.406 17.5 -3.771 1 47.94 318 SER B O 1
ATOM 5165 N N . THR B 1 319 ? 22.188 18.953 -2.277 1 44.94 319 THR B N 1
ATOM 5166 C CA . THR B 1 319 ? 22.734 18.297 -1.104 1 44.94 319 THR B CA 1
ATOM 5167 C C . THR B 1 319 ? 21.812 17.188 -0.628 1 44.94 319 THR B C 1
ATOM 5169 O O . THR B 1 319 ? 22.266 16.156 -0.113 1 44.94 319 THR B O 1
ATOM 5172 N N . GLN B 1 320 ? 20.578 17.484 -0.141 1 48.81 320 GLN B N 1
ATOM 5173 C CA . GLN B 1 320 ? 20.281 16.641 1.017 1 48.81 320 GLN B CA 1
ATOM 5174 C C . GLN B 1 320 ? 19.781 15.266 0.586 1 48.81 320 GLN B C 1
ATOM 5176 O O . GLN B 1 320 ? 19.922 14.297 1.328 1 48.81 320 GLN B O 1
ATOM 5181 N N . CYS B 1 321 ? 18.906 15.25 -0.425 1 53.09 321 CYS B N 1
ATOM 5182 C CA . CYS B 1 321 ? 18.516 13.914 -0.855 1 53.09 321 CYS B CA 1
ATOM 5183 C C . CYS B 1 321 ? 19.609 13.281 -1.713 1 53.09 321 CYS B C 1
ATOM 5185 O O . CYS B 1 321 ? 19.359 12.32 -2.438 1 53.09 321 CYS B O 1
ATOM 5187 N N . LYS B 1 322 ? 20.953 13.828 -1.721 1 45.09 322 LYS B N 1
ATOM 5188 C CA . LYS B 1 322 ? 22.016 13.234 -2.537 1 45.09 322 LYS B CA 1
ATOM 5189 C C . LYS B 1 322 ? 22.531 11.938 -1.913 1 45.09 322 LYS B C 1
ATOM 5191 O O . LYS B 1 322 ? 22.766 11.875 -0.705 1 45.09 322 LYS B O 1
ATOM 5196 N N . PHE B 1 323 ? 22.234 10.664 -2.627 1 40.91 323 PHE B N 1
ATOM 5197 C CA . PHE B 1 323 ? 22.875 9.383 -2.338 1 40.91 323 PHE B CA 1
ATOM 5198 C C . PHE B 1 323 ? 24.391 9.516 -2.357 1 40.91 323 PHE B C 1
ATOM 5200 O O . PHE B 1 323 ? 24.938 10.32 -3.117 1 40.91 323 PHE B O 1
#